Protein AF-A0A7V4SS37-F1 (afdb_monomer)

Sequence (559 aa):
MTCEAHNLLLKTPIQHEGEWCDVPGTMSIGGLASGLKTDEIIAKIMEYARRPQDKLKAEKTEAQAKLAIWQDLNTRILALKLKADTIADTADFQAMQVTSSDEAVLTASAYGAATPGSYYVKVTSRAQSHQVASQSGAYTSLNDVVGTGNVSITLADGTSFTVTLNSNNNTLAGLRDAINKANKGVKASIVNVGTTDSPNYRMLLTSTDTGLARRMISVDTSGLTGGTAPVFDLDNPVQAASDAVVEIGEGAGKITVARSSNTITDIIPGVTINVVSADAAKTIRVDVAYDPSKIKAAIESFVSQYNDLADVIDAQFKYDAETGTSGVLMGDYQLQSVQQDLQSAVSRVVEGLTSQFSALSAIGITLDSGGHLTINDAQLTEALNRNLEAVTRLFSAGLDSDSAYVSFVAATSDTRPSGSTGWVIEITQNARQAQVTAGAELTGTLDADEVLTVNGKYITLTAGMNIDDIVAEINRYSSETNVMALKTDAAGTGTGNYLTFRSVRYGSAYSFTVVSNRSVTAGVTTGVGNQIVTPADPDGESGLGQGMVGLDVAGKING

Radius of gyration: 40.83 Å; Cα contacts (8 Å, |Δi|>4): 1106; chains: 1; bounding box: 90×100×102 Å

Nearest PDB structures (foldseek):
  5h5v-assembly1_C  TM=7.179E-01  e=4.586E-25  Escherichia coli
  5h5v-assembly1_A  TM=7.015E-01  e=1.404E-24  Escherichia coli
  5h5v-assembly1_D  TM=6.608E-01  e=2.574E-23  Escherichia coli
  5h5v-assembly1_F  TM=6.803E-01  e=1.233E-22  Escherichia coli
  6kty-assembly1_A  TM=7.679E-01  e=3.109E-13  Bdellovibrio bacteriovorus HD100

pLDDT: mean 88.14, std 14.88, range [26.27, 98.5]

Structure (mmCIF, N/CA/C/O backbone):
data_AF-A0A7V4SS37-F1
#
_entry.id   AF-A0A7V4SS37-F1
#
loop_
_atom_site.group_PDB
_atom_site.id
_atom_site.type_symbol
_atom_site.label_atom_id
_atom_site.label_alt_id
_atom_site.label_comp_id
_atom_site.label_asym_id
_atom_site.label_entity_id
_atom_site.label_seq_id
_atom_site.pdbx_PDB_ins_code
_atom_site.Cartn_x
_atom_site.Cartn_y
_atom_site.Cartn_z
_atom_site.occupancy
_atom_site.B_iso_or_equiv
_atom_site.auth_seq_id
_atom_site.auth_comp_id
_atom_site.auth_asym_id
_atom_site.auth_atom_id
_atom_site.pdbx_PDB_model_num
ATOM 1 N N . MET A 1 1 ? -10.685 32.763 -7.271 1.00 35.47 1 MET A N 1
ATOM 2 C CA . MET A 1 1 ? -12.066 32.301 -6.996 1.00 35.47 1 MET A CA 1
ATOM 3 C C . MET A 1 1 ? -11.908 30.851 -6.581 1.00 35.47 1 MET A C 1
ATOM 5 O O . MET A 1 1 ? -11.329 30.129 -7.373 1.00 35.47 1 MET A O 1
ATOM 9 N N . THR A 1 2 ? -12.134 30.418 -5.343 1.00 29.75 2 THR A N 1
ATOM 10 C CA . THR A 1 2 ? -13.304 30.511 -4.432 1.00 29.75 2 THR A CA 1
ATOM 11 C C . THR A 1 2 ? -12.821 30.432 -2.954 1.00 29.75 2 THR A C 1
ATOM 13 O O . THR A 1 2 ? -11.764 29.855 -2.733 1.00 29.75 2 THR A O 1
ATOM 16 N N . CYS A 1 3 ? -13.348 31.238 -2.005 1.00 26.27 3 CYS A N 1
ATOM 17 C CA . CYS A 1 3 ? -14.272 30.892 -0.874 1.00 26.27 3 CYS A CA 1
ATOM 18 C C . CYS A 1 3 ? -13.807 29.700 0.004 1.00 26.27 3 CYS A C 1
ATOM 20 O O . CYS A 1 3 ? -13.483 28.671 -0.567 1.00 26.27 3 CYS A O 1
ATOM 22 N N . GLU A 1 4 ? -13.674 29.736 1.343 1.00 30.08 4 GLU A N 1
ATOM 23 C CA . GLU A 1 4 ? -14.530 30.221 2.461 1.00 30.08 4 GLU A CA 1
ATOM 24 C C . GLU A 1 4 ? -13.669 30.429 3.747 1.00 30.08 4 GLU A C 1
ATOM 26 O O . GLU A 1 4 ? -12.666 29.749 3.931 1.00 30.08 4 GLU A O 1
ATOM 31 N N . ALA A 1 5 ? -13.842 31.509 4.523 1.00 32.31 5 ALA A N 1
ATOM 32 C CA . ALA A 1 5 ? -14.718 31.719 5.700 1.00 32.31 5 ALA A CA 1
ATOM 33 C C . ALA A 1 5 ? -14.105 31.336 7.076 1.00 32.31 5 ALA A C 1
ATOM 35 O O . ALA A 1 5 ? -14.117 30.190 7.507 1.00 32.31 5 ALA A O 1
ATOM 36 N N . HIS A 1 6 ? -13.643 32.366 7.796 1.00 29.27 6 HIS A N 1
ATOM 37 C CA . HIS A 1 6 ? -13.475 32.426 9.255 1.00 29.27 6 HIS A CA 1
ATOM 38 C C . HIS A 1 6 ? -14.527 33.412 9.778 1.00 29.27 6 HIS A C 1
ATOM 40 O O . HIS A 1 6 ? -14.680 34.483 9.190 1.00 29.27 6 HIS A O 1
ATOM 46 N N . ASN A 1 7 ? -15.225 33.092 10.871 1.00 29.58 7 ASN A N 1
ATOM 47 C CA . ASN A 1 7 ? -16.179 34.009 11.492 1.00 29.58 7 ASN A CA 1
ATOM 48 C C . ASN A 1 7 ? -15.750 34.333 12.928 1.00 29.58 7 ASN A C 1
ATOM 50 O O . ASN A 1 7 ? -15.624 33.443 13.767 1.00 29.58 7 ASN A O 1
ATOM 54 N N . LEU A 1 8 ? -15.536 35.622 13.187 1.00 29.95 8 LEU A N 1
ATOM 55 C CA . LEU A 1 8 ? -15.251 36.202 14.492 1.00 29.95 8 LEU A CA 1
ATOM 56 C C . LEU A 1 8 ? -16.150 37.438 14.656 1.00 29.95 8 LEU A C 1
ATOM 58 O O . LEU A 1 8 ? -16.103 38.332 13.820 1.00 29.95 8 LEU A O 1
ATOM 62 N N . LEU A 1 9 ? -16.913 37.454 15.754 1.00 34.59 9 LEU A N 1
ATOM 63 C CA . LEU A 1 9 ? -17.455 38.602 16.503 1.00 34.59 9 LEU A CA 1
ATOM 64 C C . LEU A 1 9 ? -18.177 39.732 15.746 1.00 34.59 9 LEU A C 1
ATOM 66 O O . LEU A 1 9 ? -17.553 40.468 14.999 1.00 34.59 9 LEU A O 1
ATOM 70 N N . LEU A 1 10 ? -19.415 40.041 16.162 1.00 30.05 10 LEU A N 1
ATOM 71 C CA . LEU A 1 10 ? -19.864 41.430 16.365 1.00 30.05 10 LEU A CA 1
ATOM 72 C C . LEU A 1 10 ? -21.098 41.515 17.287 1.00 30.05 10 LEU A C 1
ATOM 74 O O . LEU A 1 10 ? -22.086 40.802 17.132 1.00 30.05 10 LEU A O 1
ATOM 78 N N . LYS A 1 11 ? -21.000 42.429 18.259 1.00 31.81 11 LYS A N 1
ATOM 79 C CA . LYS A 1 11 ? -22.065 42.963 19.121 1.00 31.81 11 LYS A CA 1
ATOM 80 C C . LYS A 1 11 ? -23.074 43.769 18.292 1.00 31.81 11 LYS A C 1
ATOM 82 O O . LYS A 1 11 ? -22.628 44.594 17.503 1.00 31.81 11 LYS A O 1
ATOM 87 N N . THR A 1 12 ? -24.378 43.663 18.572 1.00 31.97 12 THR A N 1
ATOM 88 C CA . THR A 1 12 ? -25.301 44.777 18.939 1.00 31.97 12 THR A CA 1
ATOM 89 C C . THR A 1 12 ? -26.771 44.312 19.017 1.00 31.97 12 THR A C 1
ATOM 91 O O . THR A 1 12 ? -27.113 43.285 18.434 1.00 31.97 12 THR A O 1
ATOM 94 N N . PRO A 1 13 ? -27.632 45.008 19.792 1.00 33.22 13 PRO A N 1
ATOM 95 C CA . PRO A 1 13 ? -28.969 44.548 20.165 1.00 33.22 13 PRO A CA 1
ATOM 96 C C . PRO A 1 13 ? -30.069 45.067 19.226 1.00 33.22 13 PRO A C 1
ATOM 98 O O . PRO A 1 13 ? -30.014 46.193 18.741 1.00 33.22 13 PRO A O 1
ATOM 101 N N . ILE A 1 14 ? -31.110 44.254 19.040 1.00 32.06 14 ILE A N 1
ATOM 102 C CA . ILE A 1 14 ? -32.340 44.609 18.323 1.00 32.06 14 ILE A CA 1
ATOM 103 C C . ILE A 1 14 ? -33.379 45.081 19.353 1.00 32.06 14 ILE A C 1
ATOM 105 O O . ILE A 1 14 ? -33.822 44.305 20.203 1.00 32.06 14 ILE A O 1
ATOM 109 N N . GLN A 1 15 ? -33.789 46.346 19.275 1.00 31.12 15 GLN A N 1
ATOM 110 C CA . GLN A 1 15 ? -35.071 46.821 19.801 1.00 31.12 15 GLN A CA 1
ATOM 111 C C . GLN A 1 15 ? -35.770 47.571 18.671 1.00 31.12 15 GLN A C 1
ATOM 113 O O . GLN A 1 15 ? -35.250 48.543 18.133 1.00 31.12 15 GLN A O 1
ATOM 118 N N . HIS A 1 16 ? -36.914 47.023 18.285 1.00 34.22 16 HIS A N 1
ATOM 119 C CA . HIS A 1 16 ? -37.792 47.509 17.239 1.00 34.22 16 HIS A CA 1
ATOM 120 C C . HIS A 1 16 ? -38.549 48.735 17.759 1.00 34.22 16 HIS A C 1
ATOM 122 O O . HIS A 1 16 ? -39.180 48.667 18.815 1.00 34.22 16 HIS A O 1
ATOM 128 N N . GLU A 1 17 ? -38.493 49.836 17.014 1.00 34.28 17 GLU A N 1
ATOM 129 C CA . GLU A 1 17 ? -39.414 50.957 17.165 1.00 34.28 17 GLU A CA 1
ATOM 130 C C . GLU A 1 17 ? -40.841 50.483 16.850 1.00 34.28 17 GLU A C 1
ATOM 132 O O . GLU A 1 17 ? -41.085 49.801 15.850 1.00 34.28 17 GLU A O 1
ATOM 137 N N . GLY A 1 18 ? -41.765 50.820 17.749 1.00 32.56 18 GLY A N 1
ATOM 138 C CA . GLY A 1 18 ? -43.204 50.632 17.623 1.00 32.56 18 GLY A CA 1
ATOM 139 C C . GLY A 1 18 ? -43.879 51.878 18.181 1.00 32.56 18 GLY A C 1
ATOM 140 O O . GLY A 1 18 ? -43.702 52.217 19.349 1.00 32.56 18 GLY A O 1
ATOM 141 N N . GLU A 1 19 ? -44.560 52.583 17.288 1.00 33.78 19 GLU A N 1
ATOM 142 C CA . GLU A 1 19 ? -45.060 53.943 17.418 1.00 33.78 19 GLU A CA 1
ATOM 143 C C . GLU A 1 19 ? -46.095 54.156 18.528 1.00 33.78 19 GLU A C 1
ATOM 145 O O . GLU A 1 19 ? -46.875 53.286 18.918 1.00 33.78 19 GLU A O 1
ATOM 150 N N . TRP A 1 20 ? -46.086 55.401 18.989 1.00 30.17 20 TRP A N 1
ATOM 151 C CA . TRP A 1 20 ? -46.956 56.000 19.978 1.00 30.17 20 TRP A CA 1
ATOM 152 C C . TRP A 1 20 ? -48.364 56.200 19.401 1.00 30.17 20 TRP A C 1
ATOM 154 O O . TRP A 1 20 ? -48.540 56.935 18.432 1.00 30.17 20 TRP A O 1
ATOM 164 N N . CYS A 1 21 ? -49.378 55.600 20.028 1.00 35.56 21 CYS A N 1
ATOM 165 C CA . CYS A 1 21 ? -50.763 56.051 19.898 1.00 35.56 21 CYS A CA 1
ATOM 166 C C . CYS A 1 21 ? -51.069 56.995 21.064 1.00 35.56 21 CYS A C 1
ATOM 168 O O . CYS A 1 21 ? -51.221 56.572 22.210 1.00 35.56 21 CYS A O 1
ATOM 170 N N . ASP A 1 22 ? -51.106 58.280 20.734 1.00 33.91 22 ASP A N 1
ATOM 171 C CA . ASP A 1 22 ? -51.500 59.394 21.585 1.00 33.91 22 ASP A CA 1
ATOM 172 C C . ASP A 1 22 ? -53.017 59.324 21.850 1.00 33.91 22 ASP A C 1
ATOM 174 O O . ASP A 1 22 ? -53.823 59.306 20.915 1.00 33.91 22 ASP A O 1
ATOM 178 N N . VAL A 1 23 ? -53.417 59.255 23.122 1.00 36.28 23 VAL A N 1
ATOM 179 C CA . VAL A 1 23 ? -54.815 59.404 23.557 1.00 36.28 23 VAL A CA 1
ATOM 180 C C . VAL A 1 23 ? -54.850 60.567 24.550 1.00 36.28 23 VAL A C 1
ATOM 182 O O . VAL A 1 23 ? -54.241 60.469 25.620 1.00 36.28 23 VAL A O 1
ATOM 185 N N . PRO A 1 24 ? -55.532 61.683 24.241 1.00 41.91 24 PRO A N 1
ATOM 186 C CA . PRO A 1 24 ? -55.466 62.872 25.071 1.00 41.91 24 PRO A CA 1
ATOM 187 C C . PRO A 1 24 ? -56.339 62.726 26.325 1.00 41.91 24 PRO A C 1
ATOM 189 O O . PRO A 1 24 ? -57.560 62.636 26.248 1.00 41.91 24 PRO A O 1
ATOM 192 N N . GLY A 1 25 ? -55.685 62.796 27.485 1.00 40.69 25 GLY A N 1
ATOM 193 C CA . GLY A 1 25 ? -56.211 63.424 28.698 1.00 40.69 25 GLY A CA 1
ATOM 194 C C . GLY A 1 25 ? -57.218 62.647 29.551 1.00 40.69 25 GLY A C 1
ATOM 195 O O . GLY A 1 25 ? -58.419 62.828 29.408 1.00 40.69 25 GLY A O 1
ATOM 196 N N . THR A 1 26 ? -56.716 62.006 30.612 1.00 38.94 26 THR A N 1
ATOM 197 C CA . THR A 1 26 ? -57.317 62.093 31.959 1.00 38.94 26 THR A CA 1
ATOM 198 C C . THR A 1 26 ? -56.212 62.136 33.021 1.00 38.94 26 THR A C 1
ATOM 200 O O . THR A 1 26 ? -55.663 61.114 33.409 1.00 38.94 26 THR A O 1
ATOM 203 N N . MET A 1 27 ? -55.875 63.364 33.425 1.00 37.91 27 MET A N 1
ATOM 204 C CA . MET A 1 27 ? -55.311 63.815 34.707 1.00 37.91 27 MET A CA 1
ATOM 205 C C . MET A 1 27 ? -54.365 62.871 35.476 1.00 37.91 27 MET A C 1
ATOM 207 O O . MET A 1 27 ? -54.801 61.992 36.218 1.00 37.91 27 MET A O 1
ATOM 211 N N . SER A 1 28 ? -53.065 63.189 35.450 1.00 48.53 28 SER A N 1
ATOM 212 C CA . SER A 1 28 ? -52.175 62.844 36.556 1.00 48.53 28 SER A CA 1
ATOM 213 C C . SER A 1 28 ? -52.548 63.698 37.773 1.00 48.53 28 SER A C 1
ATOM 215 O O . SER A 1 28 ? -52.387 64.917 37.793 1.00 48.53 28 SER A O 1
ATOM 217 N N . ILE A 1 29 ? -53.063 63.055 38.816 1.00 46.16 29 ILE A N 1
ATOM 218 C CA . ILE A 1 29 ? -52.956 63.593 40.170 1.00 46.16 29 ILE A CA 1
ATOM 219 C C . ILE A 1 29 ? -51.749 62.891 40.775 1.00 46.16 29 ILE A C 1
ATOM 221 O O . ILE A 1 29 ? -51.839 61.796 41.327 1.00 46.16 29 ILE A O 1
ATOM 225 N N . GLY A 1 30 ? -50.589 63.522 40.590 1.00 44.53 30 GLY A N 1
ATOM 226 C CA . GLY A 1 30 ? -49.401 63.213 41.369 1.00 44.53 30 GLY A CA 1
ATOM 227 C C . GLY A 1 30 ? -49.733 63.379 42.848 1.00 44.53 30 GLY A C 1
ATOM 228 O O . GLY A 1 30 ? -50.391 64.345 43.238 1.00 44.53 30 GLY A O 1
ATOM 229 N N . GLY A 1 31 ? -49.310 62.410 43.658 1.00 50.59 31 GLY A N 1
ATOM 230 C CA . GLY A 1 31 ? -49.472 62.405 45.106 1.00 50.59 31 GLY A CA 1
ATOM 231 C C . GLY A 1 31 ? -48.759 63.584 45.767 1.00 50.59 31 GLY A C 1
ATOM 232 O O . GLY A 1 31 ? -47.692 63.432 46.346 1.00 50.59 31 GLY A O 1
ATOM 233 N N . LEU A 1 32 ? -49.376 64.758 45.722 1.00 49.41 32 LEU A N 1
ATOM 234 C CA . LEU A 1 32 ? -48.991 65.958 46.452 1.00 49.41 32 LEU A CA 1
ATOM 235 C C . LEU A 1 32 ? -49.927 66.112 47.659 1.00 49.41 32 LEU A C 1
ATOM 237 O O . LEU A 1 32 ? -50.694 67.062 47.714 1.00 49.41 32 LEU A O 1
ATOM 241 N N . ALA A 1 33 ? -49.922 65.142 48.588 1.00 53.94 33 ALA A N 1
ATOM 242 C CA . ALA A 1 33 ? -50.493 65.327 49.939 1.00 53.94 33 ALA A CA 1
ATOM 243 C C . ALA A 1 33 ? -50.226 64.193 50.958 1.00 53.94 33 ALA A C 1
ATOM 245 O O . ALA A 1 33 ? -50.379 64.442 52.147 1.00 53.94 33 ALA A O 1
ATOM 246 N N . SER A 1 34 ? -49.846 62.964 50.568 1.00 56.84 34 SER A N 1
ATOM 247 C CA . SER A 1 34 ? -49.858 61.820 51.515 1.00 56.84 34 SER A CA 1
ATOM 248 C C . SER A 1 34 ? -48.490 61.287 51.975 1.00 56.84 34 SER A C 1
ATOM 250 O O . SER A 1 34 ? -48.460 60.380 52.803 1.00 56.84 34 SER A O 1
ATOM 252 N N . GLY A 1 35 ? -47.357 61.752 51.435 1.00 56.34 35 GLY A N 1
ATOM 253 C CA . GLY A 1 35 ? -46.041 61.161 51.754 1.00 56.34 35 GLY A CA 1
ATOM 254 C C . GLY A 1 35 ? -45.881 59.683 51.344 1.00 56.34 35 GLY A C 1
ATOM 255 O O . GLY A 1 35 ? -44.881 59.054 51.681 1.00 56.34 35 GLY A O 1
ATOM 256 N N . LEU A 1 36 ? -46.848 59.122 50.609 1.00 59.56 36 LEU A N 1
ATOM 257 C CA . LEU A 1 36 ? -46.807 57.764 50.079 1.00 59.56 36 LEU A CA 1
ATOM 258 C C . LEU A 1 36 ? -46.097 57.775 48.727 1.00 59.56 36 LEU A C 1
ATOM 260 O O . LEU A 1 36 ? -46.535 58.428 47.781 1.00 59.56 36 LEU A O 1
ATOM 264 N N . LYS A 1 37 ? -44.991 57.036 48.646 1.00 67.19 37 LYS A N 1
ATOM 265 C CA . LYS A 1 37 ? -44.205 56.855 47.425 1.00 67.19 37 LYS A CA 1
ATOM 266 C C . LYS A 1 37 ? -44.862 55.808 46.523 1.00 67.19 37 LYS A C 1
ATOM 268 O O . LYS A 1 37 ? -44.406 54.671 46.430 1.00 67.19 37 LYS A O 1
ATOM 273 N N . THR A 1 38 ? -45.977 56.179 45.903 1.00 69.56 38 THR A N 1
ATOM 274 C CA . THR A 1 38 ? -46.822 55.274 45.108 1.00 69.56 38 THR A CA 1
ATOM 275 C C . THR A 1 38 ? -46.047 54.582 43.983 1.00 69.56 38 THR A C 1
ATOM 277 O O . THR A 1 38 ? -46.244 53.390 43.770 1.00 69.56 38 THR A O 1
ATOM 280 N N . ASP A 1 39 ? -45.090 55.267 43.353 1.00 73.06 39 ASP A N 1
ATOM 281 C CA . ASP A 1 39 ? -44.222 54.682 42.322 1.00 73.06 39 ASP A CA 1
ATOM 282 C C . ASP A 1 39 ? -43.289 53.592 42.880 1.00 73.06 39 ASP A C 1
ATOM 284 O O . ASP A 1 39 ? -43.102 52.557 42.244 1.00 73.06 39 ASP A O 1
ATOM 288 N N . GLU A 1 40 ? -42.756 53.762 44.099 1.00 75.50 40 GLU A N 1
ATOM 289 C CA . GLU A 1 40 ? -41.939 52.734 44.768 1.00 75.50 40 GLU A CA 1
ATOM 290 C C . GLU A 1 40 ? -42.786 51.516 45.167 1.00 75.50 40 GLU A C 1
ATOM 292 O O . GLU A 1 40 ? -42.330 50.378 45.053 1.00 75.50 40 GLU A O 1
ATOM 297 N N . ILE A 1 41 ? -44.035 51.732 45.592 1.00 77.12 41 ILE A N 1
ATOM 298 C CA . ILE A 1 41 ? -44.971 50.652 45.939 1.00 77.12 41 ILE A CA 1
ATOM 299 C C . ILE A 1 41 ? -45.376 49.871 44.684 1.00 77.12 41 ILE A C 1
ATOM 301 O O . ILE A 1 41 ? -45.335 48.641 44.689 1.00 77.12 41 ILE A O 1
ATOM 305 N N . ILE A 1 42 ? -45.711 50.565 43.592 1.00 79.06 42 ILE A N 1
ATOM 306 C CA . ILE A 1 42 ? -46.023 49.937 42.302 1.00 79.06 42 ILE A CA 1
ATOM 307 C C . ILE A 1 42 ? -44.804 49.164 41.787 1.00 79.06 42 ILE A C 1
ATOM 309 O O . ILE A 1 42 ? -44.948 48.009 41.388 1.00 79.06 42 ILE A O 1
ATOM 313 N N . ALA A 1 43 ? -43.597 49.734 41.870 1.00 77.75 43 ALA A N 1
ATOM 314 C CA . ALA A 1 43 ? -42.365 49.040 41.503 1.00 77.75 43 ALA A CA 1
ATOM 315 C C . ALA A 1 43 ? -42.149 47.763 42.335 1.00 77.75 43 ALA A C 1
ATOM 317 O O . ALA A 1 43 ? -41.851 46.715 41.766 1.00 77.75 43 ALA A O 1
ATOM 318 N N . LYS A 1 44 ? -42.370 47.810 43.657 1.00 79.50 44 LYS A N 1
ATOM 319 C CA . LYS A 1 44 ? -42.237 46.646 44.553 1.00 79.50 44 LYS A CA 1
ATOM 320 C C . LYS A 1 44 ? -43.299 45.567 44.312 1.00 79.50 44 LYS A C 1
ATOM 322 O O . LYS A 1 44 ? -42.980 44.381 44.387 1.00 79.50 44 LYS A O 1
ATOM 327 N N . ILE A 1 45 ? -44.535 45.946 43.980 1.00 81.38 45 ILE A N 1
ATOM 328 C CA . ILE A 1 45 ? -45.599 44.998 43.603 1.00 81.38 45 ILE A CA 1
ATOM 329 C C . ILE A 1 45 ? -45.282 44.348 42.251 1.00 81.38 45 ILE A C 1
ATOM 331 O O . ILE A 1 45 ? -45.400 43.131 42.118 1.00 81.38 45 ILE A O 1
ATOM 335 N N . MET A 1 46 ? -44.821 45.127 41.268 1.00 82.19 46 MET A N 1
ATOM 336 C CA . MET A 1 46 ? -44.403 44.607 39.962 1.00 82.19 46 MET A CA 1
ATOM 337 C C . MET A 1 46 ? -43.171 43.696 40.067 1.00 82.19 46 MET A C 1
ATOM 339 O O . MET A 1 46 ? -43.114 42.677 39.385 1.00 82.19 46 MET A O 1
ATOM 343 N N . GLU A 1 47 ? -42.211 44.012 40.941 1.00 83.69 47 GLU A N 1
ATOM 344 C CA . GLU A 1 47 ? -41.056 43.159 41.261 1.00 83.69 47 GLU A CA 1
ATOM 345 C C . GLU A 1 47 ? -41.505 41.818 41.866 1.00 83.69 47 GLU A C 1
ATOM 347 O O . GLU A 1 47 ? -41.082 40.754 41.416 1.00 83.69 47 GLU A O 1
ATOM 352 N N . TYR A 1 48 ? -42.426 41.841 42.836 1.00 82.38 48 TYR A N 1
ATOM 353 C CA . TYR A 1 48 ? -42.989 40.623 43.424 1.00 82.38 48 TYR A CA 1
ATOM 354 C C . TYR A 1 48 ? -43.765 39.787 42.395 1.00 82.38 48 TYR A C 1
ATOM 356 O O . TYR A 1 48 ? -43.587 38.570 42.331 1.00 82.38 48 TYR A O 1
ATOM 364 N N . ALA A 1 49 ? -44.574 40.436 41.552 1.00 82.12 49 ALA A N 1
ATOM 365 C CA . ALA A 1 49 ? -45.341 39.783 40.495 1.00 82.12 49 ALA A CA 1
ATOM 366 C C . ALA A 1 49 ? -44.455 39.175 39.388 1.00 82.12 49 ALA A C 1
ATOM 368 O O . ALA A 1 49 ? -44.869 38.211 38.746 1.00 82.12 49 ALA A O 1
ATOM 369 N N . ARG A 1 50 ? -43.228 39.685 39.180 1.00 87.31 50 ARG A N 1
ATOM 370 C CA . ARG A 1 50 ? -42.246 39.154 38.211 1.00 87.31 50 ARG A CA 1
ATOM 371 C C . ARG A 1 50 ? -41.453 37.943 38.711 1.00 87.31 50 ARG A C 1
ATOM 373 O O . ARG A 1 50 ? -40.901 37.221 37.885 1.00 87.31 50 ARG A O 1
ATOM 380 N N . ARG A 1 51 ? -41.449 37.641 40.015 1.00 89.62 51 ARG A N 1
ATOM 381 C CA . ARG A 1 51 ? -40.692 36.505 40.590 1.00 89.62 51 ARG A CA 1
ATOM 382 C C . ARG A 1 51 ? -40.897 35.159 39.877 1.00 89.62 51 ARG A C 1
ATOM 384 O O . ARG A 1 51 ? -39.898 34.476 39.656 1.00 89.62 51 ARG A O 1
ATOM 391 N N . PRO A 1 52 ? -42.123 34.747 39.485 1.00 90.25 52 PRO A N 1
ATOM 392 C CA . PRO A 1 52 ? -42.308 33.503 38.735 1.00 90.25 52 PRO A CA 1
ATOM 393 C C . PRO A 1 52 ? -41.620 33.538 37.365 1.00 90.25 52 PRO A C 1
ATOM 395 O O . PRO A 1 52 ? -41.035 32.546 36.940 1.00 90.25 52 PRO A O 1
ATOM 398 N N . GLN A 1 53 ? -41.643 34.690 36.688 1.00 90.19 53 GLN A N 1
ATOM 399 C CA . GLN A 1 53 ? -40.968 34.880 35.407 1.00 90.19 53 GLN A CA 1
ATOM 400 C C . GLN A 1 53 ? -39.445 34.837 35.568 1.00 90.19 53 GLN A C 1
ATOM 402 O O . GLN A 1 53 ? -38.766 34.216 34.754 1.00 90.19 53 GLN A O 1
ATOM 407 N N . ASP A 1 54 ? -38.905 35.472 36.608 1.00 90.88 54 ASP A N 1
ATOM 408 C CA . ASP A 1 54 ? -37.464 35.471 36.872 1.00 90.88 54 ASP A CA 1
ATOM 409 C C . ASP A 1 54 ? -36.967 34.075 37.265 1.00 90.88 54 ASP A C 1
ATOM 411 O O . ASP A 1 54 ? -35.912 33.651 36.796 1.00 90.88 54 ASP A O 1
ATOM 415 N N . LYS A 1 55 ? -37.776 33.308 38.009 1.00 92.56 55 LYS A N 1
ATOM 416 C CA . LYS A 1 55 ? -37.517 31.889 38.281 1.00 92.56 55 LYS A CA 1
ATOM 417 C C . LYS A 1 55 ? -37.450 31.070 36.988 1.00 92.56 55 LYS A C 1
ATOM 419 O O . LYS A 1 55 ? -36.463 30.380 36.770 1.00 92.56 55 LYS A O 1
ATOM 424 N N . LEU A 1 56 ? -38.437 31.200 36.097 1.00 92.44 56 LEU A N 1
ATOM 425 C CA . LEU A 1 56 ? -38.436 30.494 34.807 1.00 92.44 56 LEU A CA 1
ATOM 426 C C . LEU A 1 56 ? -37.259 30.908 33.907 1.00 92.44 56 LEU A C 1
ATOM 428 O O . LEU A 1 56 ? -36.711 30.082 33.183 1.00 92.44 56 LEU A O 1
ATOM 432 N N . LYS A 1 57 ? -36.843 32.181 33.938 1.00 91.56 57 LYS A N 1
ATOM 433 C CA . LYS A 1 57 ? -35.641 32.644 33.224 1.00 91.56 57 LYS A CA 1
ATOM 434 C C . LYS A 1 57 ? -34.360 32.039 33.802 1.00 91.56 57 LYS A C 1
ATOM 436 O O . LYS A 1 57 ? -33.466 31.695 33.030 1.00 91.56 57 LYS A O 1
ATOM 441 N N . ALA A 1 58 ? -34.265 31.911 35.125 1.00 90.38 58 ALA A N 1
ATOM 442 C CA . ALA A 1 58 ? -33.137 31.259 35.784 1.00 90.38 58 ALA A CA 1
ATOM 443 C C . ALA A 1 58 ? -33.089 29.760 35.443 1.00 90.38 58 ALA A C 1
ATOM 445 O O . ALA A 1 58 ? -32.060 29.291 34.966 1.00 90.38 58 ALA A O 1
ATOM 446 N N . GLU A 1 59 ? -34.220 29.053 35.555 1.00 92.56 59 GLU A N 1
ATOM 447 C CA . GLU A 1 59 ? -34.352 27.640 35.165 1.00 92.56 59 GLU A CA 1
ATOM 448 C C . GLU A 1 59 ? -34.003 27.425 33.686 1.00 92.56 59 GLU A C 1
ATOM 450 O O . GLU A 1 59 ? -33.290 26.486 33.341 1.00 92.56 59 GLU A O 1
ATOM 455 N N . LYS A 1 60 ? -34.446 28.326 32.798 1.00 93.69 60 LYS A N 1
ATOM 456 C CA . LYS A 1 60 ? -34.083 28.287 31.377 1.00 93.69 60 LYS A CA 1
ATOM 457 C C . LYS A 1 60 ? -32.574 28.434 31.174 1.00 93.69 60 LYS A C 1
ATOM 459 O O . LYS A 1 60 ? -32.004 27.667 30.405 1.00 93.69 60 LYS A O 1
ATOM 464 N N . THR A 1 61 ? -31.940 29.408 31.827 1.00 92.69 61 THR A N 1
ATOM 465 C CA . THR A 1 61 ? -30.487 29.630 31.723 1.00 92.69 61 THR A CA 1
ATOM 466 C C . THR A 1 61 ? -29.709 28.411 32.222 1.00 92.69 61 THR A C 1
ATOM 468 O O . THR A 1 61 ? -28.773 27.968 31.561 1.00 92.69 61 THR A O 1
ATOM 471 N N . GLU A 1 62 ? -30.128 27.822 33.343 1.00 90.62 62 GLU A N 1
ATOM 472 C CA . GLU A 1 62 ? -29.526 26.606 33.894 1.00 90.62 62 GLU A CA 1
ATOM 473 C C . GLU A 1 62 ? -29.683 25.415 32.938 1.00 90.62 62 GLU A C 1
ATOM 475 O O . GLU A 1 62 ? -28.705 24.741 32.619 1.00 90.62 62 GLU A O 1
ATOM 480 N N . ALA A 1 63 ? -30.889 25.187 32.409 1.00 92.81 63 ALA A N 1
ATOM 481 C CA . ALA A 1 63 ? -31.144 24.124 31.441 1.00 92.81 63 ALA A CA 1
ATOM 482 C C . ALA A 1 63 ? -30.330 24.306 30.148 1.00 92.81 63 ALA A C 1
ATOM 484 O O . ALA A 1 63 ? -29.834 23.329 29.590 1.00 92.81 63 ALA A O 1
ATOM 485 N N . GLN A 1 64 ? -30.150 25.547 29.682 1.00 94.00 64 GLN A N 1
ATOM 486 C CA . GLN A 1 64 ? -29.304 25.857 28.527 1.00 94.00 64 GLN A CA 1
ATOM 487 C C . GLN A 1 64 ? -27.823 25.563 28.801 1.00 94.00 64 GLN A C 1
ATOM 489 O O . GLN A 1 64 ? -27.150 25.018 27.928 1.00 94.00 64 GLN A O 1
ATOM 494 N N . ALA A 1 65 ? -27.325 25.863 30.004 1.00 93.19 65 ALA A N 1
ATOM 495 C CA . ALA A 1 65 ? -25.959 25.529 30.403 1.00 93.19 65 ALA A CA 1
ATOM 496 C C . ALA A 1 65 ? -25.748 24.007 30.501 1.00 93.19 65 ALA A C 1
ATOM 498 O O . ALA A 1 65 ? -24.773 23.489 29.958 1.00 93.19 65 ALA A O 1
ATOM 499 N N . LYS A 1 66 ? -26.697 23.277 31.108 1.00 93.94 66 LYS A N 1
ATOM 500 C CA . LYS A 1 66 ? -26.688 21.804 31.163 1.00 93.94 66 LYS A CA 1
ATOM 501 C C . LYS A 1 66 ? -26.675 21.188 29.766 1.00 93.94 66 LYS A C 1
ATOM 503 O O . LYS A 1 66 ? -25.866 20.307 29.493 1.00 93.94 66 LYS A O 1
ATOM 508 N N . LEU A 1 67 ? -27.536 21.677 28.870 1.00 95.00 67 LEU A N 1
ATOM 509 C CA . LEU A 1 67 ? -27.599 21.212 27.485 1.00 95.00 67 LEU A CA 1
ATOM 510 C C . LEU A 1 67 ? -26.267 21.419 26.753 1.00 95.00 67 LEU A C 1
ATOM 512 O O . LEU A 1 67 ? -25.812 20.506 26.072 1.00 95.00 67 LEU A O 1
ATOM 516 N N . ALA A 1 68 ? -25.637 22.586 26.909 1.00 95.06 68 ALA A N 1
ATOM 517 C CA . ALA A 1 68 ? -24.354 22.875 26.272 1.00 95.06 68 ALA A CA 1
ATOM 518 C C . ALA A 1 68 ? -23.251 21.905 26.731 1.00 95.06 68 ALA A C 1
ATOM 520 O O . ALA A 1 68 ? -22.486 21.415 25.904 1.00 95.06 68 ALA A O 1
ATOM 521 N N . ILE A 1 69 ? -23.205 21.571 28.025 1.00 94.56 69 ILE A N 1
ATOM 522 C CA . ILE A 1 69 ? -22.221 20.622 28.565 1.00 94.56 69 ILE A CA 1
ATOM 523 C C . ILE A 1 69 ? -22.492 19.204 28.062 1.00 94.56 69 ILE A C 1
ATOM 525 O O . ILE A 1 69 ? -21.565 18.528 27.632 1.00 94.56 69 ILE A O 1
ATOM 529 N N . TRP A 1 70 ? -23.750 18.756 28.038 1.00 95.62 70 TRP A N 1
ATOM 530 C CA . TRP A 1 70 ? -24.092 17.445 27.474 1.00 95.62 70 TRP A CA 1
ATOM 531 C C . TRP A 1 70 ? -23.771 17.340 25.977 1.00 95.62 70 TRP A C 1
ATOM 533 O O . TRP A 1 70 ? -23.341 16.284 25.514 1.00 95.62 70 TRP A O 1
ATOM 543 N N . GLN A 1 71 ? -23.928 18.426 25.216 1.00 96.19 71 GLN A N 1
ATOM 544 C CA . GLN A 1 71 ? -23.521 18.484 23.809 1.00 96.19 71 GLN A CA 1
ATOM 545 C C . GLN A 1 71 ? -21.995 18.405 23.640 1.00 96.19 71 GLN A C 1
ATOM 547 O O . GLN A 1 71 ? -21.520 17.693 22.750 1.00 96.19 71 GLN A O 1
ATOM 552 N N . ASP A 1 72 ? -21.230 19.088 24.497 1.00 94.94 72 ASP A N 1
ATOM 553 C CA . ASP A 1 72 ? -19.763 19.003 24.513 1.00 94.94 72 ASP A CA 1
ATOM 554 C C . ASP A 1 72 ? -19.291 17.590 24.892 1.00 94.94 72 ASP A C 1
ATOM 556 O O . ASP A 1 72 ? -18.509 16.981 24.160 1.00 94.94 72 ASP A O 1
ATOM 560 N N . LEU A 1 73 ? -19.850 17.008 25.959 1.00 95.69 73 LEU A N 1
ATOM 561 C CA . LEU A 1 73 ? -19.575 15.631 26.379 1.00 95.69 73 LEU A CA 1
ATOM 562 C C . LEU A 1 73 ? -19.874 14.629 25.263 1.00 95.69 73 LEU A C 1
ATOM 564 O O . LEU A 1 73 ? -19.032 13.790 24.960 1.00 95.69 73 LEU A O 1
ATOM 568 N N . ASN A 1 74 ? -21.028 14.737 24.600 1.00 95.00 74 ASN A N 1
ATOM 569 C CA . ASN A 1 74 ? -21.372 13.866 23.476 1.00 95.00 74 ASN A CA 1
ATOM 570 C C . ASN A 1 74 ? -20.351 13.976 22.330 1.00 95.00 74 ASN A C 1
ATOM 572 O O . ASN A 1 74 ? -19.947 12.968 21.753 1.00 95.00 74 ASN A O 1
ATOM 576 N N . THR A 1 75 ? -19.891 15.192 22.029 1.00 96.75 75 THR A N 1
ATOM 577 C CA . THR A 1 75 ? -18.869 15.429 20.997 1.00 96.75 75 THR A CA 1
ATOM 578 C C . THR A 1 75 ? -17.532 14.789 21.378 1.00 96.75 75 THR A C 1
ATOM 580 O O . THR A 1 75 ? -16.900 14.138 20.548 1.00 96.75 75 THR A O 1
ATOM 583 N N . ARG A 1 76 ? -17.119 14.912 22.643 1.00 96.50 76 ARG A N 1
ATOM 584 C CA . ARG A 1 76 ? -15.874 14.325 23.166 1.00 96.50 76 ARG A CA 1
ATOM 585 C C . ARG A 1 76 ? -15.931 12.803 23.263 1.00 96.50 76 ARG A C 1
ATOM 587 O O . ARG A 1 76 ? -14.953 12.145 22.926 1.00 96.50 76 ARG A O 1
ATOM 594 N N . ILE A 1 77 ? -17.073 12.236 23.650 1.00 95.75 77 ILE A N 1
ATOM 595 C CA . ILE A 1 77 ? -17.306 10.784 23.643 1.00 95.75 77 ILE A CA 1
ATOM 596 C C . ILE A 1 77 ? -17.224 10.247 22.212 1.00 95.75 77 ILE A C 1
ATOM 598 O O . ILE A 1 77 ? -16.575 9.229 21.978 1.00 95.75 77 ILE A O 1
ATOM 602 N N . LEU A 1 78 ? -17.821 10.943 21.239 1.00 95.88 78 LEU A N 1
ATOM 603 C CA . LEU A 1 78 ? -17.701 10.570 19.831 1.00 95.88 78 LEU A CA 1
ATOM 604 C C . LEU A 1 78 ? -16.246 10.655 19.349 1.00 95.88 78 LEU A C 1
ATOM 606 O O . LEU A 1 78 ? -15.775 9.739 18.680 1.00 95.88 78 LEU A O 1
ATOM 610 N N . ALA A 1 79 ? -15.517 11.712 19.714 1.00 96.00 79 ALA A N 1
ATOM 611 C CA . ALA A 1 79 ? -14.100 11.846 19.385 1.00 96.00 79 ALA A CA 1
ATOM 612 C C . ALA A 1 79 ? -13.263 10.706 19.991 1.00 96.00 79 ALA A C 1
ATOM 614 O O . ALA A 1 79 ? -12.454 10.105 19.285 1.00 96.00 79 ALA A O 1
ATOM 615 N N . LEU A 1 80 ? -13.502 10.352 21.259 1.00 95.75 80 LEU A N 1
ATOM 616 C CA . LEU A 1 80 ? -12.862 9.214 21.923 1.00 95.75 80 LEU A CA 1
ATOM 617 C C . LEU A 1 80 ? -13.179 7.897 21.212 1.00 95.75 80 LEU A C 1
ATOM 619 O O . LEU A 1 80 ? -12.269 7.114 20.948 1.00 95.75 80 LEU A O 1
ATOM 623 N N . LYS A 1 81 ? -14.447 7.677 20.847 1.00 92.94 81 LYS A N 1
ATOM 624 C CA . LYS A 1 81 ? -14.860 6.505 20.073 1.00 92.94 81 LYS A CA 1
ATOM 625 C C . LYS A 1 81 ? -14.115 6.421 18.741 1.00 92.94 81 LYS A C 1
ATOM 627 O O . LYS A 1 81 ? -13.617 5.354 18.415 1.00 92.94 81 LYS A O 1
ATOM 632 N N . LEU A 1 82 ? -14.001 7.521 17.997 1.00 92.69 82 LEU A N 1
ATOM 633 C CA . LEU A 1 82 ? -13.274 7.529 16.725 1.00 92.69 82 LEU A CA 1
ATOM 634 C C . LEU A 1 82 ? -11.792 7.176 16.915 1.00 92.69 82 LEU A C 1
ATOM 636 O O . LEU A 1 82 ? -11.249 6.419 16.119 1.00 92.69 82 LEU A O 1
ATOM 640 N N . LYS A 1 83 ? -11.146 7.666 17.985 1.00 92.50 83 LYS A N 1
ATOM 641 C CA . LYS A 1 83 ? -9.769 7.264 18.324 1.00 92.50 83 LYS A CA 1
ATOM 642 C C . LYS A 1 83 ? -9.674 5.782 18.678 1.00 92.50 83 LYS A C 1
ATOM 644 O O . LYS A 1 83 ? -8.741 5.128 18.228 1.00 92.50 83 LYS A O 1
ATOM 649 N N . ALA A 1 84 ? -10.632 5.253 19.436 1.00 89.88 84 ALA A N 1
ATOM 650 C CA . ALA A 1 84 ? -10.688 3.831 19.756 1.00 89.88 84 ALA A CA 1
ATOM 651 C C . ALA A 1 84 ? -10.897 2.968 18.499 1.00 89.88 84 ALA A C 1
ATOM 653 O O . ALA A 1 84 ? -10.209 1.968 18.344 1.00 89.88 84 ALA A O 1
ATOM 654 N N . ASP A 1 85 ? -11.774 3.381 17.578 1.00 86.94 85 ASP A N 1
ATOM 655 C CA . ASP A 1 85 ? -12.021 2.674 16.315 1.00 86.94 85 ASP A CA 1
ATOM 656 C C . ASP A 1 85 ? -10.766 2.650 15.425 1.00 86.94 85 ASP A C 1
ATOM 658 O O . ASP A 1 85 ? -10.457 1.615 14.845 1.00 86.94 85 ASP A O 1
ATOM 662 N N . THR A 1 86 ? -9.999 3.748 15.361 1.00 84.75 86 THR A N 1
ATOM 663 C CA . THR A 1 86 ? -8.708 3.772 14.646 1.00 84.75 86 THR A CA 1
ATOM 664 C C . THR A 1 86 ? -7.713 2.766 15.230 1.00 84.75 86 THR A C 1
ATOM 666 O O . THR A 1 86 ? -7.025 2.080 14.488 1.00 84.75 86 THR A O 1
ATOM 669 N N . ILE A 1 87 ? -7.653 2.622 16.557 1.00 84.50 87 ILE A N 1
ATOM 670 C CA . ILE A 1 87 ? -6.776 1.634 17.216 1.00 84.50 87 ILE A CA 1
ATOM 671 C C . ILE A 1 87 ? -7.384 0.216 17.146 1.00 84.50 87 ILE A C 1
ATOM 673 O O . ILE A 1 87 ? -6.704 -0.776 17.374 1.00 84.50 87 ILE A O 1
ATOM 677 N N . ALA A 1 88 ? -8.662 0.068 16.814 1.00 81.81 88 ALA A N 1
ATOM 678 C CA . ALA A 1 88 ? -9.256 -1.245 16.582 1.00 81.81 88 ALA A CA 1
ATOM 679 C C . ALA A 1 88 ? -9.013 -1.758 15.149 1.00 81.81 88 ALA A C 1
ATOM 681 O O . ALA A 1 88 ? -9.169 -2.957 14.902 1.00 81.81 88 ALA A O 1
ATOM 682 N N . ASP A 1 89 ? -8.632 -0.887 14.206 1.00 77.56 89 ASP A N 1
ATOM 683 C CA . ASP A 1 89 ? -8.399 -1.260 12.810 1.00 77.56 89 ASP A CA 1
ATOM 684 C C . ASP A 1 89 ? -7.028 -1.916 12.617 1.00 77.56 89 ASP A C 1
ATOM 686 O O . ASP A 1 89 ? -6.003 -1.255 12.466 1.00 77.56 89 ASP A O 1
ATOM 690 N N . THR A 1 90 ? -7.028 -3.250 12.563 1.00 67.75 90 THR A N 1
ATOM 691 C CA . THR A 1 90 ? -5.838 -4.097 12.373 1.00 67.75 90 THR A CA 1
ATOM 692 C C . THR A 1 90 ? -4.971 -3.740 11.156 1.00 67.75 90 THR A C 1
ATOM 694 O O . THR A 1 90 ? -3.781 -4.056 11.164 1.00 67.75 90 THR A O 1
ATOM 697 N N . ALA A 1 91 ? -5.512 -3.075 10.126 1.00 68.06 91 ALA A N 1
ATOM 698 C CA . ALA A 1 91 ? -4.736 -2.686 8.948 1.00 68.06 91 ALA A CA 1
ATOM 699 C C . ALA A 1 91 ? -3.663 -1.636 9.283 1.00 68.06 91 ALA A C 1
ATOM 701 O O . ALA A 1 91 ? -2.546 -1.711 8.763 1.00 68.06 91 ALA A O 1
ATOM 702 N N . ASP A 1 92 ? -3.955 -0.719 10.211 1.00 66.25 92 ASP A N 1
ATOM 703 C CA . ASP A 1 92 ? -2.996 0.288 10.679 1.00 66.25 92 ASP A CA 1
ATOM 704 C C . ASP A 1 92 ? -1.844 -0.342 11.487 1.00 66.25 92 ASP A C 1
ATOM 706 O O . ASP A 1 92 ? -0.743 0.215 11.549 1.00 66.25 92 ASP A O 1
ATOM 710 N N . PHE A 1 93 ? -2.055 -1.547 12.035 1.00 69.00 93 PHE A N 1
ATOM 711 C CA . PHE A 1 93 ? -1.061 -2.293 12.819 1.00 69.00 93 PHE A CA 1
ATOM 712 C C . PHE A 1 93 ? -0.105 -3.129 11.970 1.00 69.00 93 PHE A C 1
ATOM 714 O O . PHE A 1 93 ? 0.945 -3.551 12.452 1.00 69.00 93 PHE A O 1
ATOM 721 N N . GLN A 1 94 ? -0.438 -3.347 10.698 1.00 69.69 94 GLN A N 1
ATOM 722 C CA . GLN A 1 94 ? 0.428 -4.030 9.736 1.00 69.69 94 GLN A CA 1
ATOM 723 C C . GLN A 1 94 ? 1.351 -3.061 8.993 1.00 69.69 94 GLN A C 1
ATOM 725 O O . GLN A 1 94 ? 2.006 -3.450 8.026 1.00 69.69 94 GLN A O 1
ATOM 730 N N . ALA A 1 95 ? 1.417 -1.794 9.416 1.00 75.50 95 ALA A N 1
ATOM 731 C CA . ALA A 1 95 ? 2.360 -0.845 8.855 1.00 75.50 95 ALA A CA 1
ATOM 732 C C . ALA A 1 95 ? 3.790 -1.384 8.990 1.00 75.50 95 ALA A C 1
ATOM 734 O O . ALA A 1 95 ? 4.259 -1.700 10.082 1.00 75.50 95 ALA A O 1
ATOM 735 N N . MET A 1 96 ? 4.480 -1.470 7.858 1.00 84.12 96 MET A N 1
ATOM 736 C CA . MET A 1 96 ? 5.852 -1.950 7.783 1.00 84.12 96 MET A CA 1
ATOM 737 C C . MET A 1 96 ? 6.808 -0.762 7.700 1.00 84.12 96 MET A C 1
ATOM 739 O O . MET A 1 96 ? 6.571 0.196 6.960 1.00 84.12 96 MET A O 1
ATOM 743 N N . GLN A 1 97 ? 7.918 -0.854 8.415 1.00 86.50 97 GLN A N 1
ATOM 744 C CA . GLN A 1 97 ? 9.095 -0.026 8.233 1.00 86.50 97 GLN A CA 1
ATOM 745 C C . GLN A 1 97 ? 10.163 -0.837 7.502 1.00 86.50 97 GLN A C 1
ATOM 747 O O . GLN A 1 97 ? 10.336 -2.035 7.736 1.00 86.50 97 GLN A O 1
ATOM 752 N N . VAL A 1 98 ? 10.898 -0.162 6.621 1.00 91.50 98 VAL A N 1
ATOM 753 C CA . VAL A 1 98 ? 12.098 -0.721 6.008 1.00 91.50 98 VAL A CA 1
ATOM 754 C C . VAL A 1 98 ? 13.265 0.196 6.313 1.00 91.50 98 VAL A C 1
ATOM 756 O O . VAL A 1 98 ? 13.165 1.403 6.101 1.00 91.50 98 VAL A O 1
ATOM 759 N N . THR 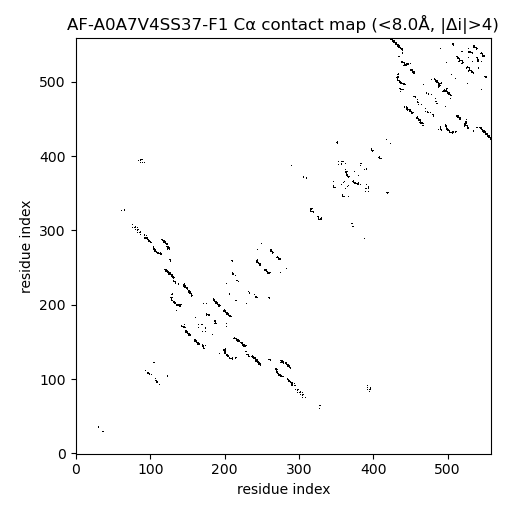A 1 99 ? 14.358 -0.366 6.812 1.00 92.88 99 THR A N 1
ATOM 760 C CA . THR A 1 99 ? 15.606 0.366 7.037 1.00 92.88 99 THR A CA 1
ATOM 761 C C . THR A 1 99 ? 16.706 -0.194 6.150 1.00 92.88 99 THR A C 1
ATOM 763 O O . THR A 1 99 ? 16.707 -1.374 5.797 1.00 92.88 99 THR A O 1
ATOM 766 N N . SER A 1 100 ? 17.633 0.673 5.752 1.00 95.88 100 SER A N 1
ATOM 767 C CA . SER A 1 100 ? 18.813 0.314 4.969 1.00 95.88 100 SER A CA 1
ATOM 768 C C . SER A 1 100 ? 20.065 0.697 5.742 1.00 95.88 100 SER A C 1
ATOM 770 O O . SER A 1 100 ? 20.149 1.790 6.300 1.00 95.88 100 SER A O 1
ATOM 772 N N . SER A 1 101 ? 21.067 -0.179 5.751 1.00 96.44 101 SER A N 1
ATOM 773 C CA . SER A 1 101 ? 22.349 0.117 6.392 1.00 96.44 101 SER A CA 1
ATOM 774 C C . SER A 1 101 ? 23.186 1.168 5.645 1.00 96.44 101 SER A C 1
ATOM 776 O O . SER A 1 101 ? 24.152 1.667 6.214 1.00 96.44 101 SER A O 1
ATOM 778 N N . ASP A 1 102 ? 22.869 1.478 4.379 1.00 95.75 102 ASP A N 1
ATOM 779 C CA . ASP A 1 102 ? 23.530 2.527 3.580 1.00 95.75 102 ASP A CA 1
ATOM 780 C C . ASP A 1 102 ? 22.557 3.102 2.529 1.00 95.75 102 ASP A C 1
ATOM 782 O O . ASP A 1 102 ? 22.484 2.652 1.379 1.00 95.75 102 ASP A O 1
ATOM 786 N N . GLU A 1 103 ? 21.798 4.124 2.925 1.00 95.44 103 GLU A N 1
ATOM 787 C CA . GLU A 1 103 ? 20.820 4.797 2.058 1.00 95.44 103 GLU A CA 1
ATOM 788 C C . GLU A 1 103 ? 21.450 5.552 0.874 1.00 95.44 103 GLU A C 1
ATOM 790 O O . GLU A 1 103 ? 20.763 5.840 -0.107 1.00 95.44 103 GLU A O 1
ATOM 795 N N . ALA A 1 104 ? 22.760 5.831 0.905 1.00 94.75 104 ALA A N 1
ATOM 796 C CA . ALA A 1 104 ? 23.461 6.427 -0.235 1.00 94.75 104 ALA A CA 1
ATOM 797 C C . ALA A 1 104 ? 23.668 5.422 -1.384 1.00 94.75 104 ALA A C 1
ATOM 799 O O . ALA A 1 104 ? 23.911 5.816 -2.531 1.00 94.75 104 ALA A O 1
ATOM 800 N N . VAL A 1 105 ? 23.570 4.121 -1.095 1.00 94.31 105 VAL A N 1
ATOM 801 C CA . VAL A 1 105 ? 23.638 3.037 -2.083 1.00 94.31 105 VAL A CA 1
ATOM 802 C C . VAL A 1 105 ? 22.243 2.562 -2.454 1.00 94.31 105 VAL A C 1
ATOM 804 O O . VAL A 1 105 ? 21.924 2.455 -3.641 1.00 94.31 105 VAL A O 1
ATOM 807 N N . LEU A 1 106 ? 21.399 2.307 -1.457 1.00 95.19 106 LEU A N 1
ATOM 808 C CA . LEU A 1 106 ? 20.106 1.672 -1.656 1.00 95.19 106 LEU A CA 1
ATOM 809 C C . LEU A 1 106 ? 19.115 2.139 -0.596 1.00 95.19 106 LEU A C 1
ATOM 811 O O . LEU A 1 106 ? 19.384 2.027 0.598 1.00 95.19 106 LEU A O 1
ATOM 815 N N . THR A 1 107 ? 17.944 2.592 -1.031 1.00 96.12 107 THR A N 1
ATOM 816 C CA . THR A 1 107 ? 16.790 2.801 -0.148 1.00 96.12 107 THR A CA 1
ATOM 817 C C . THR A 1 107 ? 15.731 1.750 -0.437 1.00 96.12 107 THR A C 1
ATOM 819 O O . THR A 1 107 ? 15.706 1.150 -1.515 1.00 96.12 107 THR A O 1
ATOM 822 N N . ALA A 1 108 ? 14.855 1.494 0.526 1.00 94.25 108 ALA A N 1
ATOM 823 C CA . ALA A 1 108 ? 13.770 0.546 0.350 1.00 94.25 108 ALA A CA 1
ATOM 824 C C . ALA A 1 108 ? 12.525 0.999 1.113 1.00 94.25 108 ALA A C 1
ATOM 826 O O . ALA A 1 108 ? 12.608 1.751 2.080 1.00 94.25 108 ALA A O 1
ATOM 827 N N . SER A 1 109 ? 11.367 0.555 0.647 1.00 91.81 109 SER A N 1
ATOM 828 C CA . SER A 1 109 ? 10.075 0.788 1.284 1.00 91.81 109 SER A CA 1
ATOM 829 C C . SER A 1 109 ? 9.219 -0.467 1.190 1.00 91.81 109 SER A C 1
ATOM 831 O O . SER A 1 109 ? 9.390 -1.277 0.280 1.00 91.81 109 SER A O 1
ATOM 833 N N . ALA A 1 110 ? 8.293 -0.635 2.128 1.00 88.25 110 ALA A N 1
ATOM 834 C CA . ALA A 1 110 ? 7.339 -1.735 2.122 1.00 88.25 110 ALA A CA 1
ATOM 835 C C . ALA A 1 110 ? 5.935 -1.233 1.769 1.00 88.25 110 ALA A C 1
ATOM 837 O O . ALA A 1 110 ? 5.573 -0.091 2.058 1.00 88.25 110 ALA A O 1
ATOM 838 N N . TYR A 1 111 ? 5.153 -2.094 1.129 1.00 76.19 111 TYR A N 1
ATOM 839 C CA . TYR A 1 111 ? 3.753 -1.882 0.792 1.00 76.19 111 TYR A CA 1
ATOM 840 C C . TYR A 1 111 ? 2.985 -3.206 0.910 1.00 76.19 111 TYR A C 1
ATOM 842 O O . TYR A 1 111 ? 3.509 -4.274 0.598 1.00 76.19 111 TYR A O 1
ATOM 850 N N . GLY A 1 112 ? 1.724 -3.140 1.343 1.00 68.81 112 GLY A N 1
ATOM 851 C CA . GLY A 1 112 ? 0.895 -4.333 1.544 1.00 68.81 112 GLY A CA 1
ATOM 852 C C . GLY A 1 112 ? 1.445 -5.282 2.619 1.00 68.81 112 GLY A C 1
ATOM 853 O O . GLY A 1 112 ? 2.084 -4.848 3.573 1.00 68.81 112 GLY A O 1
ATOM 854 N N . ALA A 1 113 ? 1.197 -6.584 2.452 1.00 66.56 113 ALA A N 1
ATOM 855 C CA . ALA A 1 113 ? 1.581 -7.638 3.394 1.00 66.56 113 ALA A CA 1
ATOM 856 C C . ALA A 1 113 ? 3.042 -8.103 3.202 1.00 66.56 113 ALA A C 1
ATOM 858 O O . ALA A 1 113 ? 3.297 -9.274 2.920 1.00 66.56 113 ALA A O 1
ATOM 859 N N . ALA A 1 114 ? 4.006 -7.181 3.291 1.00 80.88 114 ALA A N 1
ATOM 860 C CA . ALA A 1 114 ? 5.423 -7.547 3.286 1.00 80.88 114 ALA A CA 1
ATOM 861 C C . ALA A 1 114 ? 5.756 -8.384 4.533 1.00 80.88 114 ALA A C 1
ATOM 863 O O . ALA A 1 114 ? 5.339 -8.049 5.636 1.00 80.88 114 ALA A O 1
ATOM 864 N N . THR A 1 115 ? 6.521 -9.464 4.389 1.00 82.94 115 THR A N 1
ATOM 865 C CA . THR A 1 115 ? 6.904 -10.288 5.545 1.00 82.94 115 THR A CA 1
ATOM 866 C C . THR A 1 115 ? 8.129 -9.689 6.244 1.00 82.94 115 THR A C 1
ATOM 868 O O . THR A 1 115 ? 9.124 -9.418 5.559 1.00 82.94 115 THR A O 1
ATOM 871 N N . PRO A 1 116 ? 8.114 -9.529 7.583 1.00 87.56 116 PRO A N 1
ATOM 872 C CA . PRO A 1 116 ? 9.294 -9.119 8.332 1.00 87.56 116 PRO A CA 1
ATOM 873 C C . PRO A 1 116 ? 10.494 -10.038 8.077 1.00 87.56 116 PRO A C 1
ATOM 875 O O . PRO A 1 116 ? 10.362 -11.263 8.028 1.00 87.56 116 PRO A O 1
ATOM 878 N N . GLY A 1 117 ? 11.677 -9.452 7.929 1.00 89.94 117 GLY A N 1
ATOM 879 C CA . GLY A 1 117 ? 12.901 -10.184 7.635 1.00 89.94 117 GLY A CA 1
ATOM 880 C C . GLY A 1 117 ? 14.069 -9.272 7.280 1.00 89.94 117 GLY A C 1
ATOM 881 O O . GLY A 1 117 ? 13.893 -8.102 6.949 1.00 89.94 117 GLY A O 1
ATOM 882 N N . SER A 1 118 ? 15.275 -9.832 7.336 1.00 93.38 118 SER A N 1
ATOM 883 C CA . SER A 1 118 ? 16.512 -9.142 6.971 1.00 93.38 118 SER A CA 1
ATOM 884 C C . SER A 1 118 ? 17.041 -9.679 5.648 1.00 93.38 118 SER A C 1
ATOM 886 O O . SER A 1 118 ? 17.227 -10.886 5.485 1.00 93.38 118 SER A O 1
ATOM 888 N N . TYR A 1 119 ? 17.339 -8.777 4.721 1.00 93.50 119 TYR A N 1
ATOM 889 C CA . TYR A 1 119 ? 17.866 -9.090 3.401 1.00 93.50 119 TYR A CA 1
ATOM 890 C C . TYR A 1 119 ? 19.240 -8.455 3.231 1.00 93.50 119 TYR A C 1
ATOM 892 O O . TYR A 1 119 ? 19.431 -7.272 3.492 1.00 93.50 119 TYR A O 1
ATOM 900 N N . TYR A 1 120 ? 20.203 -9.236 2.759 1.00 95.12 120 TYR A N 1
ATOM 901 C CA . TYR A 1 120 ? 21.523 -8.735 2.392 1.00 95.12 120 TYR A CA 1
ATOM 902 C C . TYR A 1 120 ? 21.538 -8.496 0.891 1.00 95.12 120 TYR A C 1
ATOM 904 O O . TYR A 1 120 ? 21.403 -9.442 0.117 1.00 95.12 120 TYR A O 1
ATOM 912 N N . VAL A 1 121 ? 21.654 -7.236 0.488 1.00 95.56 121 VAL A N 1
ATOM 913 C CA . VAL A 1 121 ? 21.554 -6.795 -0.899 1.00 95.56 121 VAL A CA 1
ATOM 914 C C . VAL A 1 121 ? 22.847 -6.122 -1.315 1.00 95.56 121 VAL A C 1
ATOM 916 O O . VAL A 1 121 ? 23.340 -5.210 -0.658 1.00 95.56 121 VAL A O 1
ATOM 919 N N . LYS A 1 122 ? 23.392 -6.540 -2.447 1.00 95.75 122 LYS A N 1
ATOM 920 C CA . LYS A 1 122 ? 24.584 -5.947 -3.039 1.00 95.75 122 LYS A CA 1
ATOM 921 C C . LYS A 1 122 ? 24.246 -5.359 -4.397 1.00 95.75 122 LYS A C 1
ATOM 923 O O . LYS A 1 122 ? 23.718 -6.055 -5.258 1.00 95.75 122 LYS A O 1
ATOM 928 N N . VAL A 1 123 ? 24.575 -4.088 -4.608 1.00 96.38 123 VAL A N 1
ATOM 929 C CA . VAL A 1 123 ? 24.321 -3.401 -5.882 1.00 96.38 123 VAL A CA 1
ATOM 930 C C . VAL A 1 123 ? 25.567 -3.467 -6.754 1.00 96.38 123 VAL A C 1
ATOM 932 O O . VAL A 1 123 ? 26.588 -2.857 -6.442 1.00 96.38 123 VAL A O 1
ATOM 935 N N . THR A 1 124 ? 25.484 -4.187 -7.871 1.00 95.75 124 THR A N 1
ATOM 936 C CA . THR A 1 124 ? 26.608 -4.364 -8.802 1.00 95.75 124 THR A CA 1
ATOM 937 C C . THR A 1 124 ? 26.640 -3.286 -9.882 1.00 95.75 124 THR A C 1
ATOM 939 O O . THR A 1 124 ? 27.710 -2.801 -10.240 1.00 95.75 124 THR A O 1
ATOM 942 N N . SER A 1 125 ? 25.474 -2.885 -10.389 1.00 96.12 125 SER A N 1
ATOM 943 C CA . SER A 1 125 ? 25.338 -1.817 -11.383 1.00 96.12 125 SER A CA 1
ATOM 944 C C . SER A 1 125 ? 23.992 -1.117 -11.256 1.00 96.12 125 SER A C 1
ATOM 946 O O . SER A 1 125 ? 23.049 -1.646 -10.669 1.00 96.12 125 SER A O 1
ATOM 948 N N . ARG A 1 126 ? 23.900 0.081 -11.838 1.00 96.88 126 ARG A N 1
ATOM 949 C CA . ARG A 1 126 ? 22.655 0.847 -11.945 1.00 96.88 126 ARG A CA 1
ATOM 950 C C . ARG A 1 126 ? 22.044 0.719 -13.320 1.00 96.88 126 ARG A C 1
ATOM 952 O O . ARG A 1 126 ? 22.763 0.583 -14.310 1.00 96.88 126 ARG A O 1
ATOM 959 N N . ALA A 1 127 ? 20.731 0.894 -13.374 1.00 97.94 127 ALA A N 1
ATOM 960 C CA . ALA A 1 127 ? 20.060 1.109 -14.632 1.00 97.94 127 ALA A CA 1
ATOM 961 C C . ALA A 1 127 ? 20.462 2.489 -15.173 1.00 97.94 127 ALA A C 1
ATOM 963 O O . ALA A 1 127 ? 20.287 3.507 -14.495 1.00 97.94 127 ALA A O 1
ATOM 964 N N . GLN A 1 128 ? 21.022 2.523 -16.378 1.00 97.69 128 GLN A N 1
ATOM 965 C CA . GLN A 1 128 ? 21.443 3.739 -17.072 1.00 97.69 128 GLN A CA 1
ATOM 966 C C . GLN A 1 128 ? 20.768 3.825 -18.439 1.00 97.69 128 GLN A C 1
ATOM 968 O O . GLN A 1 128 ? 20.494 2.801 -19.068 1.00 97.69 128 GLN A O 1
ATOM 973 N N . SER A 1 129 ? 20.463 5.042 -18.887 1.00 97.56 129 SER A N 1
ATOM 974 C CA . SER A 1 129 ? 19.885 5.283 -20.208 1.00 97.56 129 SER A CA 1
ATOM 975 C C . SER A 1 129 ? 20.982 5.390 -21.262 1.00 97.56 129 SER A C 1
ATOM 977 O O . SER A 1 129 ? 22.095 5.834 -20.983 1.00 97.56 129 SER A O 1
ATOM 979 N N . HIS A 1 130 ? 20.667 4.974 -22.490 1.00 98.31 130 HIS A N 1
ATOM 980 C CA . HIS A 1 130 ? 21.603 5.081 -23.605 1.00 98.31 130 HIS A CA 1
ATOM 981 C C . HIS A 1 130 ? 21.699 6.525 -24.094 1.00 98.31 130 HIS A C 1
ATOM 983 O O . HIS A 1 130 ? 20.665 7.149 -24.347 1.00 98.31 130 HIS A O 1
ATOM 989 N N . GLN A 1 131 ? 22.918 7.023 -24.291 1.00 98.19 131 GLN A N 1
ATOM 990 C CA . GLN A 1 131 ? 23.172 8.325 -24.897 1.00 98.19 131 GLN A CA 1
ATOM 991 C C . GLN A 1 131 ? 24.188 8.219 -26.026 1.00 98.19 131 GLN A C 1
ATOM 993 O O . GLN A 1 131 ? 25.288 7.703 -25.832 1.00 98.19 131 GLN A O 1
ATOM 998 N N . VAL A 1 132 ? 23.848 8.765 -27.190 1.00 97.81 132 VAL A N 1
ATOM 999 C CA . VAL A 1 132 ? 24.733 8.814 -28.361 1.00 97.81 132 VAL A CA 1
ATOM 1000 C C . VAL A 1 132 ? 24.747 10.222 -28.928 1.00 97.81 132 VAL A C 1
ATOM 1002 O O . VAL A 1 132 ? 23.713 10.886 -28.991 1.00 97.81 132 VAL A O 1
ATOM 1005 N N . ALA A 1 133 ? 25.921 10.697 -29.329 1.00 95.94 133 ALA A N 1
ATOM 1006 C CA . ALA A 1 133 ? 26.076 12.023 -29.910 1.00 95.94 133 ALA A CA 1
ATOM 1007 C C . ALA A 1 133 ? 26.485 11.923 -31.378 1.00 95.94 133 ALA A C 1
ATOM 1009 O O . ALA A 1 133 ? 27.290 11.068 -31.745 1.00 95.94 133 ALA A O 1
ATOM 1010 N N . SER A 1 134 ? 25.980 12.836 -32.208 1.00 95.62 134 SER A N 1
ATOM 1011 C CA . SER A 1 134 ? 26.408 12.943 -33.601 1.00 95.62 134 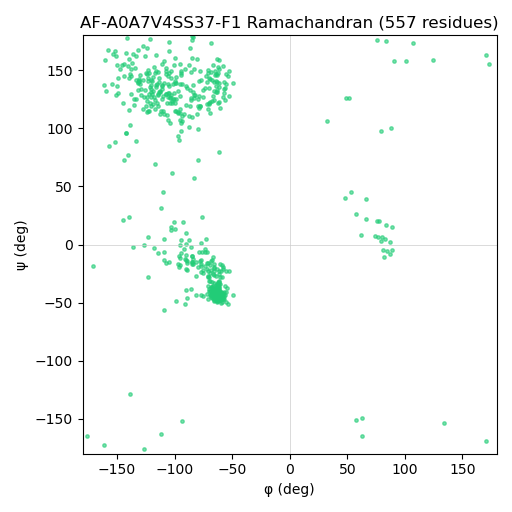SER A CA 1
ATOM 1012 C C . SER A 1 134 ? 27.902 13.276 -33.679 1.00 95.62 134 SER A C 1
ATOM 1014 O O . SER A 1 134 ? 28.458 13.823 -32.727 1.00 95.62 134 SER A O 1
ATOM 1016 N N . GLN A 1 135 ? 28.573 13.012 -34.795 1.00 90.38 135 GLN A N 1
ATOM 1017 C CA . GLN A 1 135 ? 29.954 13.453 -35.023 1.00 90.38 135 GLN A CA 1
ATOM 1018 C C . GLN A 1 135 ? 30.087 14.988 -34.922 1.00 90.38 135 GLN A C 1
ATOM 1020 O O . GLN A 1 135 ? 29.109 15.723 -35.091 1.00 90.38 135 GLN A O 1
ATOM 1025 N N . SER A 1 136 ? 31.282 15.472 -34.571 1.00 80.75 136 SER A N 1
ATOM 1026 C CA . SER A 1 136 ? 31.580 16.905 -34.428 1.00 80.75 136 SER A CA 1
ATOM 1027 C C . SER A 1 136 ? 31.963 17.555 -35.761 1.00 80.75 136 SER A C 1
ATOM 1029 O O . SER A 1 136 ? 32.372 16.878 -36.700 1.00 80.75 136 SER A O 1
ATOM 1031 N N . GLY A 1 137 ? 31.864 18.889 -35.832 1.00 76.19 137 GLY A N 1
ATOM 1032 C CA . GLY A 1 137 ? 32.405 19.678 -36.948 1.00 76.19 137 GLY A CA 1
ATOM 1033 C C . GLY A 1 137 ? 31.475 19.857 -38.151 1.00 76.19 137 GLY A C 1
ATOM 1034 O O . GLY A 1 137 ? 31.869 20.505 -39.114 1.00 76.19 137 GLY A O 1
ATOM 1035 N N . ALA A 1 138 ? 30.250 19.330 -38.089 1.00 82.56 138 ALA A N 1
ATOM 1036 C CA . ALA A 1 138 ? 29.263 19.455 -39.163 1.00 82.56 138 ALA A CA 1
ATOM 1037 C C . ALA A 1 138 ? 28.363 20.700 -39.049 1.00 82.56 138 ALA A C 1
ATOM 1039 O O . ALA A 1 138 ? 27.796 21.115 -40.058 1.00 82.56 138 ALA A O 1
ATOM 1040 N N . TYR A 1 139 ? 28.226 21.288 -37.852 1.00 94.00 139 TYR A N 1
ATOM 1041 C CA . TYR A 1 139 ? 27.246 22.346 -37.586 1.00 94.00 139 TYR A CA 1
ATOM 1042 C C . TYR A 1 139 ? 27.830 23.479 -36.739 1.00 94.00 139 TYR A C 1
ATOM 1044 O O . TYR A 1 139 ? 28.384 23.240 -35.666 1.00 94.00 139 TYR A O 1
ATOM 1052 N N . THR A 1 140 ? 27.652 24.716 -37.188 1.00 95.19 140 THR A N 1
ATOM 1053 C CA . THR A 1 140 ? 28.019 25.958 -36.490 1.00 95.19 140 THR A CA 1
ATOM 1054 C C . THR A 1 140 ? 26.793 26.797 -36.116 1.00 95.19 140 THR A C 1
ATOM 1056 O O . THR A 1 140 ? 26.908 27.752 -35.354 1.00 95.19 140 THR A O 1
ATOM 1059 N N . SER A 1 141 ? 25.595 26.419 -36.572 1.00 94.81 141 SER A N 1
ATOM 1060 C CA . SER A 1 141 ? 24.320 27.044 -36.217 1.00 94.81 141 SER A CA 1
ATOM 1061 C C . SER A 1 141 ? 23.225 26.006 -35.971 1.00 94.81 141 SER A C 1
ATOM 1063 O O . SER A 1 141 ? 23.180 24.945 -36.589 1.00 94.81 141 SER A O 1
ATOM 1065 N N . LEU A 1 142 ? 22.264 26.337 -35.104 1.00 95.56 142 LEU A N 1
ATOM 1066 C CA . LEU A 1 142 ? 21.055 25.525 -34.899 1.00 95.56 142 LEU A CA 1
ATOM 1067 C C . LEU A 1 142 ? 20.174 25.439 -36.159 1.00 95.56 142 LEU A C 1
ATOM 1069 O O . LEU A 1 142 ? 19.353 24.527 -36.277 1.00 95.56 142 LEU A O 1
ATOM 1073 N N . ASN A 1 143 ? 20.341 26.389 -37.083 1.00 96.19 143 ASN A N 1
ATOM 1074 C CA . ASN A 1 143 ? 19.598 26.469 -38.340 1.00 96.19 143 ASN A CA 1
ATOM 1075 C C . ASN A 1 143 ? 20.329 25.809 -39.517 1.00 96.19 143 ASN A C 1
ATOM 1077 O O . ASN A 1 143 ? 19.832 25.880 -40.639 1.00 96.19 143 ASN A O 1
ATOM 1081 N N . ASP A 1 144 ? 21.483 25.179 -39.284 1.00 97.00 144 ASP A N 1
ATOM 1082 C CA . ASP A 1 144 ? 22.187 24.460 -40.340 1.00 97.00 144 ASP A CA 1
ATOM 1083 C C . ASP A 1 144 ? 21.326 23.317 -40.883 1.00 97.00 144 ASP A C 1
ATOM 1085 O O . ASP A 1 144 ? 20.624 22.623 -40.137 1.00 97.00 144 ASP A O 1
ATOM 1089 N N . VAL A 1 145 ? 21.357 23.155 -42.206 1.00 96.88 145 VAL A N 1
ATOM 1090 C CA . VAL A 1 145 ? 20.464 22.255 -42.939 1.00 96.88 145 VAL A CA 1
ATOM 1091 C C . VAL A 1 145 ? 20.962 20.815 -42.833 1.00 96.88 145 VAL A C 1
ATOM 1093 O O . VAL A 1 145 ? 22.041 20.482 -43.325 1.00 96.88 145 VAL A O 1
ATOM 1096 N N . VAL A 1 146 ? 20.133 19.945 -42.251 1.00 96.38 146 VAL A N 1
ATOM 1097 C CA . VAL A 1 146 ? 20.386 18.494 -42.165 1.00 96.38 146 VAL A CA 1
ATOM 1098 C C . VAL A 1 146 ? 19.830 17.722 -43.364 1.00 96.38 146 VAL A C 1
ATOM 1100 O O . VAL A 1 146 ? 20.215 16.581 -43.601 1.00 96.38 146 VAL A O 1
ATOM 1103 N N . GLY A 1 147 ? 18.944 18.355 -44.140 1.00 96.56 147 GLY A N 1
ATOM 1104 C CA . GLY A 1 147 ? 18.306 17.791 -45.330 1.00 96.56 147 GLY A CA 1
ATOM 1105 C C . GLY A 1 147 ? 16.828 17.441 -45.131 1.00 96.56 147 GLY A C 1
ATOM 1106 O O . GLY A 1 147 ? 16.277 17.546 -44.036 1.00 96.56 147 GLY A O 1
ATOM 1107 N N . THR A 1 148 ? 16.166 17.046 -46.217 1.00 97.62 148 THR A N 1
ATOM 1108 C CA . THR A 1 148 ? 14.773 16.569 -46.240 1.00 97.62 148 THR A CA 1
ATOM 1109 C C . THR A 1 148 ? 14.720 15.068 -46.482 1.00 97.62 148 THR A C 1
ATOM 1111 O O . THR A 1 148 ? 15.543 14.544 -47.233 1.00 97.62 148 THR A O 1
ATOM 1114 N N . GLY A 1 149 ? 13.735 14.386 -45.900 1.00 97.38 149 GLY A N 1
ATOM 1115 C CA . GLY A 1 149 ? 13.574 12.937 -46.007 1.00 97.38 149 GLY A CA 1
ATOM 1116 C C . GLY A 1 149 ? 13.278 12.286 -44.661 1.00 97.38 149 GLY A C 1
ATOM 1117 O O . GLY A 1 149 ? 12.717 12.927 -43.774 1.00 97.38 149 GLY A O 1
ATOM 1118 N N . ASN A 1 150 ? 13.637 11.013 -44.516 1.00 97.69 150 ASN A N 1
ATOM 1119 C CA . ASN A 1 150 ? 13.293 10.202 -43.349 1.00 97.69 150 ASN A CA 1
ATOM 1120 C C . ASN A 1 150 ? 14.520 9.903 -42.480 1.00 97.69 150 ASN A C 1
ATOM 1122 O O . ASN A 1 150 ? 15.579 9.558 -42.998 1.00 97.69 150 ASN A O 1
ATOM 1126 N N . VAL A 1 151 ? 14.335 9.980 -41.162 1.00 98.00 151 VAL A N 1
ATOM 1127 C CA . VAL A 1 151 ? 15.270 9.491 -40.142 1.00 98.00 151 VAL A CA 1
ATOM 1128 C C . VAL A 1 151 ? 14.579 8.394 -39.350 1.00 98.00 151 VAL A C 1
ATOM 1130 O O . VAL A 1 151 ? 13.509 8.639 -38.795 1.00 98.00 151 VAL A O 1
ATOM 1133 N N . SER A 1 152 ? 15.176 7.209 -39.273 1.00 97.94 152 SER A N 1
ATOM 1134 C CA . SER A 1 152 ? 14.611 6.066 -38.547 1.00 97.94 152 SER A CA 1
ATOM 1135 C C . SER A 1 152 ? 15.466 5.717 -37.334 1.00 97.94 152 SER A C 1
ATOM 1137 O O . SER A 1 152 ? 16.683 5.597 -37.438 1.00 97.94 152 SER A O 1
ATOM 1139 N N . ILE A 1 153 ? 14.836 5.541 -36.173 1.00 98.31 153 ILE A N 1
ATOM 1140 C CA . ILE A 1 153 ? 15.502 5.164 -34.921 1.00 98.31 153 ILE A CA 1
ATOM 1141 C C . ILE A 1 153 ? 14.901 3.852 -34.431 1.00 98.31 153 ILE A C 1
ATOM 1143 O O . ILE A 1 153 ? 13.680 3.725 -34.357 1.00 98.31 153 ILE A O 1
ATOM 1147 N N . THR A 1 154 ? 15.758 2.892 -34.081 1.00 98.06 154 THR A N 1
ATOM 1148 C CA . THR A 1 154 ? 15.346 1.584 -33.552 1.00 98.06 154 THR A CA 1
ATOM 1149 C C . THR A 1 154 ? 16.030 1.303 -32.218 1.00 98.06 154 THR A C 1
ATOM 1151 O O . THR A 1 154 ? 17.244 1.482 -32.083 1.00 98.06 154 THR A O 1
ATOM 1154 N N . LEU A 1 155 ? 15.247 0.860 -31.236 1.00 97.44 155 LEU A N 1
ATOM 1155 C CA . LEU A 1 155 ? 15.691 0.439 -29.910 1.00 97.44 155 LEU A CA 1
ATOM 1156 C C . LEU A 1 155 ? 15.793 -1.094 -29.829 1.00 97.44 155 LEU A C 1
ATOM 1158 O O . LEU A 1 155 ? 15.220 -1.817 -30.642 1.00 97.44 155 LEU A O 1
ATOM 1162 N N . ALA A 1 156 ? 16.541 -1.595 -28.846 1.00 96.81 156 ALA A N 1
ATOM 1163 C CA . ALA A 1 156 ? 16.799 -3.024 -28.663 1.00 96.81 156 ALA A CA 1
ATOM 1164 C C . ALA A 1 156 ? 15.545 -3.849 -28.311 1.00 96.81 156 ALA A C 1
ATOM 1166 O O . ALA A 1 156 ? 15.527 -5.048 -28.569 1.00 96.81 156 ALA A O 1
ATOM 1167 N N . ASP A 1 157 ? 14.500 -3.222 -27.766 1.00 94.06 157 ASP A N 1
ATOM 1168 C CA . ASP A 1 157 ? 13.195 -3.845 -27.503 1.00 94.06 157 ASP A CA 1
ATOM 1169 C C . ASP A 1 157 ? 12.319 -4.018 -28.760 1.00 94.06 157 ASP A C 1
ATOM 1171 O O . ASP A 1 157 ? 11.199 -4.518 -28.671 1.00 94.06 157 ASP A O 1
ATOM 1175 N N . GLY A 1 158 ? 12.822 -3.618 -29.932 1.00 94.44 158 GLY A N 1
ATOM 1176 C CA . GLY A 1 158 ? 12.113 -3.690 -31.208 1.00 94.44 158 GLY A CA 1
ATOM 1177 C C . GLY A 1 158 ? 11.278 -2.450 -31.528 1.00 94.44 158 GLY A C 1
ATOM 1178 O O . GLY A 1 158 ? 10.757 -2.344 -32.639 1.00 94.44 158 GLY A O 1
ATOM 1179 N N . THR A 1 159 ? 11.177 -1.479 -30.613 1.00 95.00 159 THR A N 1
ATOM 1180 C CA . THR A 1 159 ? 10.524 -0.199 -30.898 1.00 95.00 159 THR A CA 1
ATOM 1181 C C . THR A 1 159 ? 11.283 0.520 -32.008 1.00 95.00 159 THR A C 1
ATOM 1183 O O . THR A 1 159 ? 12.469 0.822 -31.874 1.00 95.00 159 THR A O 1
ATOM 1186 N N . SER A 1 160 ? 10.590 0.831 -33.101 1.00 96.31 160 SER A N 1
ATOM 1187 C CA . SER A 1 160 ? 11.139 1.584 -34.226 1.00 96.31 160 SER A CA 1
ATOM 1188 C C . SER A 1 160 ? 10.194 2.711 -34.618 1.00 96.31 160 SER A C 1
ATOM 1190 O O . SER A 1 160 ? 8.970 2.553 -34.584 1.00 96.31 160 SER A O 1
ATOM 1192 N N . PHE A 1 161 ? 10.749 3.868 -34.965 1.00 97.94 161 PHE A N 1
ATOM 1193 C CA . PHE A 1 161 ? 9.967 4.995 -35.454 1.00 97.94 161 PHE A CA 1
ATOM 1194 C C . PHE A 1 161 ? 10.741 5.816 -36.475 1.00 97.94 161 PHE A C 1
ATOM 1196 O O . PHE A 1 161 ? 11.966 5.925 -36.422 1.00 97.94 161 PHE A O 1
ATOM 1203 N N . THR A 1 162 ? 9.988 6.436 -37.379 1.00 97.88 162 THR A N 1
ATOM 1204 C CA . THR A 1 162 ? 10.520 7.307 -38.422 1.00 97.88 162 THR A CA 1
ATOM 1205 C C . THR A 1 162 ? 10.033 8.732 -38.214 1.00 97.88 162 THR A C 1
ATOM 1207 O O . THR A 1 162 ? 8.864 8.975 -37.909 1.00 97.88 162 THR A O 1
ATOM 1210 N N . VAL A 1 163 ? 10.941 9.680 -38.399 1.00 97.44 163 VAL A N 1
ATOM 1211 C CA . VAL A 1 163 ? 10.689 11.116 -38.386 1.00 97.44 163 VAL A CA 1
ATOM 1212 C C . VAL A 1 163 ? 10.944 11.655 -39.787 1.00 97.44 163 VAL A C 1
ATOM 1214 O O . VAL A 1 163 ? 12.002 11.409 -40.361 1.00 97.44 163 VAL A O 1
ATOM 1217 N N . THR A 1 164 ? 9.989 12.406 -40.331 1.00 97.31 164 THR A N 1
ATOM 1218 C CA . THR A 1 164 ? 10.101 12.994 -41.670 1.00 97.31 164 THR A CA 1
ATOM 1219 C C . THR A 1 164 ? 10.384 14.492 -41.586 1.00 97.31 164 THR A C 1
ATOM 1221 O O . THR A 1 164 ? 9.669 15.234 -40.906 1.00 97.31 164 THR A O 1
ATOM 1224 N N . LEU A 1 165 ? 11.401 14.939 -42.320 1.00 97.81 165 LEU A N 1
ATOM 1225 C CA . LEU A 1 165 ? 11.751 16.343 -42.512 1.00 97.81 165 LEU A CA 1
ATOM 1226 C C . LEU A 1 165 ? 11.368 16.816 -43.914 1.00 97.81 165 LEU A C 1
ATOM 1228 O O . LEU A 1 165 ? 11.606 16.132 -44.910 1.00 97.81 165 LEU A O 1
ATOM 1232 N N . ASN A 1 166 ? 10.817 18.021 -43.987 1.00 97.00 166 ASN A N 1
ATOM 1233 C CA . ASN A 1 166 ? 10.495 18.741 -45.212 1.00 97.00 166 ASN A CA 1
ATOM 1234 C C . ASN A 1 166 ? 11.132 20.141 -45.183 1.00 97.00 166 ASN A C 1
ATOM 1236 O O . ASN A 1 166 ? 11.858 20.490 -44.255 1.00 97.00 166 ASN A O 1
ATOM 1240 N N . SER A 1 167 ? 10.859 20.962 -46.196 1.00 95.38 167 SER A N 1
ATOM 1241 C CA . SER A 1 167 ? 11.445 22.302 -46.336 1.00 95.38 167 SER A CA 1
ATOM 1242 C C . SER A 1 167 ? 11.186 23.251 -45.159 1.00 95.38 167 SER A C 1
ATOM 1244 O O . SER A 1 167 ? 11.901 24.235 -45.021 1.00 95.38 167 SER A O 1
ATOM 1246 N N . ASN A 1 168 ? 10.181 22.985 -44.320 1.00 95.69 168 ASN A N 1
ATOM 1247 C CA . ASN A 1 168 ? 9.812 23.849 -43.197 1.00 95.69 168 ASN A CA 1
ATOM 1248 C C . ASN A 1 168 ? 10.539 23.485 -41.890 1.00 95.69 168 ASN A C 1
ATOM 1250 O O . ASN A 1 168 ? 10.449 24.239 -40.925 1.00 95.69 168 ASN A O 1
ATOM 1254 N N . ASN A 1 169 ? 11.210 22.328 -41.818 1.00 96.06 169 ASN A N 1
ATOM 1255 C CA . ASN A 1 169 ? 11.864 21.838 -40.597 1.00 96.06 169 ASN A CA 1
ATOM 1256 C C . ASN A 1 169 ? 13.181 21.075 -40.851 1.00 96.06 169 ASN A C 1
ATOM 1258 O O . ASN A 1 169 ? 13.628 20.325 -39.988 1.00 96.06 169 ASN A O 1
ATOM 1262 N N . ASN A 1 170 ? 13.826 21.273 -42.000 1.00 97.50 170 ASN A N 1
ATOM 1263 C CA . ASN A 1 170 ? 15.055 20.587 -42.428 1.00 97.50 170 ASN A CA 1
ATOM 1264 C C . ASN A 1 170 ? 16.352 21.072 -41.746 1.00 97.50 170 ASN A C 1
ATOM 1266 O O . ASN A 1 170 ? 17.436 20.921 -42.313 1.00 97.50 170 ASN A O 1
ATOM 1270 N N . THR A 1 171 ? 16.268 21.661 -40.553 1.00 97.81 171 THR A N 1
ATOM 1271 C CA . THR A 1 171 ? 17.421 22.173 -39.796 1.00 97.81 171 THR A CA 1
ATOM 1272 C C . THR A 1 171 ? 17.785 21.260 -38.627 1.00 97.81 171 THR A C 1
ATOM 1274 O O . THR A 1 171 ? 16.988 20.408 -38.228 1.00 97.81 171 THR A O 1
ATOM 1277 N N . LEU A 1 172 ? 18.963 21.449 -38.025 1.00 97.25 172 LEU A N 1
ATOM 1278 C CA . LEU A 1 172 ? 19.372 20.712 -36.822 1.00 97.25 172 LEU A CA 1
ATOM 1279 C C . LEU A 1 172 ? 18.353 20.873 -35.676 1.00 97.25 172 LEU A C 1
ATOM 1281 O O . LEU A 1 172 ? 17.969 19.890 -35.035 1.00 97.25 172 LEU A O 1
ATOM 1285 N N . ALA A 1 173 ? 17.866 22.099 -35.451 1.00 98.12 173 ALA A N 1
ATOM 1286 C CA . ALA A 1 173 ? 16.779 22.374 -34.512 1.00 98.12 173 ALA A CA 1
ATOM 1287 C C . ALA A 1 173 ? 15.460 21.703 -34.928 1.00 98.12 173 ALA A C 1
ATOM 1289 O O . ALA A 1 173 ? 14.785 21.112 -34.086 1.00 98.12 173 ALA A O 1
ATOM 1290 N N . GLY A 1 174 ? 15.121 21.735 -36.218 1.00 98.25 174 GLY A N 1
ATOM 1291 C CA . GLY A 1 174 ? 13.918 21.092 -36.741 1.00 98.25 174 GLY A CA 1
ATOM 1292 C C . GLY A 1 174 ? 13.918 19.572 -36.550 1.00 98.25 174 GLY A C 1
ATOM 1293 O O . GLY A 1 174 ? 12.909 19.016 -36.119 1.00 98.25 174 GLY A O 1
ATOM 1294 N N . LEU A 1 175 ? 15.058 18.904 -36.761 1.00 97.81 175 LEU A N 1
ATOM 1295 C CA . LEU A 1 175 ? 15.223 17.473 -36.486 1.00 97.81 175 LEU A CA 1
ATOM 1296 C C . LEU A 1 175 ? 15.090 17.150 -34.996 1.00 97.81 175 LEU A C 1
ATOM 1298 O O . LEU A 1 175 ? 14.372 16.214 -34.641 1.00 97.81 175 LEU A O 1
ATOM 1302 N N . ARG A 1 176 ? 15.716 17.944 -34.116 1.00 98.25 176 ARG A N 1
ATOM 1303 C CA . ARG A 1 176 ? 15.543 17.815 -32.659 1.00 98.25 176 ARG A CA 1
ATOM 1304 C C . ARG A 1 176 ? 14.062 17.868 -32.283 1.00 98.25 176 ARG A C 1
ATOM 1306 O O . ARG A 1 176 ? 13.571 17.002 -31.559 1.00 98.25 176 ARG A O 1
ATOM 1313 N N . ASP A 1 177 ? 13.358 18.884 -32.771 1.00 98.50 177 ASP A N 1
ATOM 1314 C CA . ASP A 1 177 ? 11.954 19.118 -32.436 1.00 98.50 177 ASP A CA 1
ATOM 1315 C C . ASP A 1 177 ? 11.059 18.009 -32.993 1.00 98.50 177 ASP A C 1
ATOM 1317 O O . ASP A 1 177 ? 10.146 17.548 -32.309 1.00 98.50 177 ASP A O 1
ATOM 1321 N N . ALA A 1 178 ? 11.360 17.513 -34.193 1.00 98.00 178 ALA A N 1
ATOM 1322 C CA . ALA A 1 178 ? 10.629 16.420 -34.814 1.00 98.00 178 ALA A CA 1
ATOM 1323 C C . ALA A 1 178 ? 10.824 15.080 -34.069 1.00 98.00 178 ALA A C 1
ATOM 1325 O O . ALA A 1 178 ? 9.836 14.388 -33.814 1.00 98.00 178 ALA A O 1
ATOM 1326 N N . ILE A 1 179 ? 12.047 14.753 -33.623 1.00 98.00 179 ILE A N 1
ATOM 1327 C CA . ILE A 1 179 ? 12.314 13.586 -32.756 1.00 98.00 179 ILE A CA 1
ATOM 1328 C C . ILE A 1 179 ? 11.572 13.727 -31.421 1.00 98.00 179 ILE A C 1
ATOM 1330 O O . ILE A 1 179 ? 10.856 12.818 -31.000 1.00 98.00 179 ILE A O 1
ATOM 1334 N N . ASN A 1 180 ? 11.675 14.888 -30.768 1.00 98.25 180 ASN A N 1
ATOM 1335 C CA . ASN A 1 180 ? 11.022 15.124 -29.480 1.00 98.25 180 ASN A CA 1
ATOM 1336 C C . ASN A 1 180 ? 9.491 15.078 -29.570 1.00 98.25 180 ASN A C 1
ATOM 1338 O O . ASN A 1 180 ? 8.848 14.602 -28.629 1.00 98.25 180 ASN A O 1
ATOM 1342 N N . LYS A 1 181 ? 8.920 15.535 -30.693 1.00 97.81 181 LYS A N 1
ATOM 1343 C CA . LYS A 1 181 ? 7.482 15.486 -30.986 1.00 97.81 181 LYS A CA 1
ATOM 1344 C C . LYS A 1 181 ? 6.985 14.066 -31.253 1.00 97.81 181 LYS A C 1
ATOM 1346 O O . LYS A 1 181 ? 5.845 13.772 -30.906 1.00 97.81 181 LYS A O 1
ATOM 1351 N N . ALA A 1 182 ? 7.813 13.185 -31.824 1.00 96.06 182 ALA A N 1
ATOM 1352 C CA . ALA A 1 182 ? 7.445 11.782 -32.025 1.00 96.06 182 ALA A CA 1
ATOM 1353 C C . ALA A 1 182 ? 7.152 11.072 -30.690 1.00 96.06 182 ALA A C 1
ATOM 1355 O O . ALA A 1 182 ? 6.254 10.234 -30.624 1.00 96.06 182 ALA A O 1
ATOM 1356 N N . ASN A 1 183 ? 7.875 11.446 -29.623 1.00 94.12 183 ASN A N 1
ATOM 1357 C CA . ASN A 1 183 ? 7.680 10.957 -28.255 1.00 94.12 183 ASN A CA 1
ATOM 1358 C C . ASN A 1 183 ? 7.681 9.415 -28.149 1.00 94.12 183 ASN A C 1
ATOM 1360 O O . ASN A 1 183 ? 6.827 8.820 -27.496 1.00 94.12 183 ASN A O 1
ATOM 1364 N N . LYS A 1 184 ? 8.642 8.767 -28.821 1.00 95.94 184 LYS A N 1
ATOM 1365 C CA . LYS A 1 184 ? 8.782 7.300 -28.917 1.00 95.94 184 LYS A CA 1
ATOM 1366 C C . LYS A 1 184 ? 9.997 6.762 -28.149 1.00 95.94 184 LYS A C 1
ATOM 1368 O O . LYS A 1 184 ? 10.763 5.963 -28.669 1.00 95.94 184 LYS A O 1
ATOM 1373 N N . GLY A 1 185 ? 10.200 7.232 -26.919 1.00 94.75 185 GLY A N 1
ATOM 1374 C CA . GLY A 1 185 ? 11.243 6.698 -26.029 1.00 94.75 185 GLY A CA 1
ATOM 1375 C C . GLY A 1 185 ? 12.660 7.248 -26.243 1.00 94.75 185 GLY A C 1
ATOM 1376 O O . GLY A 1 185 ? 13.585 6.813 -25.567 1.00 94.75 185 GLY A O 1
ATOM 1377 N N . VAL A 1 186 ? 12.847 8.226 -27.137 1.00 97.88 186 VAL A N 1
ATOM 1378 C CA . VAL A 1 186 ? 14.119 8.941 -27.344 1.00 97.88 186 VAL A CA 1
ATOM 1379 C C . VAL A 1 186 ? 13.867 10.448 -27.321 1.00 97.88 186 VAL A C 1
ATOM 1381 O O . VAL A 1 186 ? 12.882 10.932 -27.883 1.00 97.88 186 VAL A O 1
ATOM 1384 N N . LYS A 1 187 ? 14.757 11.197 -26.667 1.00 98.06 187 LYS A N 1
ATOM 1385 C CA . LYS A 1 187 ? 14.801 12.662 -26.675 1.00 98.06 187 LYS A CA 1
ATOM 1386 C C . LYS A 1 187 ? 16.059 13.139 -27.378 1.00 98.06 187 LYS A C 1
ATOM 1388 O O . LYS A 1 187 ? 17.134 12.583 -27.179 1.00 98.06 187 LYS A O 1
ATOM 1393 N N . ALA A 1 188 ? 15.915 14.192 -28.168 1.00 98.12 188 ALA A N 1
ATOM 1394 C CA . ALA A 1 188 ? 17.012 14.881 -28.819 1.00 98.12 188 ALA A CA 1
ATOM 1395 C C . ALA A 1 188 ? 17.297 16.211 -28.114 1.00 98.12 188 ALA A C 1
ATOM 1397 O O . ALA A 1 188 ? 16.387 16.990 -27.813 1.00 98.12 188 ALA A O 1
ATOM 1398 N N . SER A 1 189 ? 18.572 16.508 -27.913 1.00 98.00 189 SER A N 1
ATOM 1399 C CA . SER A 1 189 ? 19.072 17.823 -27.522 1.00 98.00 189 SER A CA 1
ATOM 1400 C C . SER A 1 189 ? 20.247 18.216 -28.416 1.00 98.00 189 SER A C 1
ATOM 1402 O O . SER A 1 189 ? 20.750 17.412 -29.201 1.00 98.00 189 SER A O 1
ATOM 1404 N N . ILE A 1 190 ? 20.645 19.485 -28.361 1.00 97.06 190 ILE A N 1
ATOM 1405 C CA . ILE A 1 190 ? 21.779 20.001 -29.129 1.00 97.06 190 ILE A CA 1
ATOM 1406 C C . ILE A 1 190 ? 22.756 20.619 -28.135 1.00 97.06 190 ILE A C 1
ATOM 1408 O O . ILE A 1 190 ? 22.365 21.462 -27.330 1.00 97.06 190 ILE A O 1
ATOM 1412 N N . VAL A 1 191 ? 24.013 20.192 -28.195 1.00 95.44 191 VAL A N 1
ATOM 1413 C CA . VAL A 1 191 ? 25.089 20.622 -27.299 1.00 95.44 191 VAL A CA 1
ATOM 1414 C C . VAL A 1 191 ? 26.126 21.384 -28.114 1.00 95.44 191 VAL A C 1
ATOM 1416 O O . VAL A 1 191 ? 26.588 20.884 -29.138 1.00 95.44 191 VAL A O 1
ATOM 1419 N N . ASN A 1 192 ? 26.502 22.584 -27.667 1.00 94.75 192 ASN A N 1
ATOM 1420 C CA . ASN A 1 192 ? 27.660 23.290 -28.214 1.00 94.75 192 ASN A CA 1
ATOM 1421 C C . ASN A 1 192 ? 28.932 22.723 -27.569 1.00 94.75 192 ASN A C 1
ATOM 1423 O O . ASN A 1 192 ? 29.140 22.905 -26.373 1.00 94.75 192 ASN A O 1
ATOM 1427 N N . VAL A 1 193 ? 29.760 22.032 -28.349 1.00 93.19 193 VAL A N 1
ATOM 1428 C CA . VAL A 1 193 ? 31.084 21.540 -27.928 1.00 93.19 193 VAL A CA 1
ATOM 1429 C C . VAL A 1 193 ? 32.223 22.492 -28.315 1.00 93.19 193 VAL A C 1
ATOM 1431 O O . VAL A 1 193 ? 33.384 22.192 -28.048 1.00 93.19 193 VAL A O 1
ATOM 1434 N N . GLY A 1 194 ? 31.903 23.610 -28.974 1.00 90.88 194 GLY A N 1
ATOM 1435 C CA . GLY A 1 194 ? 32.821 24.712 -29.256 1.00 90.88 194 GLY A CA 1
ATOM 1436 C C . GLY A 1 194 ? 32.749 25.806 -28.189 1.00 90.88 194 GLY A C 1
ATOM 1437 O O . GLY A 1 194 ? 32.411 25.558 -27.033 1.00 90.88 194 GLY A O 1
ATOM 1438 N N . THR A 1 195 ? 33.048 27.042 -28.580 1.00 91.12 195 THR A N 1
ATOM 1439 C CA . THR A 1 195 ? 32.877 28.226 -27.722 1.00 91.12 195 THR A CA 1
ATOM 1440 C C . THR A 1 195 ? 31.659 29.032 -28.170 1.00 91.12 195 THR A C 1
ATOM 1442 O O . THR A 1 195 ? 31.035 28.728 -29.187 1.00 91.12 195 THR A O 1
ATOM 1445 N N . THR A 1 196 ? 31.298 30.075 -27.422 1.00 89.25 196 THR A N 1
ATOM 1446 C CA . THR A 1 196 ? 30.273 31.035 -27.866 1.00 89.25 196 THR A CA 1
ATOM 1447 C C . THR A 1 196 ? 30.697 31.753 -29.151 1.00 89.25 196 THR A C 1
ATOM 1449 O O . THR A 1 196 ? 29.868 31.970 -30.028 1.00 89.25 196 THR A O 1
ATOM 1452 N N . ASP A 1 197 ? 31.991 32.054 -29.287 1.00 91.94 197 ASP A N 1
ATOM 1453 C CA . ASP A 1 197 ? 32.553 32.785 -30.432 1.00 91.94 197 ASP A CA 1
ATOM 1454 C C . ASP A 1 197 ? 32.877 31.876 -31.631 1.00 91.94 197 ASP A C 1
ATOM 1456 O O . ASP A 1 197 ? 33.132 32.342 -32.740 1.00 91.94 197 ASP A O 1
ATOM 1460 N N . SER A 1 198 ? 32.911 30.561 -31.422 1.00 91.94 198 SER A N 1
ATOM 1461 C CA . SER A 1 198 ? 33.151 29.546 -32.452 1.00 91.94 198 SER A CA 1
ATOM 1462 C C . SER A 1 198 ? 32.306 28.309 -32.143 1.00 91.94 198 SER A C 1
ATOM 1464 O O . SER A 1 198 ? 32.833 27.298 -31.660 1.00 91.94 198 SER A O 1
ATOM 1466 N N . PRO A 1 199 ? 30.979 28.404 -32.348 1.00 92.94 199 PRO A N 1
ATOM 1467 C CA . PRO A 1 199 ? 30.058 27.326 -32.031 1.00 92.94 199 PRO A CA 1
ATOM 1468 C C . PRO A 1 199 ? 30.329 26.084 -32.882 1.00 92.94 199 PRO A C 1
ATOM 1470 O O . PRO A 1 199 ? 30.600 26.164 -34.079 1.00 92.94 199 PRO A O 1
ATOM 1473 N N . ASN A 1 200 ? 30.215 24.922 -32.245 1.00 94.62 200 ASN A N 1
ATOM 1474 C CA . ASN A 1 200 ? 30.273 23.613 -32.882 1.00 94.62 200 ASN A CA 1
ATOM 1475 C C . ASN A 1 200 ? 29.202 22.742 -32.231 1.00 94.62 200 ASN A C 1
ATOM 1477 O O . ASN A 1 200 ? 29.356 22.305 -31.090 1.00 94.62 200 ASN A O 1
ATOM 1481 N N . TYR A 1 201 ? 28.085 22.551 -32.920 1.00 95.88 201 TYR A N 1
ATOM 1482 C CA . TYR A 1 201 ? 26.922 21.878 -32.364 1.00 95.88 201 TYR A CA 1
ATOM 1483 C C . TYR A 1 201 ? 26.932 20.383 -32.680 1.00 95.88 201 TYR A C 1
ATOM 1485 O O . TYR A 1 201 ? 27.203 19.960 -33.802 1.00 95.88 201 TYR A O 1
ATOM 1493 N N . ARG A 1 202 ? 26.575 19.573 -31.681 1.00 95.25 202 ARG A N 1
ATOM 1494 C CA . ARG A 1 202 ? 26.326 18.133 -31.811 1.00 95.25 202 ARG A CA 1
ATOM 1495 C C . ARG A 1 202 ? 24.921 17.816 -31.330 1.00 95.25 202 ARG A C 1
ATOM 1497 O O . ARG A 1 202 ? 24.475 18.364 -30.322 1.00 95.25 202 ARG A O 1
ATOM 1504 N N . MET A 1 203 ? 24.236 16.911 -32.018 1.00 96.56 203 MET A N 1
ATOM 1505 C CA . MET A 1 203 ? 22.973 16.366 -31.532 1.00 96.56 203 MET A CA 1
ATOM 1506 C C . MET A 1 203 ? 23.263 15.251 -30.534 1.00 96.56 203 MET A C 1
ATOM 1508 O O . MET A 1 203 ? 24.024 14.343 -30.849 1.00 96.56 203 MET A O 1
ATOM 1512 N N . LEU A 1 204 ? 22.653 15.309 -29.356 1.00 97.56 204 LEU A N 1
ATOM 1513 C CA . LEU A 1 204 ? 22.674 14.243 -28.362 1.00 97.56 204 LEU A CA 1
ATOM 1514 C C . LEU A 1 204 ? 21.299 13.576 -28.352 1.00 97.56 204 LEU A C 1
ATOM 1516 O O . LEU A 1 204 ? 20.285 14.240 -28.133 1.00 97.56 204 LEU A O 1
ATOM 1520 N N . LEU A 1 205 ? 21.272 12.274 -28.604 1.00 98.31 205 LEU A N 1
ATOM 1521 C CA . LEU A 1 205 ? 20.087 11.446 -28.450 1.00 98.31 205 LEU A CA 1
ATOM 1522 C C . LEU A 1 205 ? 20.195 10.691 -27.133 1.00 98.31 205 LEU A C 1
ATOM 1524 O O . LEU A 1 205 ? 21.208 10.045 -26.872 1.00 98.31 205 LEU A O 1
ATOM 1528 N N . THR A 1 206 ? 19.139 10.752 -26.332 1.00 98.31 206 THR A N 1
ATOM 1529 C CA . THR A 1 206 ? 19.048 10.104 -25.025 1.00 98.31 206 THR A CA 1
ATOM 1530 C C . THR A 1 206 ? 17.786 9.259 -24.982 1.00 98.31 206 THR A C 1
ATOM 1532 O O . THR A 1 206 ? 16.694 9.770 -25.237 1.00 98.31 206 THR A O 1
ATOM 1535 N N . SER A 1 207 ? 17.909 7.978 -24.640 1.00 98.06 207 SER A N 1
ATOM 1536 C CA . SER A 1 207 ? 16.740 7.161 -24.296 1.00 98.06 207 SER A CA 1
ATOM 1537 C C . SER A 1 207 ? 16.035 7.756 -23.076 1.00 98.06 207 SER A C 1
ATOM 1539 O O . SER A 1 207 ? 16.695 8.135 -22.107 1.00 98.06 207 SER A O 1
ATOM 1541 N N . THR A 1 208 ? 14.704 7.844 -23.105 1.00 96.69 208 THR A N 1
ATOM 1542 C CA . THR A 1 208 ? 13.932 8.352 -21.957 1.00 96.69 208 THR A CA 1
ATOM 1543 C C . THR A 1 208 ? 14.003 7.416 -20.763 1.00 96.69 208 THR A C 1
ATOM 1545 O O . THR A 1 208 ? 14.005 7.879 -19.627 1.00 96.69 208 THR A O 1
ATOM 1548 N N . ASP A 1 209 ? 14.101 6.117 -21.034 1.00 96.12 209 ASP A N 1
ATOM 1549 C CA . ASP A 1 209 ? 14.072 5.073 -20.022 1.00 96.12 209 ASP A CA 1
ATOM 1550 C C . ASP A 1 209 ? 15.458 4.417 -19.924 1.00 96.12 209 ASP A C 1
ATOM 1552 O O . ASP A 1 209 ? 16.262 4.451 -20.867 1.00 96.12 209 ASP A O 1
ATOM 1556 N N . THR A 1 210 ? 15.753 3.830 -18.768 1.00 97.44 210 THR A N 1
ATOM 1557 C CA . THR A 1 210 ? 17.013 3.131 -18.505 1.00 97.44 210 THR A CA 1
ATOM 1558 C C . THR A 1 210 ? 16.955 1.666 -18.951 1.00 97.44 210 THR A C 1
ATOM 1560 O O . THR A 1 210 ? 15.886 1.141 -19.272 1.00 97.44 210 THR A O 1
ATOM 1563 N N . GLY A 1 211 ? 18.108 0.998 -18.962 1.00 97.00 211 GLY A N 1
ATOM 1564 C CA . GLY A 1 211 ? 18.195 -0.440 -19.204 1.00 97.00 211 GLY A CA 1
ATOM 1565 C C . GLY A 1 211 ? 18.623 -0.834 -20.615 1.00 97.00 211 GLY A C 1
ATOM 1566 O O . GLY A 1 211 ? 18.460 -0.085 -21.582 1.00 97.00 211 GLY A O 1
ATOM 1567 N N . LEU A 1 212 ? 19.151 -2.053 -20.742 1.00 96.75 212 LEU A N 1
ATOM 1568 C CA . LEU A 1 212 ? 19.697 -2.599 -21.990 1.00 96.75 212 LEU A CA 1
ATOM 1569 C C . LEU A 1 212 ? 18.642 -2.713 -23.097 1.00 96.75 212 LEU A C 1
ATOM 1571 O O . LEU A 1 212 ? 18.951 -2.478 -24.265 1.00 96.75 212 LEU A O 1
ATOM 1575 N N . ALA A 1 213 ? 17.389 -2.994 -22.732 1.00 94.88 213 ALA A N 1
ATOM 1576 C CA . ALA A 1 213 ? 16.260 -3.042 -23.663 1.00 94.88 213 ALA A CA 1
ATOM 1577 C C . ALA A 1 213 ? 15.994 -1.690 -24.354 1.00 94.88 213 ALA A C 1
ATOM 1579 O O . ALA A 1 213 ? 15.479 -1.643 -25.468 1.00 94.88 213 ALA A O 1
ATOM 1580 N N . ARG A 1 214 ? 16.390 -0.576 -23.727 1.00 95.69 214 ARG A N 1
ATOM 1581 C CA . ARG A 1 214 ? 16.183 0.785 -24.246 1.00 95.69 214 ARG A CA 1
ATOM 1582 C C . ARG A 1 214 ? 17.423 1.362 -24.926 1.00 95.69 214 ARG A C 1
ATOM 1584 O O . ARG A 1 214 ? 17.494 2.549 -25.243 1.00 95.69 214 ARG A O 1
ATOM 1591 N N . ARG A 1 215 ? 18.409 0.511 -25.209 1.00 97.50 215 ARG A N 1
ATOM 1592 C CA . ARG A 1 215 ? 19.564 0.863 -26.031 1.00 97.50 215 ARG A CA 1
ATOM 1593 C C . ARG A 1 215 ? 19.130 1.112 -27.475 1.00 97.50 215 ARG A C 1
ATOM 1595 O O . ARG A 1 215 ? 18.569 0.228 -28.110 1.00 97.50 215 ARG A O 1
ATOM 1602 N N . MET A 1 216 ? 19.434 2.291 -28.013 1.00 98.00 216 MET A N 1
ATOM 1603 C CA . MET A 1 216 ? 19.372 2.546 -29.462 1.00 98.00 216 MET A CA 1
ATOM 1604 C C . MET A 1 216 ? 20.352 1.625 -30.200 1.00 98.00 216 MET A C 1
ATOM 1606 O O . MET A 1 216 ? 21.544 1.648 -29.905 1.00 98.00 216 MET A O 1
ATOM 1610 N N . ILE A 1 217 ? 19.846 0.834 -31.144 1.00 97.12 217 ILE A N 1
ATOM 1611 C CA . ILE A 1 217 ? 20.633 -0.097 -31.971 1.00 97.12 217 ILE A CA 1
ATOM 1612 C C . ILE A 1 217 ? 20.780 0.380 -33.418 1.00 97.12 217 ILE A C 1
ATOM 1614 O O . ILE A 1 217 ? 21.630 -0.119 -34.145 1.00 97.12 217 ILE A O 1
ATOM 1618 N N . SER A 1 218 ? 19.959 1.342 -33.844 1.00 97.25 218 SER A N 1
ATOM 1619 C CA . SER A 1 218 ? 20.071 1.974 -35.155 1.00 97.25 218 SER A CA 1
ATOM 1620 C C . SER A 1 218 ? 19.565 3.412 -35.097 1.00 97.25 218 SER A C 1
ATOM 1622 O O . SER A 1 218 ? 18.523 3.683 -34.496 1.00 97.25 218 SER A O 1
ATOM 1624 N N . VAL A 1 219 ? 20.313 4.317 -35.727 1.00 97.25 219 VAL A N 1
ATOM 1625 C CA . VAL A 1 219 ? 19.924 5.701 -36.010 1.00 97.25 219 VAL A CA 1
ATOM 1626 C C . VAL A 1 219 ? 20.280 5.958 -37.471 1.00 97.25 219 VAL A C 1
ATOM 1628 O O . VAL A 1 219 ? 21.403 6.338 -37.794 1.00 97.25 219 VAL A O 1
ATOM 1631 N N . ASP A 1 220 ? 19.335 5.669 -38.359 1.00 97.25 220 ASP A N 1
ATOM 1632 C CA . ASP A 1 220 ? 19.511 5.769 -39.802 1.00 97.25 220 ASP A CA 1
ATOM 1633 C C . ASP A 1 220 ? 19.085 7.151 -40.299 1.00 97.25 220 ASP A C 1
ATOM 1635 O O . ASP A 1 220 ? 17.906 7.511 -40.272 1.00 97.25 220 ASP A O 1
ATOM 1639 N N . THR A 1 221 ? 20.067 7.923 -40.754 1.00 96.56 221 THR A N 1
ATOM 1640 C CA . THR A 1 221 ? 19.895 9.258 -41.336 1.00 96.56 221 THR A CA 1
ATOM 1641 C C . THR A 1 221 ? 20.152 9.276 -42.844 1.00 96.56 221 THR A C 1
ATOM 1643 O O . THR A 1 221 ? 20.094 10.340 -43.459 1.00 96.56 221 THR A O 1
ATOM 1646 N N . SER A 1 222 ? 20.392 8.114 -43.466 1.00 95.19 222 SER A N 1
ATOM 1647 C CA . SER A 1 222 ? 20.729 7.993 -44.894 1.00 95.19 222 SER A CA 1
ATOM 1648 C C . SER A 1 222 ? 19.591 8.405 -45.833 1.00 95.19 222 SER A C 1
ATOM 1650 O O . SER A 1 222 ? 19.830 8.737 -46.993 1.00 95.19 222 SER A O 1
ATOM 1652 N N . GLY A 1 223 ? 18.356 8.441 -45.325 1.00 94.25 223 GLY A N 1
ATOM 1653 C CA . GLY A 1 223 ? 17.187 8.936 -46.044 1.00 94.25 223 GLY A CA 1
ATOM 1654 C C . GLY A 1 223 ? 17.125 10.460 -46.197 1.00 94.25 223 GLY A C 1
ATOM 1655 O O . GLY A 1 223 ? 16.216 10.945 -46.871 1.00 94.25 223 GLY A O 1
ATOM 1656 N N . LEU A 1 224 ? 18.036 11.223 -45.579 1.00 96.50 224 LEU A N 1
ATOM 1657 C CA . LEU A 1 224 ? 18.107 12.680 -45.716 1.00 96.50 224 LEU A CA 1
ATOM 1658 C C . LEU A 1 224 ? 18.886 13.098 -46.971 1.00 96.50 224 LEU A C 1
ATOM 1660 O O . LEU A 1 224 ? 19.955 12.577 -47.273 1.00 96.50 224 LEU A O 1
ATOM 1664 N N . THR A 1 225 ? 18.365 14.098 -47.684 1.00 95.75 225 THR A N 1
ATOM 1665 C CA . THR A 1 225 ? 18.965 14.648 -48.911 1.00 95.75 225 THR A CA 1
ATOM 1666 C C . THR A 1 225 ? 18.967 16.178 -48.898 1.00 95.75 225 THR A C 1
ATOM 1668 O O . THR A 1 225 ? 18.115 16.804 -48.266 1.00 95.75 225 THR A O 1
ATOM 1671 N N . GLY A 1 226 ? 19.924 16.806 -49.590 1.00 92.62 226 GLY A N 1
ATOM 1672 C CA . GLY A 1 226 ? 19.989 18.272 -49.713 1.00 92.62 226 GLY A CA 1
ATOM 1673 C C . GLY A 1 226 ? 20.544 19.017 -48.489 1.00 92.62 226 GLY A C 1
ATOM 1674 O O . GLY A 1 226 ? 20.294 20.210 -48.348 1.00 92.62 226 GLY A O 1
ATOM 1675 N N . GLY A 1 227 ? 21.284 18.332 -47.612 1.00 91.94 227 GLY A N 1
ATOM 1676 C CA . GLY A 1 227 ? 21.961 18.899 -46.440 1.00 91.94 227 GLY A CA 1
ATOM 1677 C C . GLY A 1 227 ? 23.062 17.972 -45.914 1.00 91.94 227 GLY A C 1
ATOM 1678 O O . GLY A 1 227 ? 23.371 16.962 -46.548 1.00 91.94 227 GLY A O 1
ATOM 1679 N N . THR A 1 228 ? 23.639 18.304 -44.758 1.00 94.12 228 THR A N 1
ATOM 1680 C CA . THR A 1 228 ? 24.626 17.453 -44.072 1.00 94.12 228 THR A CA 1
ATOM 1681 C C . THR A 1 228 ? 23.903 16.609 -43.029 1.00 94.12 228 THR A C 1
ATOM 1683 O O . THR A 1 228 ? 23.472 17.144 -42.016 1.00 94.12 228 THR A O 1
ATOM 1686 N N . ALA A 1 229 ? 23.738 15.305 -43.259 1.00 94.12 229 ALA A N 1
ATOM 1687 C CA . ALA A 1 229 ? 23.049 14.426 -42.312 1.00 94.12 229 ALA A CA 1
ATOM 1688 C C . ALA A 1 229 ? 23.902 14.168 -41.047 1.00 94.12 229 ALA A C 1
ATOM 1690 O O . ALA A 1 229 ? 25.115 13.961 -41.159 1.00 94.12 229 ALA A O 1
ATOM 1691 N N . PRO A 1 230 ? 23.315 14.133 -39.833 1.00 94.75 230 PRO A N 1
ATOM 1692 C CA . PRO A 1 230 ? 24.062 13.779 -38.633 1.00 94.75 230 PRO A CA 1
ATOM 1693 C C . PRO A 1 230 ? 24.416 12.289 -38.646 1.00 94.75 230 PRO A C 1
ATOM 1695 O O . PRO A 1 230 ? 23.568 11.440 -38.915 1.00 94.75 230 PRO A O 1
ATOM 1698 N N . VAL A 1 231 ? 25.667 11.976 -38.317 1.00 94.75 231 VAL A N 1
ATOM 1699 C CA . VAL A 1 231 ? 26.178 10.602 -38.210 1.00 94.75 231 VAL A CA 1
ATOM 1700 C C . VAL A 1 231 ? 26.391 10.274 -36.740 1.00 94.75 231 VAL A C 1
ATOM 1702 O O . VAL A 1 231 ? 27.038 11.054 -36.043 1.00 94.75 231 VAL A O 1
ATOM 1705 N N . PHE A 1 232 ? 25.868 9.144 -36.268 1.00 95.25 232 PHE A N 1
ATOM 1706 C CA . PHE A 1 232 ? 25.985 8.700 -34.878 1.00 95.25 232 PHE A CA 1
ATOM 1707 C C . PHE A 1 232 ? 26.889 7.473 -34.785 1.00 95.25 232 PHE A C 1
ATOM 1709 O O . PHE A 1 232 ? 26.728 6.527 -35.551 1.00 95.25 232 PHE A O 1
ATOM 1716 N N . ASP A 1 233 ? 27.817 7.491 -33.831 1.00 91.19 233 ASP A N 1
ATOM 1717 C CA . ASP A 1 233 ? 28.606 6.318 -33.460 1.00 91.19 233 ASP A CA 1
ATOM 1718 C C . ASP A 1 233 ? 27.898 5.613 -32.298 1.00 91.19 233 ASP A C 1
ATOM 1720 O O . ASP A 1 233 ? 27.848 6.130 -31.180 1.00 91.19 233 ASP A O 1
ATOM 1724 N N . LEU A 1 234 ? 27.272 4.473 -32.593 1.00 93.69 234 LEU A N 1
ATOM 1725 C CA . LEU A 1 234 ? 26.560 3.674 -31.594 1.00 93.69 234 LEU A CA 1
ATOM 1726 C C . LEU A 1 234 ? 27.495 2.715 -30.841 1.00 93.69 234 LEU A C 1
ATOM 1728 O O . LEU A 1 234 ? 27.113 2.235 -29.774 1.00 93.69 234 LEU A O 1
ATOM 1732 N N . ASP A 1 235 ? 28.696 2.458 -31.367 1.00 92.62 235 ASP A N 1
ATOM 1733 C CA . ASP A 1 235 ? 29.693 1.581 -30.746 1.00 92.62 235 ASP A CA 1
ATOM 1734 C C . ASP A 1 235 ? 30.486 2.322 -29.658 1.00 92.62 235 ASP A C 1
ATOM 1736 O O . ASP A 1 235 ? 30.918 1.712 -28.679 1.00 92.62 235 ASP A O 1
ATOM 1740 N N . ASN A 1 236 ? 30.612 3.649 -29.783 1.00 93.56 236 ASN A N 1
ATOM 1741 C CA . ASN A 1 236 ? 31.214 4.534 -28.781 1.00 93.56 236 ASN A CA 1
ATOM 1742 C C . ASN A 1 236 ? 30.187 5.544 -28.231 1.00 93.56 236 ASN A C 1
ATOM 1744 O O . ASN A 1 236 ? 30.276 6.747 -28.510 1.00 93.56 236 ASN A O 1
ATOM 1748 N N . PRO A 1 237 ? 29.194 5.085 -27.447 1.00 96.12 237 PRO A N 1
ATOM 1749 C CA . PRO A 1 237 ? 28.172 5.964 -26.899 1.00 96.12 237 PRO A CA 1
ATOM 1750 C C . PRO A 1 237 ? 28.760 6.953 -25.884 1.00 96.12 237 PRO A C 1
ATOM 1752 O O . PRO A 1 237 ? 29.751 6.680 -25.210 1.00 96.12 237 PRO A O 1
ATOM 1755 N N . VAL A 1 238 ? 28.087 8.094 -25.714 1.00 96.25 238 VAL A N 1
ATOM 1756 C CA . VAL A 1 238 ? 28.384 9.050 -24.630 1.00 96.25 238 VAL A CA 1
ATOM 1757 C C . VAL A 1 238 ? 28.110 8.407 -23.271 1.00 96.25 238 VAL A C 1
ATOM 1759 O O . VAL A 1 238 ? 28.860 8.610 -22.319 1.00 96.25 238 VAL A O 1
ATOM 1762 N N . GLN A 1 239 ? 27.046 7.609 -23.197 1.00 97.38 239 GLN A N 1
ATOM 1763 C CA . GLN A 1 239 ? 26.713 6.794 -22.040 1.00 97.38 239 GLN A CA 1
ATOM 1764 C C . GLN A 1 239 ? 26.091 5.486 -22.522 1.00 97.38 239 GLN A C 1
ATOM 1766 O O . GLN A 1 239 ? 25.070 5.497 -23.212 1.00 97.38 239 GLN A O 1
ATOM 1771 N N . ALA A 1 240 ? 26.700 4.359 -22.160 1.00 96.75 240 ALA A N 1
ATOM 1772 C CA . ALA A 1 240 ? 26.134 3.047 -22.442 1.00 96.75 240 ALA A CA 1
ATOM 1773 C C . ALA A 1 240 ? 24.869 2.817 -21.599 1.00 96.75 240 ALA A C 1
ATOM 1775 O O . ALA A 1 240 ? 24.809 3.204 -20.433 1.00 96.75 240 ALA A O 1
ATOM 1776 N N . ALA A 1 241 ? 23.865 2.154 -22.177 1.00 97.31 241 ALA A N 1
ATOM 1777 C CA . ALA A 1 241 ? 22.774 1.622 -21.371 1.00 97.31 241 ALA A CA 1
ATOM 1778 C C . ALA A 1 241 ? 23.272 0.443 -20.528 1.00 97.31 241 ALA A C 1
ATOM 1780 O O . ALA A 1 241 ? 24.061 -0.378 -20.996 1.00 97.31 241 ALA A O 1
ATOM 1781 N N . SER A 1 242 ? 22.758 0.334 -19.311 1.00 97.50 242 SER A N 1
ATOM 1782 C CA . SER A 1 242 ? 22.971 -0.807 -18.420 1.00 97.50 242 SER A CA 1
ATOM 1783 C C . SER A 1 242 ? 21.703 -1.067 -17.626 1.00 97.50 242 SER A C 1
ATOM 1785 O O . SER A 1 242 ? 20.906 -0.149 -17.435 1.00 97.50 242 SER A O 1
ATOM 1787 N N . ASP A 1 243 ? 21.526 -2.298 -17.161 1.00 97.75 243 ASP A N 1
ATOM 1788 C CA . ASP A 1 243 ? 20.479 -2.657 -16.206 1.00 97.75 243 ASP A CA 1
ATOM 1789 C C . ASP A 1 243 ? 20.971 -2.443 -14.766 1.00 97.75 243 ASP A C 1
ATOM 1791 O O . ASP A 1 243 ? 22.173 -2.489 -14.475 1.00 97.75 243 ASP A O 1
ATOM 1795 N N . ALA A 1 244 ? 20.032 -2.212 -13.851 1.00 97.50 244 ALA A N 1
ATOM 1796 C CA . ALA A 1 244 ? 20.290 -2.310 -12.425 1.00 97.50 244 ALA A CA 1
ATOM 1797 C C . ALA A 1 244 ? 20.482 -3.786 -12.089 1.00 97.50 244 ALA A C 1
ATOM 1799 O O . ALA A 1 244 ? 19.583 -4.589 -12.334 1.00 97.50 244 ALA A O 1
ATOM 1800 N N . VAL A 1 245 ? 21.645 -4.138 -11.548 1.00 96.75 245 VAL A N 1
ATOM 1801 C CA . VAL A 1 245 ? 21.959 -5.508 -11.141 1.00 96.75 245 VAL A CA 1
ATOM 1802 C C . VAL A 1 245 ? 22.141 -5.528 -9.637 1.00 96.75 245 VAL A C 1
ATOM 1804 O O . VAL A 1 245 ? 22.986 -4.810 -9.094 1.00 96.75 245 VAL A O 1
ATOM 1807 N N . VAL A 1 246 ? 21.332 -6.351 -8.979 1.00 96.44 246 VAL A N 1
ATOM 1808 C CA . VAL A 1 246 ? 21.364 -6.566 -7.535 1.00 96.44 246 VAL A CA 1
ATOM 1809 C C . VAL A 1 246 ? 21.572 -8.045 -7.233 1.00 96.44 246 VAL A C 1
ATOM 1811 O O . VAL A 1 246 ? 21.053 -8.913 -7.934 1.00 96.44 246 VAL A O 1
ATOM 1814 N N . GLU A 1 247 ? 22.336 -8.336 -6.188 1.00 95.56 247 GLU A N 1
ATOM 1815 C CA . GLU A 1 247 ? 22.528 -9.686 -5.659 1.00 95.56 247 GLU A CA 1
ATOM 1816 C C . GLU A 1 247 ? 21.892 -9.779 -4.270 1.00 95.56 247 GLU A C 1
ATOM 1818 O O . GLU A 1 247 ? 22.147 -8.920 -3.426 1.00 95.56 247 GLU A O 1
ATOM 1823 N N . ILE A 1 248 ? 21.082 -10.812 -4.026 1.00 94.19 248 ILE A N 1
ATOM 1824 C CA . ILE A 1 248 ? 20.490 -11.101 -2.716 1.00 94.19 248 ILE A CA 1
ATOM 1825 C C . ILE A 1 248 ? 21.198 -12.295 -2.084 1.00 94.19 248 ILE A C 1
ATOM 1827 O O . ILE A 1 248 ? 21.266 -13.377 -2.673 1.00 94.19 248 ILE A O 1
ATOM 1831 N N . GLY A 1 249 ? 21.668 -12.099 -0.855 1.00 91.12 249 GLY A N 1
ATOM 1832 C CA . GLY A 1 249 ? 22.430 -13.069 -0.078 1.00 91.12 249 GLY A CA 1
ATOM 1833 C C . GLY A 1 249 ? 23.941 -12.950 -0.286 1.00 91.12 249 GLY A C 1
ATOM 1834 O O . GLY A 1 249 ? 24.422 -12.420 -1.285 1.00 91.12 249 GLY A O 1
ATOM 1835 N N . GLU A 1 250 ? 24.704 -13.460 0.681 1.00 87.75 250 GLU A N 1
ATOM 1836 C CA . GLU A 1 250 ? 26.172 -13.326 0.713 1.00 87.75 250 GLU A CA 1
ATOM 1837 C C . GLU A 1 250 ? 26.912 -14.619 0.323 1.00 87.75 250 GLU A C 1
ATOM 1839 O O . GLU A 1 250 ? 28.108 -14.600 0.034 1.00 87.75 250 GLU A O 1
ATOM 1844 N N . GLY A 1 251 ? 26.209 -15.756 0.311 1.00 87.19 251 GLY A N 1
ATOM 1845 C CA . GLY A 1 251 ? 26.785 -17.072 0.034 1.00 87.19 251 GLY A CA 1
ATOM 1846 C C . GLY A 1 251 ? 26.914 -17.410 -1.455 1.00 87.19 251 GLY A C 1
ATOM 1847 O O . GLY A 1 251 ? 26.481 -16.673 -2.338 1.00 87.19 251 GLY A O 1
ATOM 1848 N N . ALA A 1 252 ? 27.458 -18.596 -1.743 1.00 86.62 252 ALA A N 1
ATOM 1849 C CA . ALA A 1 252 ? 27.629 -19.094 -3.113 1.00 86.62 252 ALA A CA 1
ATOM 1850 C C . ALA A 1 252 ? 26.304 -19.267 -3.887 1.00 86.62 252 ALA A C 1
ATOM 1852 O O . ALA A 1 252 ? 26.311 -19.253 -5.113 1.00 86.62 252 ALA A O 1
ATOM 1853 N N . GLY A 1 253 ? 25.179 -19.413 -3.179 1.00 90.44 253 GLY A N 1
ATOM 1854 C CA . GLY A 1 253 ? 23.831 -19.509 -3.749 1.00 90.44 253 GLY A CA 1
ATOM 1855 C C . GLY A 1 253 ? 23.090 -18.174 -3.861 1.00 90.44 253 GLY A C 1
ATOM 1856 O O . GLY A 1 253 ? 21.863 -18.180 -3.906 1.00 90.44 253 GLY A O 1
ATOM 1857 N N . LYS A 1 254 ? 23.800 -17.039 -3.833 1.00 93.50 254 LYS A N 1
ATOM 1858 C CA . LYS A 1 254 ? 23.191 -15.711 -3.978 1.00 93.50 254 LYS A CA 1
ATOM 1859 C C . LYS A 1 254 ? 22.376 -15.596 -5.269 1.00 93.50 254 LYS A C 1
ATOM 1861 O O . LYS A 1 254 ? 22.724 -16.171 -6.301 1.00 93.50 254 LYS A O 1
ATOM 1866 N N . ILE A 1 255 ? 21.303 -14.819 -5.206 1.00 93.69 255 ILE A N 1
ATOM 1867 C CA . ILE A 1 255 ? 20.368 -14.626 -6.314 1.00 93.69 255 ILE A CA 1
ATOM 1868 C C . ILE A 1 255 ? 20.722 -13.316 -7.013 1.00 93.69 255 ILE A C 1
ATOM 1870 O O . ILE A 1 255 ? 20.585 -12.252 -6.418 1.00 93.69 255 ILE A O 1
ATOM 1874 N N . THR A 1 256 ? 21.160 -13.381 -8.270 1.00 95.31 256 THR A N 1
ATOM 1875 C CA . THR A 1 256 ? 21.452 -12.193 -9.085 1.00 95.31 256 THR A CA 1
ATOM 1876 C C . THR A 1 256 ? 20.250 -11.844 -9.952 1.00 95.31 256 THR A C 1
ATOM 1878 O O . THR A 1 256 ? 19.742 -12.684 -10.694 1.00 95.31 256 THR A O 1
ATOM 1881 N N . VAL A 1 257 ? 19.815 -10.590 -9.885 1.00 94.94 257 VAL A N 1
ATOM 1882 C CA . VAL A 1 257 ? 18.651 -10.092 -10.615 1.00 94.94 257 VAL A CA 1
ATOM 1883 C C . VAL A 1 257 ? 19.019 -8.821 -11.371 1.00 94.94 257 VAL A C 1
ATOM 1885 O O . VAL A 1 257 ? 19.631 -7.918 -10.806 1.00 94.94 257 VAL A O 1
ATOM 1888 N N . ALA A 1 258 ? 18.618 -8.747 -12.641 1.00 95.94 258 ALA A N 1
ATOM 1889 C CA . ALA A 1 258 ? 18.763 -7.563 -13.483 1.00 95.94 258 ALA A CA 1
ATOM 1890 C C . ALA A 1 258 ? 17.393 -6.938 -13.781 1.00 95.94 258 ALA A C 1
ATOM 1892 O O . ALA A 1 258 ? 16.425 -7.653 -14.067 1.00 95.94 258 ALA A O 1
ATOM 1893 N N . ARG A 1 259 ? 17.299 -5.609 -13.719 1.00 96.75 259 ARG A N 1
ATOM 1894 C CA . ARG A 1 259 ? 16.096 -4.838 -14.057 1.00 96.75 259 ARG A CA 1
ATOM 1895 C C . ARG A 1 259 ? 16.461 -3.604 -14.865 1.00 96.75 259 ARG A C 1
ATOM 1897 O O . ARG A 1 259 ? 17.461 -2.947 -14.603 1.00 96.75 259 ARG A O 1
ATOM 1904 N N . SER A 1 260 ? 15.599 -3.231 -15.803 1.00 96.06 260 SER A N 1
ATOM 1905 C CA . SER A 1 260 ? 15.790 -2.035 -16.628 1.00 96.06 260 SER A CA 1
ATOM 1906 C C . SER A 1 260 ? 15.576 -0.722 -15.865 1.00 96.06 260 SER A C 1
ATOM 1908 O O . SER A 1 260 ? 15.819 0.342 -16.422 1.00 96.06 260 SER A O 1
ATOM 1910 N N . SER A 1 261 ? 15.122 -0.762 -14.608 1.00 96.06 261 SER A N 1
ATOM 1911 C CA . SER A 1 261 ? 14.843 0.405 -13.760 1.00 96.06 261 SER A CA 1
ATOM 1912 C C . SER A 1 261 ? 15.642 0.345 -12.459 1.00 96.06 261 SER A C 1
ATOM 1914 O O . SER A 1 261 ? 15.915 -0.735 -11.941 1.00 96.06 261 SER A O 1
ATOM 1916 N N . ASN A 1 262 ? 15.978 1.516 -11.909 1.00 96.81 262 ASN A N 1
ATOM 1917 C CA . ASN A 1 262 ? 16.553 1.625 -10.565 1.00 96.81 262 ASN A CA 1
ATOM 1918 C C . ASN A 1 262 ? 15.498 1.473 -9.459 1.00 96.81 262 ASN A C 1
ATOM 1920 O O . ASN A 1 262 ? 15.874 1.297 -8.307 1.00 96.81 262 ASN A O 1
ATOM 1924 N N . THR A 1 263 ? 14.208 1.532 -9.790 1.00 96.44 263 THR A N 1
ATOM 1925 C CA . THR A 1 263 ? 13.106 1.205 -8.877 1.00 96.44 263 THR A CA 1
ATOM 1926 C C . THR A 1 263 ? 12.636 -0.209 -9.181 1.00 96.44 263 THR A C 1
ATOM 1928 O O . THR A 1 263 ? 12.145 -0.482 -10.277 1.00 96.44 263 THR A O 1
ATOM 1931 N N . ILE A 1 264 ? 12.812 -1.103 -8.216 1.00 93.81 264 ILE A N 1
ATOM 1932 C CA . ILE A 1 264 ? 12.612 -2.540 -8.350 1.00 93.81 264 ILE A CA 1
ATOM 1933 C C . ILE A 1 264 ? 11.550 -2.985 -7.345 1.00 93.81 264 ILE A C 1
ATOM 1935 O O . ILE A 1 264 ? 11.740 -2.832 -6.144 1.00 93.81 264 ILE A O 1
ATOM 1939 N N . THR A 1 265 ? 10.434 -3.535 -7.819 1.00 93.25 265 THR A N 1
ATOM 1940 C CA . THR A 1 265 ? 9.239 -3.805 -6.991 1.00 93.25 265 THR A CA 1
ATOM 1941 C C . THR A 1 265 ? 8.872 -5.283 -6.890 1.00 93.25 265 THR A C 1
ATOM 1943 O O . THR A 1 265 ? 7.884 -5.622 -6.245 1.00 93.25 265 THR A O 1
ATOM 1946 N N . ASP A 1 266 ? 9.604 -6.155 -7.585 1.00 89.69 266 ASP A N 1
ATOM 1947 C CA . ASP A 1 266 ? 9.185 -7.522 -7.908 1.00 89.69 266 ASP A CA 1
ATOM 1948 C C . ASP A 1 266 ? 10.160 -8.604 -7.421 1.00 89.69 266 ASP A C 1
ATOM 1950 O O . ASP A 1 266 ? 9.985 -9.776 -7.745 1.00 89.69 266 ASP A O 1
ATOM 1954 N N . ILE A 1 267 ? 11.195 -8.232 -6.659 1.00 88.44 267 ILE A N 1
ATOM 1955 C CA . ILE A 1 267 ? 12.174 -9.200 -6.145 1.00 88.44 267 ILE A CA 1
ATOM 1956 C C . ILE A 1 267 ? 11.746 -9.768 -4.792 1.00 88.44 267 ILE A C 1
ATOM 1958 O O . ILE A 1 267 ? 11.821 -10.975 -4.574 1.00 88.44 267 ILE A O 1
ATOM 1962 N N . ILE A 1 268 ? 11.306 -8.900 -3.883 1.00 87.00 268 ILE A N 1
ATOM 1963 C CA . ILE A 1 268 ? 10.801 -9.284 -2.567 1.00 87.00 268 ILE A CA 1
ATOM 1964 C C . ILE A 1 268 ? 9.327 -8.859 -2.534 1.00 87.00 268 ILE A C 1
ATOM 1966 O O . ILE A 1 268 ? 9.055 -7.661 -2.657 1.00 87.00 268 ILE A O 1
ATOM 1970 N N . PRO A 1 269 ? 8.368 -9.796 -2.414 1.00 87.56 269 PRO A N 1
ATOM 1971 C CA . PRO A 1 269 ? 6.949 -9.460 -2.361 1.00 87.56 269 PRO A CA 1
ATOM 1972 C C . PRO A 1 269 ? 6.646 -8.405 -1.289 1.00 87.56 269 PRO A C 1
ATOM 1974 O O . PRO A 1 269 ? 7.045 -8.550 -0.135 1.00 87.56 269 PRO A O 1
ATOM 1977 N N . GLY A 1 270 ? 5.958 -7.332 -1.685 1.00 87.25 270 GLY A N 1
ATOM 1978 C CA . GLY A 1 270 ? 5.616 -6.219 -0.796 1.00 87.25 270 GLY A CA 1
ATOM 1979 C C . GLY A 1 270 ? 6.764 -5.252 -0.489 1.00 87.25 270 GLY A C 1
ATOM 1980 O O . GLY A 1 270 ? 6.582 -4.347 0.318 1.00 87.25 270 GLY A O 1
ATOM 1981 N N . VAL A 1 271 ? 7.937 -5.381 -1.118 1.00 91.62 271 VAL A N 1
ATOM 1982 C CA . VAL A 1 271 ? 9.064 -4.453 -0.925 1.00 91.62 271 VAL A CA 1
ATOM 1983 C C . VAL A 1 271 ? 9.459 -3.809 -2.250 1.00 91.62 271 VAL A C 1
ATOM 1985 O O . VAL A 1 271 ? 9.618 -4.469 -3.276 1.00 91.62 271 VAL A O 1
ATOM 1988 N N . THR A 1 272 ? 9.643 -2.493 -2.219 1.00 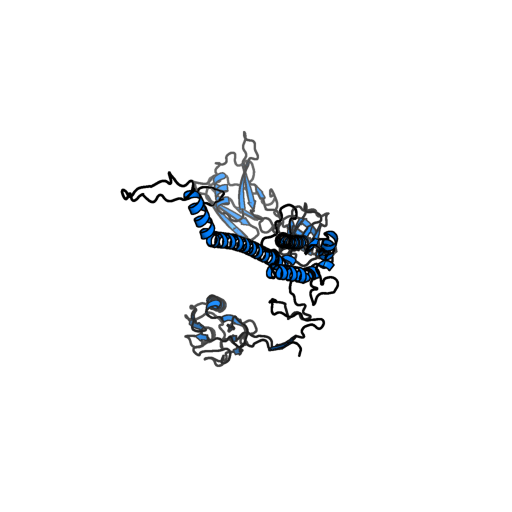93.81 272 THR A N 1
ATOM 1989 C CA . THR A 1 272 ? 10.248 -1.715 -3.298 1.00 93.81 272 THR A CA 1
ATOM 1990 C C . THR A 1 272 ? 11.673 -1.349 -2.915 1.00 93.81 272 THR A C 1
ATOM 1992 O O . THR A 1 272 ? 11.904 -0.750 -1.870 1.00 93.81 272 THR A O 1
ATOM 1995 N N . ILE A 1 273 ? 12.627 -1.670 -3.780 1.00 94.62 273 ILE A N 1
ATOM 1996 C CA . ILE A 1 273 ? 14.040 -1.316 -3.660 1.00 94.62 273 ILE A CA 1
ATOM 1997 C C . ILE A 1 273 ? 14.345 -0.199 -4.657 1.00 94.62 273 ILE A C 1
ATOM 1999 O O . ILE A 1 273 ? 14.042 -0.320 -5.842 1.00 94.62 273 ILE A O 1
ATOM 2003 N N . ASN A 1 274 ? 14.987 0.871 -4.200 1.00 96.56 274 ASN A N 1
ATOM 2004 C CA . ASN A 1 274 ? 15.480 1.951 -5.046 1.00 96.56 274 ASN A CA 1
ATOM 2005 C C . ASN A 1 274 ? 17.009 1.987 -5.014 1.00 96.56 274 ASN A C 1
ATOM 2007 O O . ASN A 1 274 ? 17.631 2.209 -3.975 1.00 96.56 274 ASN A O 1
ATOM 2011 N N . VAL A 1 275 ? 17.619 1.796 -6.179 1.00 96.69 275 VAL A N 1
ATOM 2012 C CA . VAL A 1 275 ? 19.069 1.781 -6.359 1.00 96.69 275 VAL A CA 1
ATOM 2013 C C . VAL A 1 275 ? 19.591 3.200 -6.605 1.00 96.69 275 VAL A C 1
ATOM 2015 O O . VAL A 1 275 ? 19.384 3.793 -7.672 1.00 96.69 275 VAL A O 1
ATOM 2018 N N . VAL A 1 276 ? 20.318 3.738 -5.628 1.00 96.12 276 VAL A N 1
ATOM 2019 C CA . VAL A 1 276 ? 20.833 5.115 -5.637 1.00 96.12 276 VAL A CA 1
ATOM 2020 C C . VAL A 1 276 ? 22.231 5.178 -6.252 1.00 96.12 276 VAL A C 1
ATOM 2022 O O . VAL A 1 276 ? 22.464 5.939 -7.194 1.00 96.12 276 VAL A O 1
ATOM 2025 N N . SER A 1 277 ? 23.151 4.339 -5.775 1.00 94.88 277 SER A N 1
ATOM 2026 C CA . SER A 1 277 ? 24.519 4.193 -6.291 1.00 94.88 277 SER A CA 1
ATOM 2027 C C . SER A 1 277 ? 24.890 2.706 -6.404 1.00 94.88 277 SER A C 1
ATOM 2029 O O . SER A 1 277 ? 24.181 1.852 -5.882 1.00 94.88 277 SER A O 1
ATOM 2031 N N . ALA A 1 278 ? 25.947 2.375 -7.152 1.00 92.06 278 ALA A N 1
ATOM 2032 C CA . ALA A 1 278 ? 26.464 1.007 -7.231 1.00 92.06 278 ALA A CA 1
ATOM 2033 C C . ALA A 1 278 ? 27.818 0.935 -6.529 1.00 92.06 278 ALA A C 1
ATOM 2035 O O . ALA A 1 278 ? 28.720 1.709 -6.849 1.00 92.06 278 ALA A O 1
ATOM 2036 N N . ASP A 1 279 ? 27.950 -0.011 -5.604 1.00 91.00 279 ASP A N 1
ATOM 2037 C CA . ASP A 1 279 ? 29.196 -0.308 -4.909 1.00 91.00 279 ASP A CA 1
ATOM 2038 C C . ASP A 1 279 ? 29.293 -1.823 -4.707 1.00 91.00 279 ASP A C 1
ATOM 2040 O O . ASP A 1 279 ? 28.762 -2.400 -3.757 1.00 91.00 279 ASP A O 1
ATOM 2044 N N . ALA A 1 280 ? 29.995 -2.478 -5.631 1.00 86.50 280 ALA A N 1
ATOM 2045 C CA . ALA A 1 280 ? 30.179 -3.920 -5.612 1.00 86.50 280 ALA A CA 1
ATOM 2046 C C . ALA A 1 280 ? 31.149 -4.401 -4.511 1.00 86.50 280 ALA A C 1
ATOM 2048 O O . ALA A 1 280 ? 31.451 -5.595 -4.460 1.00 86.50 280 ALA A O 1
ATOM 2049 N N . ALA A 1 281 ? 31.659 -3.533 -3.636 1.00 88.25 281 ALA A N 1
ATOM 2050 C CA . ALA A 1 281 ? 32.411 -3.945 -2.453 1.00 88.25 281 ALA A CA 1
ATOM 2051 C C . ALA A 1 281 ? 31.533 -4.014 -1.194 1.00 88.25 281 ALA A C 1
ATOM 2053 O O . ALA A 1 281 ? 31.908 -4.693 -0.238 1.00 88.25 281 ALA A O 1
ATOM 2054 N N . LYS A 1 282 ? 30.367 -3.357 -1.194 1.00 90.44 282 LYS A N 1
ATOM 2055 C CA . LYS A 1 282 ? 29.488 -3.270 -0.026 1.00 90.44 282 LYS A CA 1
ATOM 2056 C C . LYS A 1 282 ? 28.308 -4.232 -0.112 1.00 90.44 282 LYS A C 1
ATOM 2058 O O . LYS A 1 282 ? 27.648 -4.345 -1.144 1.00 90.44 282 LYS A O 1
ATOM 2063 N N . THR A 1 283 ? 28.010 -4.864 1.016 1.00 93.44 283 THR A N 1
ATOM 2064 C CA . THR A 1 283 ? 26.729 -5.532 1.250 1.00 93.44 283 THR A CA 1
ATOM 2065 C C . THR A 1 283 ? 25.859 -4.611 2.095 1.00 93.44 283 THR A C 1
ATOM 2067 O O . THR A 1 283 ? 26.281 -4.173 3.165 1.00 93.44 283 THR A O 1
ATOM 2070 N N . ILE A 1 284 ? 24.655 -4.315 1.617 1.00 95.69 284 ILE A N 1
ATOM 2071 C CA . ILE A 1 284 ? 23.672 -3.482 2.305 1.00 95.69 284 ILE A CA 1
ATOM 2072 C C . ILE A 1 284 ? 22.675 -4.393 3.006 1.00 95.69 284 ILE A C 1
ATOM 2074 O O . ILE A 1 284 ? 22.069 -5.257 2.377 1.00 95.69 284 ILE A O 1
ATOM 2078 N N . ARG A 1 285 ? 22.495 -4.208 4.310 1.00 95.75 285 ARG A N 1
ATOM 2079 C CA . ARG A 1 285 ? 21.440 -4.884 5.056 1.00 95.75 285 ARG A CA 1
ATOM 2080 C C . ARG A 1 285 ? 20.161 -4.060 4.944 1.00 95.75 285 ARG A C 1
ATOM 2082 O O . ARG A 1 285 ? 20.166 -2.874 5.259 1.00 95.75 285 ARG A O 1
ATOM 2089 N N . VAL A 1 286 ? 19.098 -4.700 4.480 1.00 94.88 286 VAL A N 1
ATOM 2090 C CA . VAL A 1 286 ? 17.747 -4.154 4.388 1.00 94.88 286 VAL A CA 1
ATOM 2091 C C . VAL A 1 286 ? 16.877 -4.910 5.379 1.00 94.88 286 VAL A C 1
ATOM 2093 O O . VAL A 1 286 ? 16.650 -6.107 5.207 1.00 94.88 286 VAL A O 1
ATOM 2096 N N . ASP A 1 287 ? 16.413 -4.236 6.423 1.00 93.38 287 ASP A N 1
ATOM 2097 C CA . ASP A 1 287 ? 15.547 -4.832 7.438 1.00 93.38 287 ASP A CA 1
ATOM 2098 C C . ASP A 1 287 ? 14.106 -4.393 7.203 1.00 93.38 287 ASP A C 1
ATOM 2100 O O . ASP A 1 287 ? 13.814 -3.202 7.177 1.00 93.38 287 ASP A O 1
ATOM 2104 N N . VAL A 1 288 ? 13.211 -5.362 7.040 1.00 91.94 288 VAL A N 1
ATOM 2105 C CA . VAL A 1 288 ? 11.762 -5.168 6.993 1.00 91.94 288 VAL A CA 1
ATOM 2106 C C . VAL A 1 288 ? 11.208 -5.582 8.348 1.00 91.94 288 VAL A C 1
ATOM 2108 O O . VAL A 1 288 ? 11.397 -6.722 8.777 1.00 91.94 288 VAL A O 1
ATOM 2111 N N . ALA A 1 289 ? 10.533 -4.670 9.031 1.00 87.19 289 ALA A N 1
ATOM 2112 C CA . ALA A 1 289 ? 9.926 -4.910 10.332 1.00 87.19 289 ALA A CA 1
ATOM 2113 C C . ALA A 1 289 ? 8.584 -4.185 10.426 1.00 87.19 289 ALA A C 1
ATOM 2115 O O . ALA A 1 289 ? 8.298 -3.293 9.633 1.00 87.19 289 ALA A O 1
ATOM 2116 N N . TYR A 1 290 ? 7.765 -4.540 11.410 1.00 83.75 290 TYR A N 1
ATOM 2117 C CA . TYR A 1 290 ? 6.614 -3.710 11.745 1.00 83.75 290 TYR A CA 1
ATOM 2118 C C . TYR A 1 290 ? 7.069 -2.340 12.267 1.00 83.75 290 TYR A C 1
ATOM 2120 O O . TYR A 1 290 ? 8.123 -2.234 12.894 1.00 83.75 290 TYR A O 1
ATOM 2128 N N . ASP A 1 291 ? 6.270 -1.302 12.022 1.00 82.44 291 ASP A N 1
ATOM 2129 C CA . ASP A 1 291 ? 6.490 0.053 12.530 1.00 82.44 291 ASP A CA 1
ATOM 2130 C C . ASP A 1 291 ? 5.664 0.294 13.810 1.00 82.44 291 ASP A C 1
ATOM 2132 O O . ASP A 1 291 ? 4.502 0.710 13.727 1.00 82.44 291 ASP A O 1
ATOM 2136 N N . PRO A 1 292 ? 6.231 0.081 15.016 1.00 84.38 292 PRO A N 1
ATOM 2137 C CA . PRO A 1 292 ? 5.507 0.308 16.265 1.00 84.38 292 PRO A CA 1
ATOM 2138 C C . PRO A 1 292 ? 5.211 1.794 16.517 1.00 84.38 292 PRO A C 1
ATOM 2140 O O . PRO A 1 292 ? 4.389 2.118 17.374 1.00 84.38 292 PRO A O 1
ATOM 2143 N N . SER A 1 293 ? 5.849 2.714 15.784 1.00 84.75 293 SER A N 1
ATOM 2144 C CA . SER A 1 293 ? 5.756 4.158 16.030 1.00 84.75 293 SER A CA 1
ATOM 2145 C C . SER A 1 293 ? 4.355 4.694 15.752 1.00 84.75 293 SER A C 1
ATOM 2147 O O . SER A 1 293 ? 3.846 5.523 16.506 1.00 84.75 293 SER A O 1
ATOM 2149 N N . LYS A 1 294 ? 3.700 4.203 14.693 1.00 82.50 294 LYS A N 1
ATOM 2150 C CA . LYS A 1 294 ? 2.329 4.612 14.348 1.00 82.50 294 LYS A CA 1
ATOM 2151 C C . LYS A 1 294 ? 1.323 4.157 15.395 1.00 82.50 294 LYS A C 1
ATOM 2153 O O . LYS A 1 294 ? 0.454 4.927 15.790 1.00 82.50 294 LYS A O 1
ATOM 2158 N N . ILE A 1 295 ? 1.488 2.930 15.879 1.00 84.94 295 ILE A N 1
ATOM 2159 C CA . ILE A 1 295 ? 0.630 2.346 16.910 1.00 84.94 295 ILE A CA 1
ATOM 2160 C C . ILE A 1 295 ? 0.804 3.105 18.221 1.00 84.94 295 ILE A C 1
ATOM 2162 O O . ILE A 1 295 ? -0.180 3.495 18.845 1.00 84.94 295 ILE A O 1
ATOM 2166 N N . LYS A 1 296 ? 2.052 3.384 18.601 1.00 89.88 296 LYS A N 1
ATOM 2167 C CA . LYS A 1 296 ? 2.367 4.212 19.764 1.00 89.88 296 LYS A CA 1
ATOM 2168 C C . LYS A 1 296 ? 1.686 5.582 19.680 1.00 89.88 296 LYS A C 1
ATOM 2170 O O . LYS A 1 296 ? 0.977 5.954 20.608 1.00 89.88 296 LYS A O 1
ATOM 2175 N N . ALA A 1 297 ? 1.809 6.279 18.549 1.00 90.56 297 ALA A N 1
ATOM 2176 C CA . ALA A 1 297 ? 1.170 7.580 18.341 1.00 90.56 297 ALA A CA 1
ATOM 2177 C C . ALA A 1 297 ? -0.371 7.511 18.391 1.00 90.56 297 ALA A C 1
ATOM 2179 O O . ALA A 1 297 ? -1.029 8.432 18.888 1.00 90.56 297 ALA A O 1
ATOM 2180 N N . ALA A 1 298 ? -0.967 6.422 17.895 1.00 90.44 298 ALA A N 1
ATOM 2181 C CA . ALA A 1 298 ? -2.407 6.200 17.978 1.00 90.44 298 ALA A CA 1
ATOM 2182 C C . ALA A 1 298 ? -2.852 5.991 19.437 1.00 90.44 298 ALA A C 1
ATOM 2184 O O . ALA A 1 298 ? -3.781 6.660 19.891 1.00 90.44 298 ALA A O 1
ATOM 2185 N N . ILE A 1 299 ? -2.135 5.154 20.196 1.00 92.81 299 ILE A N 1
ATOM 2186 C CA . ILE A 1 299 ? -2.356 4.925 21.633 1.00 92.81 299 ILE A CA 1
ATOM 2187 C C . ILE A 1 299 ? -2.229 6.232 22.428 1.00 92.81 299 ILE A C 1
ATOM 2189 O O . ILE A 1 299 ? -3.110 6.550 23.225 1.00 92.81 299 ILE A O 1
ATOM 2193 N N . GLU A 1 300 ? -1.180 7.020 22.185 1.00 94.44 300 GLU A N 1
ATOM 2194 C CA . GLU A 1 300 ? -0.983 8.339 22.803 1.00 94.44 300 GLU A CA 1
ATOM 2195 C C . GLU A 1 300 ? -2.155 9.283 22.507 1.00 94.44 300 GLU A C 1
ATOM 2197 O O . GLU A 1 300 ? -2.672 9.946 23.408 1.00 94.44 300 GLU A O 1
ATOM 2202 N N . SER A 1 301 ? -2.635 9.294 21.260 1.00 94.94 301 SER A N 1
ATOM 2203 C CA . SER A 1 301 ? -3.789 10.103 20.855 1.00 94.94 301 SER A CA 1
ATOM 2204 C C . SER A 1 301 ? -5.082 9.677 21.557 1.00 94.94 301 SER A C 1
ATOM 2206 O O . SER A 1 301 ? -5.889 10.531 21.922 1.00 94.94 301 SER A O 1
ATOM 2208 N N . PHE A 1 302 ? -5.297 8.374 21.756 1.00 95.12 302 PHE A N 1
ATOM 2209 C CA . PHE A 1 302 ? -6.442 7.866 22.515 1.00 95.12 302 PHE A CA 1
ATOM 2210 C C . PHE A 1 302 ? -6.356 8.231 23.994 1.00 95.12 302 PHE A C 1
ATOM 2212 O O . PHE A 1 302 ? -7.335 8.729 24.545 1.00 95.12 302 PHE A O 1
ATOM 2219 N N . VAL A 1 303 ? -5.189 8.053 24.618 1.00 96.56 303 VAL A N 1
ATOM 2220 C CA . VAL A 1 303 ? -4.970 8.428 26.022 1.00 96.56 303 VAL A CA 1
ATOM 2221 C C . VAL A 1 303 ? -5.194 9.926 26.227 1.00 96.56 303 VAL A C 1
ATOM 2223 O O . VAL A 1 303 ? -5.896 10.309 27.160 1.00 96.56 303 VAL A O 1
ATOM 2226 N N . SER A 1 304 ? -4.679 10.770 25.328 1.00 97.12 304 SER A N 1
ATOM 2227 C CA . SER A 1 304 ? -4.929 12.215 25.364 1.00 97.12 304 SER A CA 1
ATOM 2228 C C . SER A 1 304 ? -6.423 12.528 25.276 1.00 97.12 304 SER A C 1
ATOM 2230 O O . SER A 1 304 ? -6.944 13.257 26.112 1.00 97.12 304 SER A O 1
ATOM 2232 N N . GLN A 1 305 ? -7.136 11.939 24.310 1.00 97.56 305 GLN A N 1
ATOM 2233 C CA . GLN A 1 305 ? -8.567 12.191 24.123 1.00 97.56 305 GLN A CA 1
ATOM 2234 C C . GLN A 1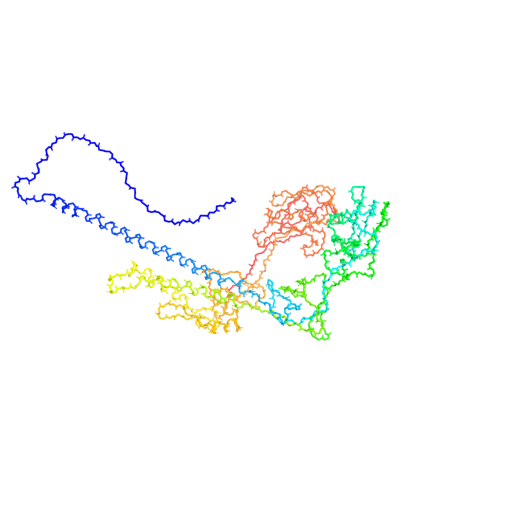 305 ? -9.421 11.688 25.299 1.00 97.56 305 GLN A C 1
ATOM 2236 O O . GLN A 1 305 ? -10.450 12.293 25.610 1.00 97.56 305 GLN A O 1
ATOM 2241 N N . TYR A 1 306 ? -9.011 10.592 25.945 1.00 97.25 306 TYR A N 1
ATOM 2242 C CA . TYR A 1 306 ? -9.630 10.093 27.171 1.00 97.25 306 TYR A CA 1
ATOM 2243 C C . TYR A 1 306 ? -9.413 11.077 28.327 1.00 97.25 306 TYR A C 1
ATOM 2245 O O . TYR A 1 306 ? -10.375 11.441 28.999 1.00 97.25 306 TYR A O 1
ATOM 2253 N N . ASN A 1 307 ? -8.180 11.556 28.522 1.00 97.06 307 ASN A N 1
ATOM 2254 C CA . ASN A 1 307 ? -7.851 12.510 29.584 1.00 97.06 307 ASN A CA 1
ATOM 2255 C C . ASN A 1 307 ? -8.579 13.849 29.391 1.00 97.06 307 ASN A C 1
ATOM 2257 O O . ASN A 1 307 ? -9.134 14.375 30.350 1.00 97.06 307 ASN A O 1
ATOM 2261 N N . ASP A 1 308 ? -8.695 14.337 28.153 1.00 96.38 308 ASP A N 1
ATOM 2262 C CA . ASP A 1 308 ? -9.475 15.539 27.826 1.00 96.38 308 ASP A CA 1
ATOM 2263 C C . ASP A 1 308 ? -10.969 15.392 28.167 1.00 96.38 308 ASP A C 1
ATOM 2265 O O . ASP A 1 308 ? -11.653 16.378 28.450 1.00 96.38 308 ASP A O 1
ATOM 2269 N N . LEU A 1 309 ? -11.517 14.175 28.076 1.00 95.44 309 LEU A N 1
ATOM 2270 C CA . LEU A 1 309 ? -12.891 13.881 28.485 1.00 95.44 309 LEU A CA 1
ATOM 2271 C C . LEU A 1 309 ? -12.995 13.777 30.012 1.00 95.44 309 LEU A C 1
ATOM 2273 O O . LEU A 1 309 ? -13.920 14.352 30.589 1.00 95.44 309 LEU A O 1
ATOM 2277 N N . ALA A 1 310 ? -12.044 13.096 30.657 1.00 94.69 310 ALA A N 1
ATOM 2278 C CA . ALA A 1 310 ? -11.964 12.984 32.111 1.00 94.69 310 ALA A CA 1
ATOM 2279 C C . ALA A 1 310 ? -11.891 14.368 32.776 1.00 94.69 310 ALA A C 1
ATOM 2281 O O . ALA A 1 310 ? -12.665 14.642 33.686 1.00 94.69 310 ALA A O 1
ATOM 2282 N N . ASP A 1 311 ? -11.079 15.286 32.243 1.00 94.38 311 ASP A N 1
ATOM 2283 C CA . ASP A 1 311 ? -10.954 16.658 32.745 1.00 94.38 311 ASP A CA 1
ATOM 2284 C C . ASP A 1 311 ? -12.278 17.432 32.719 1.00 94.38 311 ASP A C 1
ATOM 2286 O O . ASP A 1 311 ? -12.605 18.156 33.664 1.00 94.38 311 ASP A O 1
ATOM 2290 N N . VAL A 1 312 ? -13.064 17.285 31.647 1.00 93.38 312 VAL A N 1
ATOM 2291 C CA . VAL A 1 312 ? -14.364 17.961 31.520 1.00 93.38 312 VAL A CA 1
ATOM 2292 C C . VAL A 1 312 ? -15.388 17.380 32.486 1.00 93.38 312 VAL A C 1
ATOM 2294 O O . VAL A 1 312 ? -16.152 18.144 33.082 1.00 93.38 312 VAL A O 1
ATOM 2297 N N . ILE A 1 313 ? -15.394 16.057 32.661 1.00 93.19 313 ILE A N 1
ATOM 2298 C CA . ILE A 1 313 ? -16.250 15.368 33.632 1.00 93.19 313 ILE A CA 1
ATOM 2299 C C . ILE A 1 313 ? -15.878 15.806 35.055 1.00 93.19 313 ILE A C 1
ATOM 2301 O O . ILE A 1 313 ? -16.743 16.254 35.808 1.00 93.19 313 ILE A O 1
ATOM 2305 N N . ASP A 1 314 ? -14.593 15.775 35.403 1.00 91.19 314 ASP A N 1
ATOM 2306 C CA . ASP A 1 314 ? -14.091 16.163 36.722 1.00 91.19 314 ASP A CA 1
ATOM 2307 C C . ASP A 1 314 ? -14.374 17.629 37.042 1.00 91.19 314 ASP A C 1
ATOM 2309 O O . ASP A 1 314 ? -14.726 17.969 38.174 1.00 91.19 314 ASP A O 1
ATOM 2313 N N . ALA A 1 315 ? -14.276 18.517 36.048 1.00 91.31 315 ALA A N 1
ATOM 2314 C CA . ALA A 1 315 ? -14.639 19.920 36.206 1.00 91.31 315 ALA A CA 1
ATOM 2315 C C . ALA A 1 315 ? -16.106 20.105 36.632 1.00 91.31 315 ALA A C 1
ATOM 2317 O O . ALA A 1 315 ? -16.409 21.072 37.331 1.00 91.31 315 ALA A O 1
ATOM 2318 N N . GLN A 1 316 ? -17.009 19.180 36.281 1.00 92.69 316 GLN A N 1
ATOM 2319 C CA . GLN A 1 316 ? -18.403 19.246 36.728 1.00 92.69 316 GLN A CA 1
ATOM 2320 C C . GLN A 1 316 ? -18.603 18.835 38.191 1.00 92.69 316 GLN A C 1
ATOM 2322 O O . GLN A 1 316 ? -19.592 19.235 38.806 1.00 92.69 316 GLN A O 1
ATOM 2327 N N . PHE A 1 317 ? -17.676 18.063 38.758 1.00 88.75 317 PHE A N 1
ATOM 2328 C CA . PHE A 1 317 ? -17.744 17.599 40.145 1.00 88.75 317 PHE A CA 1
ATOM 2329 C C . PHE A 1 317 ? -16.939 18.467 41.123 1.00 88.75 317 PHE A C 1
ATOM 2331 O O . PHE A 1 317 ? -17.078 18.309 42.338 1.00 88.75 317 PHE A O 1
ATOM 2338 N N . LYS A 1 318 ? -16.121 19.403 40.626 1.00 87.19 318 LYS A N 1
ATOM 2339 C CA . LYS A 1 318 ? -15.345 20.329 41.463 1.00 87.19 318 LYS A CA 1
ATOM 2340 C C . LYS A 1 318 ? -16.237 21.407 42.091 1.00 87.19 318 LYS A C 1
ATOM 2342 O O . LYS A 1 318 ? -17.070 22.024 41.426 1.00 87.19 318 LYS A O 1
ATOM 2347 N N . TYR A 1 319 ? -16.015 21.645 43.384 1.00 88.38 319 TYR A N 1
ATOM 2348 C CA . TYR A 1 319 ? -16.573 22.764 44.142 1.00 88.38 319 TYR A CA 1
ATOM 2349 C C . TYR A 1 319 ? -15.450 23.737 44.497 1.00 88.38 319 TYR A C 1
ATOM 2351 O O . TYR A 1 319 ? -14.452 23.344 45.104 1.00 88.38 319 TYR A O 1
ATOM 2359 N N . ASP A 1 320 ? -15.623 25.000 44.131 1.00 83.81 320 ASP A N 1
ATOM 2360 C CA . ASP A 1 320 ? -14.716 26.080 44.487 1.00 83.81 320 ASP A CA 1
ATOM 2361 C C . ASP A 1 320 ? -15.221 26.761 45.766 1.00 83.81 320 ASP A C 1
ATOM 2363 O O . ASP A 1 320 ? -16.251 27.439 45.784 1.00 83.81 320 ASP A O 1
ATOM 2367 N N . ALA A 1 321 ? -14.479 26.563 46.857 1.00 82.88 321 ALA A N 1
ATOM 2368 C CA . ALA A 1 321 ? -14.813 27.114 48.165 1.00 82.88 321 ALA A CA 1
ATOM 2369 C C . ALA A 1 321 ? -14.603 28.635 48.268 1.00 82.88 321 ALA A C 1
ATOM 2371 O O . ALA A 1 321 ? -15.202 29.253 49.148 1.00 82.88 321 ALA A O 1
ATOM 2372 N N . GLU A 1 322 ? -13.786 29.236 47.399 1.00 80.75 322 GLU A N 1
ATOM 2373 C CA . GLU A 1 322 ? -13.532 30.680 47.384 1.00 80.75 322 GLU A CA 1
ATOM 2374 C C . GLU A 1 322 ? -14.648 31.429 46.657 1.00 80.75 322 GLU A C 1
ATOM 2376 O O . GLU A 1 322 ? -15.130 32.456 47.140 1.00 80.75 322 GLU A O 1
ATOM 2381 N N . THR A 1 323 ? -15.096 30.904 45.515 1.00 83.38 323 THR A N 1
ATOM 2382 C CA . THR A 1 323 ? -16.183 31.514 44.732 1.00 83.38 323 THR A CA 1
ATOM 2383 C C . THR A 1 323 ? -17.571 31.018 45.141 1.00 83.38 323 THR A C 1
ATOM 2385 O O . THR A 1 323 ? -18.573 31.632 44.773 1.00 83.38 323 THR A O 1
ATOM 2388 N N . GLY A 1 324 ? -17.651 29.928 45.913 1.00 81.31 324 GLY A N 1
ATOM 2389 C CA . GLY A 1 324 ? -18.907 29.278 46.295 1.00 81.31 324 GLY A CA 1
ATOM 2390 C C . GLY A 1 324 ? -19.642 28.655 45.106 1.00 81.31 324 GLY A C 1
ATOM 2391 O O . GLY A 1 324 ? -20.864 28.496 45.154 1.00 81.31 324 GLY A O 1
ATOM 2392 N N . THR A 1 325 ? -18.923 28.355 44.021 1.00 82.06 325 THR A N 1
ATOM 2393 C CA . THR A 1 325 ? -19.494 27.830 42.777 1.00 82.06 325 THR A CA 1
ATOM 2394 C C . THR A 1 325 ? -19.153 26.356 42.581 1.00 82.06 325 THR A C 1
ATOM 2396 O O . THR A 1 325 ? -18.146 25.849 43.071 1.00 82.06 325 THR A O 1
ATOM 2399 N N . SER A 1 326 ? -20.031 25.646 41.878 1.00 86.69 326 SER A N 1
ATOM 2400 C CA . SER A 1 326 ? -19.849 24.247 41.489 1.00 86.69 326 SER A CA 1
ATOM 2401 C C . SER A 1 326 ? -20.020 24.096 39.988 1.00 86.69 326 SER A C 1
ATOM 2403 O O . SER A 1 326 ? -20.613 24.956 39.329 1.00 86.69 326 SER A O 1
ATOM 2405 N N . GLY A 1 327 ? -19.522 22.981 39.456 1.00 87.44 327 GLY A N 1
ATOM 2406 C CA . GLY A 1 327 ? -19.873 22.551 38.113 1.00 87.44 327 GLY A CA 1
ATOM 2407 C C . GLY A 1 327 ? -21.390 22.451 37.917 1.00 87.44 327 GLY A C 1
ATOM 2408 O O . GLY A 1 327 ? -22.142 22.090 38.821 1.00 87.44 327 GLY A O 1
ATOM 2409 N N . VAL A 1 328 ? -21.858 22.774 36.714 1.00 89.44 328 VAL A N 1
ATOM 2410 C CA . VAL A 1 328 ? -23.296 22.898 36.406 1.00 89.44 328 VAL A CA 1
ATOM 2411 C C . VAL A 1 328 ? -24.029 21.552 36.525 1.00 89.44 328 VAL A C 1
ATOM 2413 O O . VAL A 1 328 ? -25.235 21.519 36.782 1.00 89.44 328 VAL A O 1
ATOM 2416 N N . LEU A 1 329 ? -23.305 20.444 36.343 1.00 91.81 329 LEU A N 1
ATOM 2417 C CA . LEU A 1 329 ? -23.805 19.073 36.485 1.00 91.81 329 LEU A CA 1
ATOM 2418 C C . LEU A 1 329 ? -23.427 18.426 37.829 1.00 91.81 329 LEU A C 1
ATOM 2420 O O . LEU A 1 329 ? -23.458 17.203 37.955 1.00 91.81 329 LEU A O 1
ATOM 2424 N N . MET A 1 330 ? -23.075 19.211 38.852 1.00 88.62 330 MET A N 1
ATOM 2425 C CA . MET A 1 330 ? -22.763 18.651 40.166 1.00 88.62 330 MET A CA 1
ATOM 2426 C C . MET A 1 330 ? -23.959 17.851 40.716 1.00 88.62 330 MET A C 1
ATOM 2428 O O . MET A 1 330 ? -25.081 18.352 40.798 1.00 88.62 330 MET A O 1
ATOM 2432 N N . GLY A 1 331 ? -23.712 16.595 41.099 1.00 86.06 331 GLY A N 1
ATOM 2433 C CA . GLY A 1 331 ? -24.746 15.674 41.586 1.00 86.06 331 GLY A CA 1
ATOM 2434 C C . GLY A 1 331 ? -25.583 15.000 40.491 1.00 86.06 331 GLY A C 1
ATOM 2435 O O . GLY A 1 331 ? -26.541 14.297 40.814 1.00 86.06 331 GLY A O 1
ATOM 2436 N N . ASP A 1 332 ? -25.242 15.187 39.213 1.00 91.12 332 ASP A N 1
ATOM 2437 C CA . ASP A 1 332 ? -25.876 14.472 38.107 1.00 91.12 332 ASP A CA 1
ATOM 2438 C C . ASP A 1 332 ? -25.448 12.991 38.095 1.00 91.12 332 ASP A C 1
ATOM 2440 O O . ASP A 1 332 ? -24.276 12.647 37.917 1.00 91.12 332 ASP A O 1
ATOM 2444 N N . TYR A 1 333 ? -26.419 12.098 38.294 1.00 91.62 333 TYR A N 1
ATOM 2445 C CA . TYR A 1 333 ? -26.194 10.653 38.359 1.00 91.62 333 TYR A CA 1
ATOM 2446 C C . TYR A 1 333 ? -25.832 10.042 36.999 1.00 91.62 333 TYR A C 1
ATOM 2448 O O . TYR A 1 333 ? -25.151 9.018 36.951 1.00 91.62 333 TYR A O 1
ATOM 2456 N N . GLN A 1 334 ? -26.278 10.644 35.891 1.00 92.44 334 GLN A N 1
ATOM 2457 C CA . GLN A 1 334 ? -25.957 10.158 34.551 1.00 92.44 334 GLN A CA 1
ATOM 2458 C C . GLN A 1 334 ? -24.493 10.444 34.245 1.00 92.44 334 GLN A C 1
ATOM 2460 O O . GLN A 1 334 ? -23.794 9.564 33.749 1.00 92.44 334 GLN A O 1
ATOM 2465 N N . LEU A 1 335 ? -24.006 11.635 34.605 1.00 93.00 335 LEU A N 1
ATOM 2466 C CA . LEU A 1 335 ? -22.595 11.975 34.449 1.00 93.00 335 LEU A CA 1
ATOM 2467 C C . LEU A 1 335 ? -21.694 11.047 35.278 1.00 93.00 335 LEU A C 1
ATOM 2469 O O . LEU A 1 335 ? -20.662 10.590 34.790 1.00 93.00 335 LEU A O 1
ATOM 2473 N N . GLN A 1 336 ? -22.114 10.715 36.502 1.00 91.81 336 GLN A N 1
ATOM 2474 C CA . GLN A 1 336 ? -21.396 9.764 37.350 1.00 91.81 336 GLN A CA 1
ATOM 2475 C C . GLN A 1 336 ? -21.377 8.350 36.746 1.00 91.81 336 GLN A C 1
ATOM 2477 O O . GLN A 1 336 ? -20.338 7.693 36.772 1.00 91.81 336 GLN A O 1
ATOM 2482 N N . SER A 1 337 ? -22.496 7.892 36.171 1.00 93.50 337 SER A N 1
ATOM 2483 C CA . SER A 1 337 ? -22.553 6.608 35.458 1.00 93.50 337 SER A CA 1
ATOM 2484 C C . SER A 1 337 ? -21.584 6.589 34.277 1.00 93.50 337 SER A C 1
ATOM 2486 O O . SER A 1 337 ? -20.809 5.650 34.146 1.00 93.50 337 SER A O 1
ATOM 2488 N N . VAL A 1 338 ? -21.557 7.657 33.470 1.00 92.88 338 VAL A N 1
ATOM 2489 C CA . VAL A 1 338 ? -20.629 7.781 32.333 1.00 92.88 338 VAL A CA 1
ATOM 2490 C C . VAL A 1 338 ? -19.173 7.702 32.797 1.00 92.88 338 VAL A C 1
ATOM 2492 O O . VAL A 1 338 ? -18.379 6.985 32.191 1.00 92.88 338 VAL A O 1
ATOM 2495 N N . GLN A 1 339 ? -18.814 8.390 33.886 1.00 92.56 339 GLN A N 1
ATOM 2496 C CA . GLN A 1 339 ? -17.464 8.322 34.451 1.00 92.56 339 GLN A CA 1
ATOM 2497 C C . GLN A 1 339 ? -17.092 6.888 34.868 1.00 92.56 339 GLN A C 1
ATOM 2499 O O . GLN A 1 339 ? -16.000 6.417 34.548 1.00 92.56 339 GLN A O 1
ATOM 2504 N N . GLN A 1 340 ? -18.003 6.178 35.541 1.00 92.94 340 GLN A N 1
ATOM 2505 C CA . GLN A 1 340 ? -17.790 4.796 35.983 1.00 92.94 340 GLN A CA 1
ATOM 2506 C C . GLN A 1 340 ? -17.667 3.821 34.808 1.00 92.94 340 GLN A C 1
ATOM 2508 O O . GLN A 1 340 ? -16.786 2.962 34.824 1.00 92.94 340 GLN A O 1
ATOM 2513 N N . ASP A 1 341 ? -18.498 3.977 33.777 1.00 93.44 341 ASP A N 1
ATOM 2514 C CA . ASP A 1 341 ? -18.463 3.140 32.576 1.00 93.44 341 ASP A CA 1
ATOM 2515 C C . ASP A 1 341 ? -17.140 3.315 31.816 1.00 93.44 341 ASP A C 1
ATOM 2517 O O . ASP A 1 341 ? -16.514 2.329 31.419 1.00 93.44 341 ASP A O 1
ATOM 2521 N N . LEU A 1 342 ? -16.663 4.558 31.672 1.00 92.38 342 LEU A N 1
ATOM 2522 C CA . LEU A 1 342 ? -15.375 4.864 31.042 1.00 92.38 342 LEU A CA 1
ATOM 2523 C C . LEU A 1 342 ? -14.202 4.269 31.828 1.00 92.38 342 LEU A C 1
ATOM 2525 O O . LEU A 1 342 ? -13.358 3.584 31.246 1.00 92.38 342 LEU A O 1
ATOM 2529 N N . GLN A 1 343 ? -14.167 4.477 33.147 1.00 92.94 343 GLN A N 1
ATOM 2530 C CA . GLN A 1 343 ? -13.116 3.934 34.013 1.00 92.94 343 GLN A CA 1
ATOM 2531 C C . GLN A 1 343 ? -13.132 2.401 34.033 1.00 92.94 343 GLN A C 1
ATOM 2533 O O . GLN A 1 343 ? -12.076 1.765 33.991 1.00 92.94 343 GLN A O 1
ATOM 2538 N N . SER A 1 344 ? -14.317 1.785 34.050 1.00 92.25 344 SER A N 1
ATOM 2539 C CA . SER A 1 344 ? -14.467 0.332 33.964 1.00 92.25 344 SER A CA 1
ATOM 2540 C C . SER A 1 344 ? -13.959 -0.201 32.625 1.00 92.25 344 SER A C 1
ATOM 2542 O O . SER A 1 344 ? -13.233 -1.193 32.602 1.00 92.25 344 SER A O 1
ATOM 2544 N N . ALA A 1 345 ? -14.262 0.478 31.515 1.00 90.38 345 ALA A N 1
ATOM 2545 C CA . ALA A 1 345 ? -13.833 0.059 30.186 1.00 90.38 345 ALA A CA 1
ATOM 2546 C C . ALA A 1 345 ? -12.303 0.025 30.040 1.00 90.38 345 ALA A C 1
ATOM 2548 O O . ALA A 1 345 ? -11.771 -0.958 29.526 1.00 90.38 345 ALA A O 1
ATOM 2549 N N . VAL A 1 346 ? -11.591 1.051 30.525 1.00 91.62 346 VAL A N 1
ATOM 2550 C CA . VAL A 1 346 ? -10.120 1.141 30.402 1.00 91.62 346 VAL A CA 1
ATOM 2551 C C . VAL A 1 346 ? -9.362 0.298 31.434 1.00 91.62 346 VAL A C 1
ATOM 2553 O O . VAL A 1 346 ? -8.196 -0.029 31.230 1.00 91.62 346 VAL A O 1
ATOM 2556 N N . SER A 1 347 ? -10.009 -0.084 32.537 1.00 90.94 347 SER A N 1
ATOM 2557 C CA . SER A 1 347 ? -9.412 -0.939 33.577 1.00 90.94 347 SER A CA 1
ATOM 2558 C C . SER A 1 347 ? -9.726 -2.431 33.412 1.00 90.94 347 SER A C 1
ATOM 2560 O O . SER A 1 347 ? -9.164 -3.263 34.129 1.00 90.94 347 SER A O 1
ATOM 2562 N N . ARG A 1 348 ? -10.607 -2.792 32.470 1.00 89.06 348 ARG A N 1
ATOM 2563 C CA . ARG A 1 348 ? -11.037 -4.175 32.245 1.00 89.06 348 ARG A CA 1
ATOM 2564 C C . ARG A 1 348 ? -9.902 -5.047 31.703 1.00 89.06 348 ARG A C 1
ATOM 2566 O O . ARG A 1 348 ? -9.141 -4.645 30.827 1.00 89.06 348 ARG A O 1
ATOM 2573 N N . VAL A 1 349 ? -9.855 -6.292 32.178 1.00 88.75 349 VAL A N 1
ATOM 2574 C CA . VAL A 1 349 ? -9.031 -7.353 31.587 1.00 88.75 349 VAL A CA 1
ATOM 2575 C C . VAL A 1 349 ? -9.745 -7.911 30.355 1.00 88.75 349 VAL A C 1
ATOM 2577 O O . VAL A 1 349 ? -10.900 -8.326 30.441 1.00 88.75 349 VAL A O 1
ATOM 2580 N N . VAL A 1 350 ? -9.070 -7.919 29.210 1.00 85.06 350 VAL A N 1
ATOM 2581 C CA . VAL A 1 350 ? -9.587 -8.467 27.954 1.00 85.06 350 VAL A CA 1
ATOM 2582 C C . VAL A 1 350 ? -9.470 -9.990 27.977 1.00 85.06 350 VAL A C 1
ATOM 2584 O O . VAL A 1 350 ? -8.378 -10.554 28.073 1.00 85.06 350 VAL A O 1
ATOM 2587 N N . GLU A 1 351 ? -10.619 -10.659 27.911 1.00 80.62 351 GLU A N 1
ATOM 2588 C CA . GLU A 1 351 ? -10.706 -12.118 27.870 1.00 80.62 351 GLU A CA 1
ATOM 2589 C C . GLU A 1 351 ? -10.157 -12.682 26.552 1.00 80.62 351 GLU A C 1
ATOM 2591 O O . GLU A 1 351 ? -10.266 -12.062 25.497 1.00 80.62 351 GLU A O 1
ATOM 2596 N N . GLY A 1 352 ? -9.580 -13.884 26.604 1.00 74.25 352 GLY A N 1
ATOM 2597 C CA . GLY A 1 352 ? -8.997 -14.550 25.432 1.00 74.25 352 GLY A CA 1
ATOM 2598 C C . GLY A 1 352 ? -7.554 -14.142 25.116 1.00 74.25 352 GLY A C 1
ATOM 2599 O O . GLY A 1 352 ? -6.930 -14.763 24.261 1.00 74.25 352 GLY A O 1
ATOM 2600 N N . LEU A 1 353 ? -6.991 -13.160 25.827 1.00 77.75 353 LEU A N 1
ATOM 2601 C CA . LEU A 1 353 ? -5.574 -12.804 25.727 1.00 77.75 353 LEU A CA 1
ATOM 2602 C C . LEU A 1 353 ? -4.737 -13.499 26.803 1.00 77.75 353 LEU A C 1
ATOM 2604 O O . LEU A 1 353 ? -5.218 -13.848 27.883 1.00 77.75 353 LEU A O 1
ATOM 2608 N N . THR A 1 354 ? -3.445 -13.676 26.519 1.00 70.88 354 THR A N 1
ATOM 2609 C CA . THR A 1 354 ? -2.495 -14.163 27.529 1.00 70.88 354 THR A CA 1
ATOM 2610 C C . THR A 1 354 ? -2.363 -13.150 28.668 1.00 70.88 354 THR A C 1
ATOM 2612 O O . THR A 1 354 ? -2.392 -11.942 28.438 1.00 70.88 354 THR A O 1
ATOM 2615 N N . SER A 1 355 ? -2.143 -13.627 29.897 1.00 70.38 355 SER A N 1
ATOM 2616 C CA . SER A 1 355 ? -2.049 -12.769 31.092 1.00 70.38 355 SER A CA 1
ATOM 2617 C C . SER A 1 355 ? -0.947 -11.701 31.031 1.00 70.38 355 SER A C 1
ATOM 2619 O O . SER A 1 355 ? -0.983 -10.745 31.797 1.00 70.38 355 SER A O 1
ATOM 2621 N N . GLN A 1 356 ? 0.029 -11.844 30.127 1.00 78.81 356 GLN A N 1
ATOM 2622 C CA . GLN A 1 356 ? 1.096 -10.862 29.909 1.00 78.81 356 GLN A CA 1
ATOM 2623 C C . GLN A 1 356 ? 0.643 -9.636 29.096 1.00 78.81 356 GLN A C 1
ATOM 2625 O O . GLN A 1 356 ? 1.327 -8.622 29.148 1.00 78.81 356 GLN A O 1
ATOM 2630 N N . PHE A 1 357 ? -0.477 -9.710 28.367 1.00 84.19 357 PHE A N 1
ATOM 2631 C CA . PHE A 1 357 ? -0.977 -8.639 27.487 1.00 84.19 357 PHE A CA 1
ATOM 2632 C C . PHE A 1 357 ? -2.503 -8.465 27.570 1.00 84.19 357 PHE A C 1
ATOM 2634 O O . PHE A 1 357 ? -3.131 -7.975 26.640 1.00 84.19 357 PHE A O 1
ATOM 2641 N N . SER A 1 358 ? -3.123 -8.878 28.677 1.00 87.94 358 SER A N 1
ATOM 2642 C CA . SER A 1 358 ? -4.583 -8.875 28.828 1.00 87.94 358 SER A CA 1
ATOM 2643 C C . SER A 1 358 ? -5.160 -7.576 29.403 1.00 87.94 358 SER A C 1
ATOM 2645 O O . SER A 1 358 ? -6.362 -7.506 29.624 1.00 87.94 358 SER A O 1
ATOM 2647 N N . ALA A 1 359 ? -4.348 -6.560 29.709 1.00 92.06 359 ALA A N 1
ATOM 2648 C CA . ALA A 1 359 ? -4.812 -5.291 30.279 1.00 92.06 359 ALA A CA 1
ATOM 2649 C C . ALA A 1 359 ? -3.917 -4.117 29.857 1.00 92.06 359 ALA A C 1
ATOM 2651 O O . ALA A 1 359 ? -2.721 -4.306 29.633 1.00 92.06 359 ALA A O 1
ATOM 2652 N N . LEU A 1 360 ? -4.469 -2.895 29.838 1.00 93.12 360 LEU A N 1
ATOM 2653 C CA . LEU A 1 360 ? -3.717 -1.660 29.552 1.00 93.12 360 LEU A CA 1
ATOM 2654 C C . LEU A 1 360 ? -2.503 -1.490 30.484 1.00 93.12 360 LEU A C 1
ATOM 2656 O O . LEU A 1 360 ? -1.415 -1.111 30.049 1.00 93.12 360 LEU A O 1
ATOM 2660 N N . SER A 1 361 ? -2.646 -1.871 31.754 1.00 93.00 361 SER A N 1
ATOM 2661 C CA . SER A 1 361 ? -1.561 -1.799 32.739 1.00 93.00 361 SER A CA 1
ATOM 2662 C C . SER A 1 361 ? -0.379 -2.711 32.406 1.00 93.00 361 SER A C 1
ATOM 2664 O O . SER A 1 361 ? 0.754 -2.385 32.756 1.00 93.00 361 SER A O 1
ATOM 2666 N N . ALA A 1 362 ? -0.609 -3.816 31.688 1.00 91.56 362 ALA A N 1
ATOM 2667 C CA . ALA A 1 362 ? 0.442 -4.746 31.278 1.00 91.56 362 ALA A CA 1
ATOM 2668 C C . ALA A 1 362 ? 1.364 -4.159 30.195 1.00 91.56 362 ALA A C 1
ATOM 2670 O O . ALA A 1 362 ? 2.517 -4.570 30.083 1.00 91.56 362 ALA A O 1
ATOM 2671 N N . ILE A 1 363 ? 0.879 -3.164 29.445 1.00 93.25 363 ILE A N 1
ATOM 2672 C CA . ILE A 1 363 ? 1.644 -2.434 28.423 1.00 93.25 363 ILE A CA 1
ATOM 2673 C C . ILE A 1 363 ? 2.098 -1.048 28.907 1.00 93.25 363 ILE A C 1
ATOM 2675 O O . ILE A 1 363 ? 2.499 -0.209 28.107 1.00 93.25 363 ILE A O 1
ATOM 2679 N N . GLY A 1 364 ? 2.035 -0.790 30.218 1.00 94.06 364 GLY A N 1
ATOM 2680 C CA . GLY A 1 364 ? 2.487 0.469 30.811 1.00 94.06 364 GLY A CA 1
ATOM 2681 C C . GLY A 1 364 ? 1.470 1.610 30.764 1.00 94.06 364 GLY A C 1
ATOM 2682 O O . GLY A 1 364 ? 1.866 2.755 30.951 1.00 94.06 364 GLY A O 1
ATOM 2683 N N . ILE A 1 365 ? 0.183 1.335 30.529 1.00 96.75 365 ILE A N 1
ATOM 2684 C CA . ILE A 1 365 ? -0.884 2.344 30.563 1.00 96.75 365 ILE A CA 1
ATOM 2685 C C . ILE A 1 365 ? -1.720 2.146 31.827 1.00 96.75 365 ILE A C 1
ATOM 2687 O O . ILE A 1 365 ? -2.427 1.150 31.971 1.00 96.75 365 ILE A O 1
ATOM 2691 N N . THR A 1 366 ? -1.649 3.085 32.765 1.00 95.62 366 THR A N 1
ATOM 2692 C CA . THR A 1 366 ? -2.282 2.948 34.085 1.00 95.62 366 THR A CA 1
ATOM 2693 C C . THR A 1 366 ? -3.289 4.052 34.348 1.00 95.62 366 THR A C 1
ATOM 2695 O O . THR A 1 366 ? -3.025 5.207 34.027 1.00 95.62 366 THR A O 1
ATOM 2698 N N . LEU A 1 367 ? -4.403 3.700 34.987 1.00 95.38 367 LEU A N 1
ATOM 2699 C CA . LEU A 1 367 ? -5.377 4.650 35.516 1.00 95.38 367 LEU A CA 1
ATOM 2700 C C . LEU A 1 367 ? -4.912 5.144 36.893 1.00 95.38 367 LEU A C 1
ATOM 2702 O O . LEU A 1 367 ? -4.614 4.326 37.767 1.00 95.38 367 LEU A O 1
ATOM 2706 N N . ASP A 1 368 ? -4.825 6.455 37.079 1.00 91.62 368 ASP A N 1
ATOM 2707 C CA . ASP A 1 368 ? -4.490 7.059 38.365 1.00 91.62 368 ASP A CA 1
ATOM 2708 C C . ASP A 1 368 ? -5.726 7.231 39.271 1.00 91.62 368 ASP A C 1
ATOM 2710 O O . ASP A 1 368 ? -6.853 6.880 38.917 1.00 91.62 368 ASP A O 1
ATOM 2714 N N . SER A 1 369 ? -5.521 7.765 40.479 1.00 85.88 369 SER A N 1
ATOM 2715 C CA . SER A 1 369 ? -6.609 8.003 41.436 1.00 85.88 369 SER A CA 1
ATOM 2716 C C . SER A 1 369 ? -7.586 9.111 41.023 1.00 85.88 369 SER A C 1
ATOM 2718 O O . SER A 1 369 ? -8.660 9.199 41.612 1.00 85.88 369 SER A O 1
ATOM 2720 N N . GLY A 1 370 ? -7.200 9.977 40.081 1.00 83.06 370 GLY A N 1
ATOM 2721 C CA . GLY A 1 370 ? -8.054 11.014 39.498 1.00 83.06 370 GLY A CA 1
ATOM 2722 C C . GLY A 1 370 ? -8.927 10.489 38.359 1.00 83.06 370 GLY A C 1
ATOM 2723 O O . GLY A 1 370 ? -9.891 11.138 37.982 1.00 83.06 370 GLY A O 1
ATOM 2724 N N . GLY A 1 371 ? -8.652 9.281 37.864 1.00 90.62 371 GLY A N 1
ATOM 2725 C CA . GLY A 1 371 ? -9.351 8.717 36.719 1.00 90.62 371 GLY A CA 1
ATOM 2726 C C . GLY A 1 371 ? -8.700 9.069 35.385 1.00 90.62 371 GLY A C 1
ATOM 2727 O O . GLY A 1 371 ? -9.334 8.840 34.354 1.00 90.62 371 GLY A O 1
ATOM 2728 N N . HIS A 1 372 ? -7.454 9.557 35.390 1.00 95.00 372 HIS A N 1
ATOM 2729 C CA . HIS A 1 372 ? -6.652 9.848 34.202 1.00 95.00 372 HIS A CA 1
ATOM 2730 C C . HIS A 1 372 ? -5.751 8.671 33.840 1.00 95.00 372 HIS A C 1
ATOM 2732 O O . HIS A 1 372 ? -5.241 7.948 34.697 1.00 95.00 372 HIS A O 1
ATOM 2738 N N . LEU A 1 373 ? -5.528 8.479 32.545 1.00 97.25 373 LEU A N 1
ATOM 2739 C CA . LEU A 1 373 ? -4.581 7.504 32.022 1.00 97.25 373 LEU A CA 1
ATOM 2740 C C . LEU A 1 373 ? -3.178 8.116 31.932 1.00 97.25 373 LEU A C 1
ATOM 2742 O O . LEU A 1 373 ? -2.985 9.200 31.383 1.00 97.25 373 LEU A O 1
ATOM 2746 N N . THR A 1 374 ? -2.184 7.377 32.416 1.00 97.00 374 THR A N 1
ATOM 2747 C CA . THR A 1 374 ? -0.756 7.702 32.305 1.00 97.00 374 THR A CA 1
ATOM 2748 C C . THR A 1 374 ? -0.047 6.645 31.468 1.00 97.00 374 THR A C 1
ATOM 2750 O O . THR A 1 374 ? -0.279 5.452 31.664 1.00 97.00 374 THR A O 1
ATOM 2753 N N . ILE A 1 375 ? 0.840 7.073 30.564 1.00 97.44 375 ILE A N 1
ATOM 2754 C CA . ILE A 1 375 ? 1.675 6.186 29.742 1.00 97.44 375 ILE A CA 1
ATOM 2755 C C . ILE A 1 375 ? 3.093 6.131 30.315 1.00 97.44 375 ILE A C 1
ATOM 2757 O O . ILE A 1 375 ? 3.767 7.153 30.445 1.00 97.44 375 ILE A O 1
ATOM 2761 N N . ASN A 1 376 ? 3.581 4.923 30.587 1.00 97.12 376 ASN A N 1
ATOM 2762 C CA . ASN A 1 376 ? 5.000 4.645 30.743 1.00 97.12 376 ASN A CA 1
ATOM 2763 C C . ASN A 1 376 ? 5.610 4.331 29.371 1.00 97.12 376 ASN A C 1
ATOM 2765 O O . ASN A 1 376 ? 5.499 3.215 28.862 1.00 97.12 376 ASN A O 1
ATOM 2769 N N . ASP A 1 377 ? 6.280 5.327 28.796 1.00 94.81 377 ASP A N 1
ATOM 2770 C CA . ASP A 1 377 ? 6.844 5.272 27.446 1.00 94.81 377 ASP A CA 1
ATOM 2771 C C . ASP A 1 377 ? 7.789 4.081 27.220 1.00 94.81 377 ASP A C 1
ATOM 2773 O O . ASP A 1 377 ? 7.732 3.412 26.184 1.00 94.81 377 ASP A O 1
ATOM 2777 N N . ALA A 1 378 ? 8.627 3.777 28.215 1.00 95.12 378 ALA A N 1
ATOM 2778 C CA . ALA A 1 378 ? 9.595 2.690 28.139 1.00 95.12 378 ALA A CA 1
ATOM 2779 C C . ALA A 1 378 ? 8.905 1.320 28.146 1.00 95.12 378 ALA A C 1
ATOM 2781 O O . ALA A 1 378 ? 9.259 0.450 27.353 1.00 95.12 378 ALA A O 1
ATOM 2782 N N . GLN A 1 379 ? 7.896 1.133 29.005 1.00 94.88 379 GLN A N 1
ATOM 2783 C CA . GLN A 1 379 ? 7.132 -0.117 29.062 1.00 94.88 379 GLN A CA 1
ATOM 2784 C C . GLN A 1 379 ? 6.281 -0.326 27.809 1.00 94.88 379 GLN A C 1
ATOM 2786 O O . GLN A 1 379 ? 6.235 -1.443 27.297 1.00 94.88 379 GLN A O 1
ATOM 2791 N N . LEU A 1 380 ? 5.659 0.736 27.289 1.00 94.00 380 LEU A N 1
ATOM 2792 C CA . LEU A 1 380 ? 4.876 0.665 26.058 1.00 94.00 380 LEU A CA 1
ATOM 2793 C C . LEU A 1 380 ? 5.763 0.317 24.859 1.00 94.00 380 LEU A C 1
ATOM 2795 O O . LEU A 1 380 ? 5.434 -0.573 24.079 1.00 94.00 380 LEU A O 1
ATOM 2799 N N . THR A 1 381 ? 6.915 0.979 24.739 1.00 92.00 381 THR A N 1
ATOM 2800 C CA . THR A 1 381 ? 7.876 0.715 23.660 1.00 92.00 381 THR A CA 1
ATOM 2801 C C . THR A 1 381 ? 8.412 -0.719 23.733 1.00 92.00 381 THR A C 1
ATOM 2803 O O . THR A 1 381 ? 8.465 -1.407 22.716 1.00 92.00 381 THR A O 1
ATOM 2806 N N . GLU A 1 382 ? 8.747 -1.209 24.930 1.00 91.88 382 GLU A N 1
ATOM 2807 C CA . GLU A 1 382 ? 9.173 -2.600 25.134 1.00 91.88 382 GLU A CA 1
ATOM 2808 C C . GLU A 1 382 ? 8.065 -3.601 24.773 1.00 91.88 382 GLU A C 1
ATOM 2810 O O . GLU A 1 382 ? 8.323 -4.589 24.087 1.00 91.88 382 GLU A O 1
ATOM 2815 N N . ALA A 1 383 ? 6.818 -3.342 25.178 1.00 91.44 383 ALA A N 1
ATOM 2816 C CA . ALA A 1 383 ? 5.679 -4.198 24.854 1.00 91.44 383 ALA A CA 1
ATOM 2817 C C . ALA A 1 383 ? 5.450 -4.302 23.336 1.00 91.44 383 ALA A C 1
ATOM 2819 O O . ALA A 1 383 ? 5.311 -5.411 22.814 1.00 91.44 383 ALA A O 1
ATOM 2820 N N . LEU A 1 384 ? 5.469 -3.163 22.631 1.00 89.38 384 LEU A N 1
ATOM 2821 C CA . LEU A 1 384 ? 5.305 -3.091 21.176 1.00 89.38 384 LEU A CA 1
ATOM 2822 C C . LEU A 1 384 ? 6.429 -3.827 20.432 1.00 89.38 384 LEU A C 1
ATOM 2824 O O . LEU A 1 384 ? 6.157 -4.546 19.473 1.00 89.38 384 LEU A O 1
ATOM 2828 N N . ASN A 1 385 ? 7.675 -3.701 20.897 1.00 85.50 385 ASN A N 1
ATOM 2829 C CA . ASN A 1 385 ? 8.819 -4.394 20.300 1.00 85.50 385 ASN A CA 1
ATOM 2830 C C . ASN A 1 385 ? 8.804 -5.902 20.575 1.00 85.50 385 ASN A C 1
ATOM 2832 O O . ASN A 1 385 ? 9.226 -6.693 19.732 1.00 85.50 385 ASN A O 1
ATOM 2836 N N . ARG A 1 386 ? 8.339 -6.314 21.759 1.00 86.62 386 ARG A N 1
ATOM 2837 C CA . ARG A 1 386 ? 8.343 -7.719 22.171 1.00 86.62 386 ARG A CA 1
ATOM 2838 C C . ARG A 1 386 ? 7.253 -8.531 21.483 1.00 86.62 386 ARG A C 1
ATOM 2840 O O . ARG A 1 386 ? 7.513 -9.669 21.094 1.00 86.62 386 ARG A O 1
ATOM 2847 N N . ASN A 1 387 ? 6.034 -8.000 21.392 1.00 83.56 387 ASN A N 1
ATOM 2848 C CA . ASN A 1 387 ? 4.931 -8.680 20.720 1.00 83.56 387 ASN A CA 1
ATOM 2849 C C . ASN A 1 387 ? 3.853 -7.685 20.270 1.00 83.56 387 ASN A C 1
ATOM 2851 O O . ASN A 1 387 ? 2.849 -7.474 20.953 1.00 83.56 387 ASN A O 1
ATOM 2855 N N . LEU A 1 388 ? 4.064 -7.098 19.093 1.00 83.19 388 LEU A N 1
ATOM 2856 C CA . LEU A 1 388 ? 3.142 -6.132 18.504 1.00 83.19 388 LEU A CA 1
ATOM 2857 C C . LEU A 1 388 ? 1.728 -6.685 18.327 1.00 83.19 388 LEU A C 1
ATOM 2859 O O . LEU A 1 388 ? 0.750 -5.992 18.597 1.00 83.19 388 LEU A O 1
ATOM 2863 N N . GLU A 1 389 ? 1.618 -7.941 17.902 1.00 80.25 389 GLU A N 1
ATOM 2864 C CA . GLU A 1 389 ? 0.339 -8.610 17.683 1.00 80.25 389 GLU A CA 1
ATOM 2865 C C . GLU A 1 389 ? -0.448 -8.729 18.994 1.00 80.25 389 GLU A C 1
ATOM 2867 O O . GLU A 1 389 ? -1.620 -8.365 19.052 1.00 80.25 389 GLU A O 1
ATOM 2872 N N . ALA A 1 390 ? 0.203 -9.144 20.082 1.00 84.25 390 ALA A N 1
ATOM 2873 C CA . ALA A 1 390 ? -0.440 -9.236 21.389 1.00 84.25 390 ALA A CA 1
ATOM 2874 C C . ALA A 1 390 ? -0.903 -7.866 21.912 1.00 84.25 390 ALA A C 1
ATOM 2876 O O . ALA A 1 390 ? -1.995 -7.773 22.469 1.00 84.25 390 ALA A O 1
ATOM 2877 N N . VAL A 1 391 ? -0.114 -6.804 21.699 1.00 88.06 391 VAL A N 1
ATOM 2878 C CA . VAL A 1 391 ? -0.528 -5.432 22.043 1.00 88.06 391 VAL A CA 1
ATOM 2879 C C . VAL A 1 391 ? -1.711 -4.988 21.180 1.00 88.06 391 VAL A C 1
ATOM 2881 O O . VAL A 1 391 ? -2.667 -4.425 21.697 1.00 88.06 391 VAL A O 1
ATOM 2884 N N . THR A 1 392 ? -1.695 -5.292 19.882 1.00 83.25 392 THR A N 1
ATOM 2885 C CA . THR A 1 392 ? -2.785 -4.968 18.944 1.00 83.25 392 THR A CA 1
ATOM 2886 C C . THR A 1 392 ? -4.101 -5.615 19.365 1.00 83.25 392 THR A C 1
ATOM 2888 O O . THR A 1 392 ? -5.159 -4.984 19.345 1.00 83.25 392 THR A O 1
ATOM 2891 N N . ARG A 1 393 ? -4.047 -6.871 19.814 1.00 83.38 393 ARG A N 1
ATOM 2892 C CA . ARG A 1 393 ? -5.223 -7.615 20.277 1.00 83.38 393 ARG A CA 1
ATOM 2893 C C . ARG A 1 393 ? -5.838 -7.076 21.567 1.00 83.38 393 ARG A C 1
ATOM 2895 O O . ARG A 1 393 ? -6.966 -7.433 21.887 1.00 83.38 393 ARG A O 1
ATOM 2902 N N . LEU A 1 394 ? -5.141 -6.202 22.292 1.00 88.31 394 LEU A N 1
ATOM 2903 C CA . LEU A 1 394 ? -5.720 -5.488 23.429 1.00 88.31 394 LEU A CA 1
ATOM 2904 C C . LEU A 1 394 ? -6.763 -4.450 22.991 1.00 88.31 394 LEU A C 1
ATOM 2906 O O . LEU A 1 394 ? -7.688 -4.153 23.745 1.00 88.31 394 LEU A O 1
ATOM 2910 N N . PHE A 1 395 ? -6.619 -3.918 21.776 1.00 86.75 395 PHE A N 1
ATOM 2911 C CA . PHE A 1 395 ? -7.468 -2.859 21.232 1.00 86.75 395 PHE A CA 1
ATOM 2912 C C . PHE A 1 395 ? -8.395 -3.331 20.106 1.00 86.75 395 PHE A C 1
ATOM 2914 O O . PHE A 1 395 ? -9.335 -2.623 19.754 1.00 86.75 395 PHE A O 1
ATOM 2921 N N . SER A 1 396 ? -8.166 -4.527 19.563 1.00 84.38 396 SER A N 1
ATOM 2922 C CA . SER A 1 396 ? -8.928 -5.091 18.448 1.00 84.38 396 SER A CA 1
ATOM 2923 C C . SER A 1 396 ? -9.507 -6.463 18.789 1.00 84.38 396 SER A C 1
ATOM 2925 O O . SER A 1 396 ? -8.923 -7.252 19.533 1.00 84.38 396 SER A O 1
ATOM 2927 N N . ALA A 1 397 ? -10.678 -6.763 18.225 1.00 81.00 397 ALA A N 1
ATOM 2928 C CA . ALA A 1 397 ? -11.219 -8.114 18.253 1.00 81.00 397 ALA A CA 1
ATOM 2929 C C . ALA A 1 397 ? -10.528 -8.968 17.184 1.00 81.00 397 ALA A C 1
ATOM 2931 O O . ALA A 1 397 ? -10.300 -8.508 16.067 1.00 81.00 397 ALA A O 1
ATOM 2932 N N . GLY A 1 398 ? -10.247 -10.226 17.508 1.00 78.75 398 GLY A N 1
ATOM 2933 C CA . GLY A 1 398 ? -9.653 -11.175 16.574 1.00 78.75 398 GLY A CA 1
ATOM 2934 C C . GLY A 1 398 ? -10.016 -12.613 16.921 1.00 78.75 398 GLY A C 1
ATOM 2935 O O . GLY A 1 398 ? -10.463 -12.902 18.034 1.00 78.75 398 GLY A O 1
ATOM 2936 N N . LEU A 1 399 ? -9.812 -13.510 15.959 1.00 78.88 399 LEU A N 1
ATOM 2937 C CA . LEU A 1 399 ? -9.960 -14.953 16.122 1.00 78.88 399 LEU A CA 1
ATOM 2938 C C . LEU A 1 399 ? -8.644 -15.619 15.731 1.00 78.88 399 LEU A C 1
ATOM 2940 O O . LEU A 1 399 ? -8.202 -15.474 14.592 1.00 78.88 399 LEU A O 1
ATOM 2944 N N . ASP A 1 400 ? -8.075 -16.388 16.654 1.00 78.44 400 ASP A N 1
ATOM 2945 C CA . ASP A 1 400 ? -7.036 -17.352 16.313 1.00 78.44 400 ASP A CA 1
ATOM 2946 C C . ASP A 1 400 ? -7.715 -18.628 15.824 1.00 78.44 400 ASP A C 1
ATOM 2948 O O . ASP A 1 400 ? -8.600 -19.166 16.495 1.00 78.44 400 ASP A O 1
ATOM 2952 N N . SER A 1 401 ? -7.301 -19.106 14.657 1.00 82.31 401 SER A N 1
ATOM 2953 C CA . SER A 1 401 ? -7.750 -20.377 14.098 1.00 82.31 401 SER A CA 1
ATOM 2954 C C . SER A 1 401 ? -6.562 -21.325 14.001 1.00 82.31 401 SER A C 1
ATOM 2956 O O . SER A 1 401 ? -5.488 -20.943 13.539 1.00 82.31 401 SER A O 1
ATOM 2958 N N . ASP A 1 402 ? -6.762 -22.576 14.402 1.00 81.81 402 ASP A N 1
ATOM 2959 C CA . ASP A 1 402 ? -5.825 -23.675 14.153 1.00 81.81 402 ASP A CA 1
ATOM 2960 C C . ASP A 1 402 ? -5.928 -24.222 12.714 1.00 81.81 402 ASP A C 1
ATOM 2962 O O . ASP A 1 402 ? -5.105 -25.031 12.283 1.00 81.81 402 ASP A O 1
ATOM 2966 N N . SER A 1 403 ? -6.914 -23.749 11.948 1.00 81.69 403 SER A N 1
ATOM 2967 C CA . SER A 1 403 ? -7.179 -24.123 10.564 1.00 81.69 403 SER A CA 1
ATOM 2968 C C . SER A 1 403 ? -6.958 -22.952 9.610 1.00 81.69 403 SER A C 1
ATOM 2970 O O . SER A 1 403 ? -7.537 -21.877 9.774 1.00 81.69 403 SER A O 1
ATOM 2972 N N . ALA A 1 404 ? -6.212 -23.198 8.530 1.00 79.69 404 ALA A N 1
ATOM 2973 C CA . ALA A 1 404 ? -6.018 -22.237 7.440 1.00 79.69 404 ALA A CA 1
ATOM 2974 C C . ALA A 1 404 ? -7.306 -21.936 6.643 1.00 79.69 404 ALA A C 1
ATOM 2976 O O . ALA A 1 404 ? -7.322 -21.021 5.824 1.00 79.69 404 ALA A O 1
ATOM 2977 N N . TYR A 1 405 ? -8.379 -22.705 6.859 1.00 78.69 405 TYR A N 1
ATOM 2978 C CA . TYR A 1 405 ? -9.658 -22.543 6.160 1.00 78.69 405 TYR A CA 1
ATOM 2979 C C . TYR A 1 405 ? -10.650 -21.631 6.890 1.00 78.69 405 TYR A C 1
ATOM 2981 O O . TYR A 1 405 ? -11.734 -21.375 6.369 1.00 78.69 405 TYR A O 1
ATOM 2989 N N . VAL A 1 406 ? -10.305 -21.152 8.087 1.00 81.00 406 VAL A N 1
ATOM 2990 C CA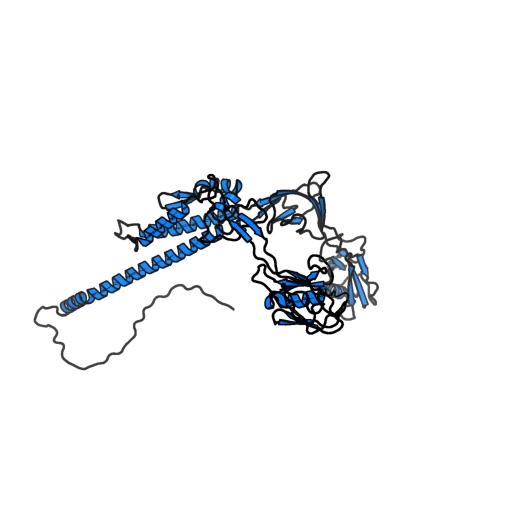 . VAL A 1 406 ? -11.145 -20.244 8.870 1.00 81.00 406 VAL A CA 1
ATOM 2991 C C . VAL A 1 406 ? -10.364 -18.964 9.128 1.00 81.00 406 VAL A C 1
ATOM 2993 O O . VAL A 1 406 ? -9.292 -18.986 9.725 1.00 81.00 406 VAL A O 1
ATOM 2996 N N . SER A 1 407 ? -10.921 -17.842 8.682 1.00 80.44 407 SER A N 1
ATOM 2997 C CA . SER A 1 407 ? -10.372 -16.507 8.906 1.00 80.44 407 SER A CA 1
ATOM 2998 C C . SER A 1 407 ? -11.354 -15.660 9.704 1.00 80.44 407 SER A C 1
ATOM 3000 O O . SER A 1 407 ? -12.568 -15.737 9.494 1.00 80.44 407 SER A O 1
ATOM 3002 N N . PHE A 1 408 ? -10.833 -14.802 10.577 1.00 81.38 408 PHE A N 1
ATOM 3003 C CA . PHE A 1 408 ? -11.635 -13.759 11.202 1.00 81.38 408 PHE A CA 1
ATOM 3004 C C . PHE A 1 408 ? -12.155 -12.783 10.138 1.00 81.38 408 PHE A C 1
ATOM 3006 O O . PHE A 1 408 ? -11.392 -12.346 9.281 1.00 81.38 408 PHE A O 1
ATOM 3013 N N . VAL A 1 409 ? -13.446 -12.448 10.190 1.00 81.12 409 VAL A N 1
ATOM 3014 C CA . VAL A 1 409 ? -14.054 -11.466 9.274 1.00 81.12 409 VAL A CA 1
ATOM 3015 C C . VAL A 1 409 ? -14.397 -10.186 10.022 1.00 81.12 409 VAL A C 1
ATOM 3017 O O . VAL A 1 409 ? -13.955 -9.110 9.640 1.00 81.12 409 VAL A O 1
ATOM 3020 N N . ALA A 1 410 ? -15.196 -10.298 11.082 1.00 79.19 410 ALA A N 1
ATOM 3021 C CA . ALA A 1 410 ? -15.609 -9.166 11.895 1.00 79.19 410 ALA A CA 1
ATOM 3022 C C . ALA A 1 410 ? -16.097 -9.636 13.268 1.00 79.19 410 ALA A C 1
ATOM 3024 O O . ALA A 1 410 ? -16.539 -10.776 13.433 1.00 79.19 410 ALA A O 1
ATOM 3025 N N . ALA A 1 411 ? -16.087 -8.713 14.225 1.00 80.38 411 ALA A N 1
ATOM 3026 C CA . ALA A 1 411 ? -16.825 -8.823 15.473 1.00 80.38 411 ALA A CA 1
ATOM 3027 C C . ALA A 1 411 ? -17.849 -7.687 15.565 1.00 80.38 411 ALA A C 1
ATOM 3029 O O . ALA A 1 411 ? -17.666 -6.610 15.000 1.00 80.38 411 ALA A O 1
ATOM 3030 N N . THR A 1 412 ? -18.931 -7.939 16.289 1.00 80.81 412 THR A N 1
ATOM 3031 C CA . THR A 1 412 ? -19.956 -6.948 16.629 1.00 80.81 412 THR A CA 1
ATOM 3032 C C . THR A 1 412 ? -20.076 -6.854 18.147 1.00 80.81 412 THR A C 1
ATOM 3034 O O . THR A 1 412 ? -19.444 -7.625 18.871 1.00 80.81 412 THR A O 1
ATOM 3037 N N . SER A 1 413 ? -20.924 -5.955 18.648 1.00 75.38 413 SER A N 1
ATOM 3038 C CA . SER A 1 413 ? -21.267 -5.906 20.076 1.00 75.38 413 SER A CA 1
ATOM 3039 C C . SER A 1 413 ? -21.861 -7.216 20.607 1.00 75.38 413 SER A C 1
ATOM 3041 O O . SER A 1 413 ? -21.808 -7.459 21.809 1.00 75.38 413 SER A O 1
ATOM 3043 N N . ASP A 1 414 ? -22.400 -8.061 19.723 1.00 81.94 414 ASP A N 1
ATOM 3044 C CA . ASP A 1 414 ? -23.013 -9.341 20.083 1.00 81.94 414 ASP A CA 1
ATOM 3045 C C . ASP A 1 414 ? -22.004 -10.500 20.084 1.00 81.94 414 ASP A C 1
ATOM 3047 O O . ASP A 1 414 ? -22.320 -11.614 20.515 1.00 81.94 414 ASP A O 1
ATOM 3051 N N . THR A 1 415 ? -20.779 -10.261 19.601 1.00 83.12 415 THR A N 1
ATOM 3052 C CA . THR A 1 415 ? -19.722 -11.270 19.570 1.00 83.12 415 THR A CA 1
ATOM 3053 C C . THR A 1 415 ? -19.303 -11.626 20.990 1.00 83.12 415 THR A C 1
ATOM 3055 O O . THR A 1 415 ? -18.958 -10.766 21.798 1.00 83.12 415 THR A O 1
ATOM 3058 N N . ARG A 1 416 ? -19.308 -12.927 21.292 1.00 82.44 416 ARG A N 1
ATOM 3059 C CA . ARG A 1 416 ? -18.891 -13.451 22.593 1.00 82.44 416 ARG A CA 1
ATOM 3060 C C . ARG A 1 416 ? -17.458 -13.972 22.527 1.00 82.44 416 ARG A C 1
ATOM 3062 O O . ARG A 1 416 ? -17.112 -14.612 21.532 1.00 82.44 416 ARG A O 1
ATOM 3069 N N . PRO A 1 417 ? -16.646 -13.751 23.573 1.00 80.31 417 PRO A N 1
ATOM 3070 C CA . PRO A 1 417 ? -15.306 -14.312 23.637 1.00 80.31 417 PRO A CA 1
ATOM 3071 C C . PRO A 1 417 ? -15.359 -15.843 23.617 1.00 80.31 417 PRO A C 1
ATOM 3073 O O . PRO A 1 417 ? -16.320 -16.467 24.074 1.00 80.31 417 PRO A O 1
ATOM 3076 N N . SER A 1 418 ? -14.305 -16.458 23.089 1.00 77.62 418 SER A N 1
ATOM 3077 C CA . SER A 1 418 ? -14.194 -17.914 22.982 1.00 77.62 418 SER A CA 1
ATOM 3078 C C . SER A 1 418 ? -13.864 -18.630 24.288 1.00 77.62 418 SER A C 1
ATOM 3080 O O . SER A 1 418 ? -13.927 -19.858 24.350 1.00 77.62 418 SER A O 1
ATOM 3082 N N . GLY A 1 419 ? -13.580 -17.872 25.349 1.00 76.69 419 GLY A N 1
ATOM 3083 C CA . GLY A 1 419 ? -13.120 -18.417 26.619 1.00 76.69 419 GLY A CA 1
ATOM 3084 C C . GLY A 1 419 ? -11.779 -19.141 26.473 1.00 76.69 419 GLY A C 1
ATOM 3085 O O . GLY A 1 419 ? -11.074 -19.005 25.477 1.00 76.69 419 GLY A O 1
ATOM 3086 N N . SER A 1 420 ? -11.413 -19.932 27.480 1.00 72.06 420 SER A N 1
ATOM 3087 C CA . SER A 1 420 ? -10.148 -20.680 27.486 1.00 72.06 420 SER A CA 1
ATOM 3088 C C . SER A 1 420 ? -10.155 -21.931 26.602 1.00 72.06 420 SER A C 1
ATOM 3090 O O . SER A 1 420 ? -9.089 -22.465 26.310 1.00 72.06 420 SER A O 1
ATOM 3092 N N . THR A 1 421 ? -11.331 -22.420 26.197 1.00 75.31 421 THR A N 1
ATOM 3093 C CA . THR A 1 421 ? -11.482 -23.661 25.418 1.00 75.31 421 THR A CA 1
ATOM 3094 C C . THR A 1 421 ? -11.576 -23.434 23.912 1.00 75.31 421 THR A C 1
ATOM 3096 O O . THR A 1 421 ? -11.490 -24.402 23.163 1.00 75.31 421 THR A O 1
ATOM 3099 N N . GLY A 1 422 ? -11.756 -22.189 23.460 1.00 80.44 422 GLY A N 1
ATOM 3100 C CA . GLY A 1 422 ? -11.985 -21.890 22.048 1.00 80.44 422 GLY A CA 1
ATOM 3101 C C . GLY A 1 422 ? -13.405 -22.237 21.583 1.00 80.44 422 GLY A C 1
ATOM 3102 O O . GLY A 1 422 ? -14.222 -22.765 22.342 1.00 80.44 422 GLY A O 1
ATOM 3103 N N . TRP A 1 423 ? -13.709 -21.921 20.321 1.00 85.12 423 TRP A N 1
ATOM 3104 C CA . TRP A 1 423 ? -14.901 -22.422 19.629 1.00 85.12 423 TRP A CA 1
ATOM 3105 C C . TRP A 1 423 ? -14.469 -23.590 18.748 1.00 85.12 423 TRP A C 1
ATOM 3107 O O . TRP A 1 423 ? -13.616 -23.417 17.881 1.00 85.12 423 TRP A O 1
ATOM 3117 N N . VAL A 1 424 ? -15.051 -24.770 18.948 1.00 86.50 424 VAL A N 1
ATOM 3118 C CA . VAL A 1 424 ? -14.770 -25.932 18.097 1.00 86.50 424 VAL A CA 1
ATOM 3119 C C . VAL A 1 424 ? -15.667 -25.848 16.874 1.00 86.50 424 VAL A C 1
ATOM 3121 O O . VAL A 1 424 ? -16.877 -26.015 16.992 1.00 86.50 424 VAL A O 1
ATOM 3124 N N . ILE A 1 425 ? -15.098 -25.574 15.705 1.00 86.12 425 ILE A N 1
ATOM 3125 C CA . ILE A 1 425 ? -15.855 -25.469 14.456 1.00 86.12 425 ILE A CA 1
ATOM 3126 C C . ILE A 1 425 ? -15.625 -26.738 13.639 1.00 86.12 425 ILE A C 1
ATOM 3128 O O . ILE A 1 425 ? -14.496 -27.057 13.276 1.00 86.12 425 ILE A O 1
ATOM 3132 N N . GLU A 1 426 ? -16.701 -27.450 13.321 1.00 87.56 426 GLU A N 1
ATOM 3133 C CA . GLU A 1 426 ? -16.673 -28.600 12.418 1.00 87.56 426 GLU A CA 1
ATOM 3134 C C . GLU A 1 426 ? -17.375 -28.214 11.118 1.00 87.56 426 GLU A C 1
ATOM 3136 O O . GLU A 1 426 ? -18.583 -27.997 11.113 1.00 87.56 426 GLU A O 1
ATOM 3141 N N . ILE A 1 427 ? -16.640 -28.124 10.009 1.00 86.88 427 ILE A N 1
ATOM 3142 C CA . ILE A 1 427 ? -17.222 -27.868 8.685 1.00 86.88 427 ILE A CA 1
ATOM 3143 C C . ILE A 1 427 ? -17.383 -29.211 7.977 1.00 86.88 427 ILE A C 1
ATOM 3145 O O . ILE A 1 427 ? -16.398 -29.868 7.647 1.00 86.88 427 ILE A O 1
ATOM 3149 N N . THR A 1 428 ? -18.625 -29.623 7.737 1.00 90.12 428 THR A N 1
ATOM 3150 C CA . THR A 1 428 ? -18.956 -30.897 7.081 1.00 90.12 428 THR A CA 1
ATOM 3151 C C . THR A 1 428 ? -19.232 -30.736 5.588 1.00 90.12 428 THR A C 1
ATOM 3153 O O . THR A 1 428 ? -19.204 -31.720 4.849 1.00 90.12 428 THR A O 1
ATOM 3156 N N . GLN A 1 429 ? -19.478 -29.507 5.123 1.00 89.12 429 GLN A N 1
ATOM 3157 C CA . GLN A 1 429 ? -19.722 -29.202 3.716 1.00 89.12 429 GLN A CA 1
ATOM 3158 C C . GLN A 1 429 ? -19.232 -27.795 3.366 1.00 89.12 429 GLN A C 1
ATOM 3160 O O . GLN A 1 429 ? -19.604 -26.825 4.024 1.00 89.12 429 GLN A O 1
ATOM 3165 N N . ASN A 1 430 ? -18.456 -27.679 2.287 1.00 87.19 430 ASN A N 1
ATOM 3166 C CA . ASN A 1 430 ? -18.068 -26.387 1.724 1.00 87.19 430 ASN A CA 1
ATOM 3167 C C . ASN A 1 430 ? -19.214 -25.773 0.915 1.00 87.19 430 ASN A C 1
ATOM 3169 O O . ASN A 1 430 ? -19.976 -26.484 0.256 1.00 87.19 430 ASN A O 1
ATOM 3173 N N . ALA A 1 431 ? -19.273 -24.442 0.893 1.00 91.69 431 ALA A N 1
ATOM 3174 C CA . ALA A 1 431 ? -20.160 -23.743 -0.023 1.00 91.69 431 ALA A CA 1
ATOM 3175 C C . ALA A 1 431 ? -19.752 -24.029 -1.476 1.00 91.69 431 ALA A C 1
ATOM 3177 O O . ALA A 1 431 ? -18.564 -24.106 -1.797 1.00 91.69 431 ALA A O 1
ATOM 3178 N N . ARG A 1 432 ? -20.729 -24.107 -2.379 1.00 93.25 432 ARG A N 1
ATOM 3179 C CA . ARG A 1 432 ? -20.498 -24.256 -3.822 1.00 93.25 432 ARG A CA 1
ATOM 3180 C C . ARG A 1 432 ? -21.374 -23.281 -4.602 1.00 93.25 432 ARG A C 1
ATOM 3182 O O . ARG 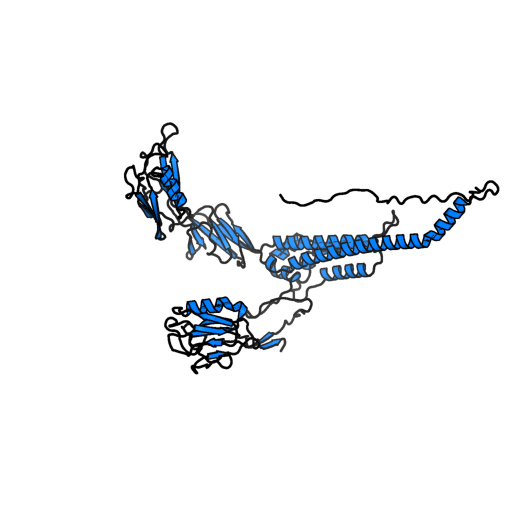A 1 432 ? -22.523 -23.051 -4.226 1.00 93.25 432 ARG A O 1
ATOM 3189 N N . GLN A 1 433 ? -20.834 -22.707 -5.675 1.00 95.94 433 GLN A N 1
ATOM 3190 C CA . GLN A 1 433 ? -21.615 -21.950 -6.657 1.00 95.94 433 GLN A CA 1
ATOM 3191 C C . GLN A 1 433 ? -22.497 -22.898 -7.470 1.00 95.94 433 GLN A C 1
ATOM 3193 O O . GLN A 1 433 ? -22.135 -24.054 -7.696 1.00 95.94 433 GLN A O 1
ATOM 3198 N N . ALA A 1 434 ? -23.639 -22.403 -7.930 1.00 96.50 434 ALA A N 1
ATOM 3199 C CA . ALA A 1 434 ? -24.412 -23.129 -8.917 1.00 96.50 434 ALA A CA 1
ATOM 3200 C C . ALA A 1 434 ? -23.703 -23.062 -10.277 1.00 96.50 434 ALA A C 1
ATOM 3202 O O . ALA A 1 434 ? -23.086 -22.044 -10.593 1.00 96.50 434 ALA A O 1
ATOM 3203 N N . GLN A 1 435 ? -23.780 -24.126 -11.074 1.00 97.19 435 GLN A N 1
ATOM 3204 C CA . GLN A 1 435 ? -23.075 -24.255 -12.348 1.00 97.19 435 GLN A CA 1
ATOM 3205 C C . GLN A 1 435 ? -23.955 -24.919 -13.408 1.00 97.19 435 GLN A C 1
ATOM 3207 O O . GLN A 1 435 ? -24.675 -25.865 -13.096 1.00 97.19 435 GLN A O 1
ATOM 3212 N N . VAL A 1 436 ? -23.831 -24.463 -14.656 1.00 97.38 436 VAL A N 1
ATOM 3213 C CA . VAL A 1 436 ? -24.344 -25.132 -15.861 1.00 97.38 436 VAL A CA 1
ATOM 3214 C C . VAL A 1 436 ? -23.269 -25.085 -16.940 1.00 97.38 436 VAL A C 1
ATOM 3216 O O . VAL A 1 436 ? -22.786 -24.009 -17.270 1.00 97.38 436 VAL A O 1
ATOM 3219 N N . THR A 1 437 ? -22.899 -26.233 -17.491 1.00 97.25 437 THR A N 1
ATOM 3220 C CA . THR A 1 437 ? -22.018 -26.378 -18.657 1.00 97.25 437 THR A CA 1
ATOM 3221 C C . THR A 1 437 ? -22.880 -26.710 -19.865 1.00 97.25 437 THR A C 1
ATOM 3223 O O . THR A 1 437 ? -23.707 -27.620 -19.788 1.00 97.25 437 THR A O 1
ATOM 3226 N N . ALA A 1 438 ? -22.702 -25.964 -20.954 1.00 96.06 438 ALA A N 1
ATOM 3227 C CA . ALA A 1 438 ? -23.363 -26.195 -22.233 1.00 96.06 438 ALA A CA 1
ATOM 3228 C C . ALA A 1 438 ? -23.158 -27.642 -22.712 1.00 96.06 438 ALA A C 1
ATOM 3230 O O . ALA A 1 438 ? -22.133 -28.256 -22.431 1.00 96.06 438 ALA A O 1
ATOM 3231 N N . GLY A 1 439 ? -24.120 -28.194 -23.450 1.00 93.31 439 GLY A N 1
ATOM 3232 C CA . GLY A 1 439 ? -24.081 -29.604 -23.850 1.00 93.31 439 GLY A CA 1
ATOM 3233 C C . GLY A 1 439 ? -23.296 -29.898 -25.130 1.00 93.31 439 GLY A C 1
ATOM 3234 O O . GLY A 1 439 ? -23.166 -31.057 -25.518 1.00 93.31 439 GLY A O 1
ATOM 3235 N N . ALA A 1 440 ? -22.762 -28.872 -25.795 1.00 95.00 440 ALA A N 1
ATOM 3236 C CA . ALA A 1 440 ? -21.891 -29.026 -26.955 1.00 95.00 440 ALA A CA 1
ATOM 3237 C C . ALA A 1 440 ? -20.720 -28.040 -26.914 1.00 95.00 440 ALA A C 1
ATOM 3239 O O . ALA A 1 440 ? -20.856 -26.907 -26.455 1.00 95.00 440 ALA A O 1
ATOM 3240 N N . GLU A 1 441 ? -19.576 -28.482 -27.432 1.00 94.88 441 GLU A N 1
ATOM 3241 C CA . GLU A 1 441 ? -18.365 -27.673 -27.544 1.00 94.88 441 GLU A CA 1
ATOM 3242 C C . GLU A 1 441 ? -18.450 -26.678 -28.714 1.00 94.88 441 GLU A C 1
ATOM 3244 O O . GLU A 1 441 ? -18.906 -27.029 -29.811 1.00 94.88 441 GLU A O 1
ATOM 3249 N N . LEU A 1 442 ? -17.932 -25.462 -28.511 1.00 95.75 442 LEU A N 1
ATOM 3250 C CA . LEU A 1 442 ? -17.675 -24.495 -29.578 1.00 95.75 442 LEU A CA 1
ATOM 3251 C C . LEU A 1 442 ? -16.218 -24.622 -30.045 1.00 95.75 442 LEU A C 1
ATOM 3253 O O . LEU A 1 442 ? -15.305 -24.069 -29.442 1.00 95.75 442 LEU A O 1
ATOM 3257 N N . THR A 1 443 ? -15.985 -25.349 -31.137 1.00 91.94 443 THR A N 1
ATOM 3258 C CA . THR A 1 443 ? -14.632 -25.618 -31.664 1.00 91.94 443 THR A CA 1
ATOM 3259 C C . THR A 1 443 ? -14.087 -24.518 -32.584 1.00 91.94 443 THR A C 1
ATOM 3261 O O . THR A 1 443 ? -12.922 -24.571 -32.972 1.00 91.94 443 THR A O 1
ATOM 3264 N N . GLY A 1 444 ? -14.921 -23.550 -32.975 1.00 91.19 444 GLY A N 1
ATOM 3265 C CA . GLY A 1 444 ? -14.570 -22.449 -33.874 1.00 91.19 444 GLY A CA 1
ATOM 3266 C C . GLY A 1 444 ? -15.165 -21.119 -33.415 1.00 91.19 444 GLY A C 1
ATOM 3267 O O . GLY A 1 444 ? -15.004 -20.715 -32.266 1.00 91.19 444 GLY A O 1
ATOM 3268 N N . THR A 1 445 ? -15.849 -20.428 -34.321 1.00 96.56 445 THR A N 1
ATOM 3269 C CA . THR A 1 445 ? -16.594 -19.196 -34.031 1.00 96.56 445 THR A CA 1
ATOM 3270 C C . THR A 1 445 ? -18.082 -19.411 -34.265 1.00 96.56 445 THR A C 1
ATOM 3272 O O . THR A 1 445 ? -18.463 -20.330 -34.992 1.00 96.56 445 THR A O 1
ATOM 3275 N N . LEU A 1 446 ? -18.917 -18.525 -33.724 1.00 97.12 446 LEU A N 1
ATOM 3276 C CA . LEU A 1 446 ? -20.340 -18.504 -34.060 1.00 97.12 446 LEU A CA 1
ATOM 3277 C C . LEU A 1 446 ? -20.539 -18.327 -35.568 1.00 97.12 446 LEU A C 1
ATOM 3279 O O . LEU A 1 446 ? -19.951 -17.430 -36.177 1.00 97.12 446 LEU A O 1
ATOM 3283 N N . ASP A 1 447 ? -21.374 -19.172 -36.167 1.00 97.25 447 ASP A N 1
ATOM 3284 C CA . ASP A 1 447 ? -21.706 -19.115 -37.598 1.00 97.25 447 ASP A CA 1
ATOM 3285 C C . ASP A 1 447 ? -22.699 -17.992 -37.949 1.00 97.25 447 ASP A C 1
ATOM 3287 O O . ASP A 1 447 ? -22.738 -17.521 -39.085 1.00 97.25 447 ASP A O 1
ATOM 3291 N N . ALA A 1 448 ? -23.491 -17.553 -36.975 1.00 97.25 448 ALA A N 1
ATOM 3292 C CA . ALA A 1 448 ? -24.460 -16.470 -37.063 1.00 97.25 448 ALA A CA 1
ATOM 3293 C C . ALA A 1 448 ? -24.751 -15.916 -35.656 1.00 97.25 448 ALA A C 1
ATOM 3295 O O . ALA A 1 448 ? -24.394 -16.539 -34.655 1.00 97.25 448 ALA A O 1
ATOM 3296 N N . ASP A 1 449 ? -25.409 -14.758 -35.584 1.00 97.81 449 ASP A N 1
ATOM 3297 C CA . ASP A 1 449 ? -25.756 -14.115 -34.314 1.00 97.81 449 ASP A CA 1
ATOM 3298 C C . ASP A 1 449 ? -26.588 -15.045 -33.414 1.00 97.81 449 ASP A C 1
ATOM 3300 O O . ASP A 1 449 ? -27.496 -15.743 -33.875 1.00 97.81 449 ASP A O 1
ATOM 3304 N N . GLU A 1 450 ? -26.295 -15.035 -32.118 1.00 98.06 450 GLU A N 1
ATOM 3305 C CA . GLU A 1 450 ? -26.949 -15.841 -31.092 1.00 98.06 450 GLU A CA 1
ATOM 3306 C C . GLU A 1 450 ? -27.326 -14.949 -29.904 1.00 98.06 450 GLU A C 1
ATOM 3308 O O . GLU A 1 450 ? -26.529 -14.143 -29.439 1.00 98.06 450 GLU A O 1
ATOM 3313 N N . VAL A 1 451 ? -28.554 -15.062 -29.404 1.00 98.19 451 VAL A N 1
ATOM 3314 C CA . VAL A 1 451 ? -29.040 -14.295 -28.253 1.00 98.19 451 VAL A CA 1
ATOM 3315 C C . VAL A 1 451 ? -29.255 -15.247 -27.092 1.00 98.19 451 VAL A C 1
ATOM 3317 O O . VAL A 1 451 ? -30.147 -16.096 -27.128 1.00 98.19 451 VAL A O 1
ATOM 3320 N N . LEU A 1 452 ? -28.466 -15.062 -26.039 1.00 98.06 452 LEU A N 1
ATOM 3321 C CA . LEU A 1 452 ? -28.648 -15.764 -24.778 1.00 98.06 452 LEU A CA 1
ATOM 3322 C C . LEU A 1 452 ? -29.569 -14.964 -23.862 1.00 98.06 452 LEU A C 1
ATOM 3324 O O . LEU A 1 452 ? -29.416 -13.755 -23.707 1.00 98.06 452 LEU A O 1
ATOM 3328 N N . THR A 1 453 ? -30.507 -15.647 -23.216 1.00 98.00 453 THR A N 1
ATOM 3329 C CA . THR A 1 453 ? -31.314 -15.092 -22.129 1.00 98.00 453 THR A CA 1
ATOM 3330 C C . THR A 1 453 ? -30.820 -15.677 -20.814 1.00 98.00 453 THR A C 1
ATOM 3332 O O . THR A 1 453 ? -31.063 -16.848 -20.532 1.00 98.00 453 THR A O 1
ATOM 3335 N N . VAL A 1 454 ? -30.123 -14.870 -20.012 1.00 97.62 454 VAL A N 1
ATOM 3336 C CA . VAL A 1 454 ? -29.566 -15.265 -18.708 1.00 97.62 454 VAL A CA 1
ATOM 3337 C C . VAL A 1 454 ? -30.339 -14.543 -17.613 1.00 97.62 454 VAL A C 1
ATOM 3339 O O . VAL A 1 454 ? -30.301 -13.316 -17.547 1.00 97.62 454 VAL A O 1
ATOM 3342 N N . ASN A 1 455 ? -31.071 -15.270 -16.764 1.00 96.00 455 ASN A N 1
ATOM 3343 C CA . ASN A 1 455 ? -31.946 -14.673 -15.738 1.00 96.00 455 ASN A CA 1
ATOM 3344 C C . ASN A 1 455 ? -32.857 -13.550 -16.287 1.00 96.00 455 ASN A C 1
ATOM 3346 O O . ASN A 1 455 ? -33.053 -12.512 -15.659 1.00 96.00 455 ASN A O 1
ATOM 3350 N N . GLY A 1 456 ? -33.394 -13.745 -17.496 1.00 94.69 456 GLY A N 1
ATOM 3351 C CA . GLY A 1 456 ? -34.264 -12.776 -18.174 1.00 94.69 456 GLY A CA 1
ATOM 3352 C C . GLY A 1 456 ? -33.545 -11.620 -18.886 1.00 94.69 456 GLY A C 1
ATOM 3353 O O . GLY A 1 456 ? -34.206 -10.849 -19.582 1.00 94.69 456 GLY A O 1
ATOM 3354 N N . LYS A 1 457 ? -32.215 -11.493 -18.772 1.00 97.44 457 LYS A N 1
ATOM 3355 C CA . LYS A 1 457 ? -31.415 -10.522 -19.535 1.00 97.44 457 LYS A CA 1
ATOM 3356 C C . LYS A 1 457 ? -31.033 -11.097 -20.895 1.00 97.44 457 LYS A C 1
ATOM 3358 O O . LYS A 1 457 ? -30.395 -12.144 -20.956 1.00 97.44 457 LYS A O 1
ATOM 3363 N N . TYR A 1 458 ? -31.353 -10.372 -21.964 1.00 97.62 458 TYR A N 1
ATOM 3364 C CA . TYR A 1 458 ? -30.884 -10.680 -23.316 1.00 97.62 458 TYR A CA 1
ATOM 3365 C C . TYR A 1 458 ? -29.437 -10.211 -23.513 1.00 97.62 458 TYR A C 1
ATOM 3367 O O . TYR A 1 458 ? -29.124 -9.044 -23.262 1.00 97.62 458 TYR A O 1
ATOM 3375 N N . ILE A 1 459 ? -28.581 -11.115 -23.980 1.00 97.81 459 ILE A N 1
ATOM 3376 C CA . ILE A 1 459 ? -27.175 -10.892 -24.317 1.00 97.81 459 ILE A CA 1
ATOM 3377 C C . ILE A 1 459 ? -26.992 -11.307 -25.774 1.00 97.81 459 ILE A C 1
ATOM 3379 O O . ILE A 1 459 ? -27.175 -12.475 -26.114 1.00 97.81 459 ILE A O 1
ATOM 3383 N N . THR A 1 460 ? -26.662 -10.346 -26.634 1.00 98.00 460 THR A N 1
ATOM 3384 C CA . THR A 1 460 ? -26.458 -10.589 -28.065 1.00 98.00 460 THR A CA 1
ATOM 3385 C C . THR A 1 460 ? -24.998 -10.929 -28.331 1.00 98.00 460 THR A C 1
ATOM 3387 O O . THR A 1 460 ? -24.117 -10.110 -28.088 1.00 98.00 460 THR A O 1
ATOM 3390 N N . LEU A 1 461 ? -24.758 -12.115 -28.876 1.00 97.88 461 LEU A N 1
ATOM 3391 C CA . LEU A 1 461 ? -23.470 -12.599 -29.352 1.00 97.88 461 LEU A CA 1
ATOM 3392 C C . LEU A 1 461 ? -23.469 -12.526 -30.879 1.00 97.88 461 LEU A C 1
ATOM 3394 O O . LEU A 1 461 ? -24.389 -13.026 -31.525 1.00 97.88 461 LEU A O 1
ATOM 3398 N N . THR A 1 462 ? -22.468 -11.885 -31.470 1.00 97.69 462 THR A N 1
ATOM 3399 C CA . THR A 1 462 ? -22.425 -11.680 -32.922 1.00 97.69 462 THR A CA 1
ATOM 3400 C C . THR A 1 462 ? -21.685 -12.807 -33.636 1.00 97.69 462 THR A C 1
ATOM 3402 O O . THR A 1 462 ? -20.735 -13.380 -33.098 1.00 97.69 462 THR A O 1
ATOM 3405 N N . ALA A 1 463 ? -22.067 -13.077 -34.884 1.00 97.44 463 ALA A N 1
ATOM 3406 C CA . ALA A 1 463 ? -21.365 -13.996 -35.772 1.00 97.44 463 ALA A CA 1
ATOM 3407 C C . ALA A 1 463 ? -19.853 -13.699 -35.807 1.00 97.44 463 ALA A C 1
ATOM 3409 O O . ALA A 1 463 ? -19.433 -12.541 -35.844 1.00 97.44 463 ALA A O 1
ATOM 3410 N N . GLY A 1 464 ? -19.028 -14.745 -35.805 1.00 96.62 464 GLY A N 1
ATOM 3411 C CA . GLY A 1 464 ? -17.568 -14.629 -35.793 1.00 96.62 464 GLY A CA 1
ATOM 3412 C C . GLY A 1 464 ? -16.927 -14.511 -34.405 1.00 96.62 464 GLY A C 1
ATOM 3413 O O . GLY A 1 464 ? -15.707 -14.624 -34.321 1.00 96.62 464 GLY A O 1
ATOM 3414 N N . MET A 1 465 ? -17.701 -14.357 -33.322 1.00 97.94 465 MET A N 1
ATOM 3415 C CA . MET A 1 465 ? -17.158 -14.442 -31.960 1.00 97.94 465 MET A CA 1
ATOM 3416 C C . MET A 1 465 ? -16.653 -15.860 -31.665 1.00 97.94 465 MET A C 1
ATOM 3418 O O . MET A 1 465 ? -17.354 -16.844 -31.920 1.00 97.94 465 MET A O 1
ATOM 3422 N N . ASN A 1 466 ? -15.440 -15.969 -31.123 1.00 96.81 466 ASN A N 1
ATOM 3423 C CA . ASN A 1 466 ? -14.933 -17.218 -30.547 1.00 96.81 466 ASN A CA 1
ATOM 3424 C C . ASN A 1 466 ? -15.390 -17.357 -29.079 1.00 96.81 466 ASN A C 1
ATOM 3426 O O . ASN A 1 466 ? -16.008 -16.450 -28.521 1.00 96.81 466 ASN A O 1
ATOM 3430 N N . ILE A 1 467 ? -15.085 -18.485 -28.426 1.00 96.50 467 ILE A N 1
ATOM 3431 C CA . ILE A 1 467 ? -15.529 -18.711 -27.042 1.00 96.50 467 ILE A CA 1
ATOM 3432 C C . ILE A 1 467 ? -14.982 -17.686 -26.037 1.00 96.50 467 ILE A C 1
ATOM 3434 O O . ILE A 1 467 ? -15.682 -17.344 -25.086 1.00 96.50 467 ILE A O 1
ATOM 3438 N N . ASP A 1 468 ? -13.770 -17.167 -26.242 1.00 96.94 468 ASP A N 1
ATOM 3439 C CA . ASP A 1 468 ? -13.185 -16.165 -25.350 1.00 96.94 468 ASP A CA 1
ATOM 3440 C C . ASP A 1 468 ? -13.932 -14.823 -25.477 1.00 96.94 468 ASP A C 1
ATOM 3442 O O . ASP A 1 468 ? -14.248 -14.200 -24.461 1.00 96.94 468 ASP A O 1
ATOM 3446 N N . ASP A 1 469 ? -14.310 -14.426 -26.699 1.00 97.69 469 ASP A N 1
ATOM 3447 C CA . ASP A 1 469 ? -15.139 -13.238 -26.950 1.00 97.69 469 ASP A CA 1
ATOM 3448 C C . ASP A 1 469 ? -16.535 -13.384 -26.324 1.00 97.69 469 ASP A C 1
ATOM 3450 O O . ASP A 1 469 ? -17.036 -12.458 -25.688 1.00 97.69 469 ASP A O 1
ATOM 3454 N N . ILE A 1 470 ? -17.149 -14.567 -26.450 1.00 97.81 470 ILE A N 1
ATOM 3455 C CA . ILE A 1 470 ? -18.465 -14.871 -25.867 1.00 97.81 470 ILE A CA 1
ATOM 3456 C C . ILE A 1 470 ? -18.419 -14.793 -24.341 1.00 97.81 470 ILE A C 1
ATOM 3458 O O . ILE A 1 470 ? -19.279 -14.167 -23.719 1.00 97.81 470 ILE A O 1
ATOM 3462 N N . VAL A 1 471 ? -17.412 -15.419 -23.727 1.00 98.06 471 VAL A N 1
ATOM 3463 C CA . VAL A 1 471 ? -17.208 -15.380 -22.275 1.00 98.06 471 VAL A CA 1
ATOM 3464 C C . VAL A 1 471 ? -17.029 -13.938 -21.808 1.00 98.06 471 VAL A C 1
ATOM 3466 O O . VAL A 1 471 ? -17.641 -13.535 -20.814 1.00 98.06 471 VAL A O 1
ATOM 3469 N N . ALA A 1 472 ? -16.225 -13.148 -22.524 1.00 97.44 472 ALA A N 1
ATOM 3470 C CA . ALA A 1 472 ? -16.038 -11.737 -22.220 1.00 97.44 472 ALA A CA 1
ATOM 3471 C C . ALA A 1 472 ? -17.363 -10.969 -22.306 1.00 97.44 472 ALA A C 1
ATOM 3473 O O . ALA A 1 472 ? -17.697 -10.254 -21.362 1.00 97.44 472 ALA A O 1
ATOM 3474 N N . GLU A 1 473 ? -18.135 -11.155 -23.378 1.00 97.94 473 GLU A N 1
ATOM 3475 C CA . GLU A 1 473 ? -19.401 -10.453 -23.598 1.00 97.94 473 GLU A CA 1
ATOM 3476 C C . GLU A 1 473 ? -20.439 -10.779 -22.518 1.00 97.94 473 GLU A C 1
ATOM 3478 O O . GLU A 1 473 ? -21.030 -9.869 -21.937 1.00 97.94 473 GLU A O 1
ATOM 3483 N N . ILE A 1 474 ? -20.601 -12.054 -22.151 1.00 97.50 474 ILE A N 1
ATOM 3484 C CA . ILE A 1 474 ? -21.517 -12.458 -21.072 1.00 97.50 474 ILE A CA 1
ATOM 3485 C C . ILE A 1 474 ? -21.095 -11.830 -19.738 1.00 97.50 474 ILE A C 1
ATOM 3487 O O . ILE A 1 474 ? -21.927 -11.289 -19.004 1.00 97.50 474 ILE A O 1
ATOM 3491 N N . ASN A 1 475 ? -19.794 -11.843 -19.434 1.00 97.44 475 ASN A N 1
ATOM 3492 C CA . ASN A 1 475 ? -19.269 -11.321 -18.174 1.00 97.44 475 ASN A CA 1
ATOM 3493 C C . ASN A 1 475 ? -19.441 -9.801 -18.017 1.00 97.44 475 ASN A C 1
ATOM 3495 O O . ASN A 1 475 ? -19.486 -9.323 -16.878 1.00 97.44 475 ASN A O 1
ATOM 3499 N N . ARG A 1 476 ? -19.632 -9.040 -19.108 1.00 96.88 476 ARG A N 1
ATOM 3500 C CA . ARG A 1 476 ? -19.991 -7.605 -19.048 1.00 96.88 476 ARG A CA 1
ATOM 3501 C C . ARG A 1 476 ? -21.317 -7.362 -18.329 1.00 96.88 476 ARG A C 1
ATOM 3503 O O . ARG A 1 476 ? -21.490 -6.306 -17.728 1.00 96.88 476 ARG A O 1
ATOM 3510 N N . TYR A 1 477 ? -22.220 -8.341 -18.356 1.00 96.56 477 TYR A N 1
ATOM 3511 C CA . TYR A 1 477 ? -23.547 -8.279 -17.742 1.00 96.56 477 TYR A CA 1
ATOM 3512 C C . TYR A 1 477 ? -23.636 -9.061 -16.422 1.00 96.56 477 TYR A C 1
ATOM 3514 O O . TYR A 1 477 ? -24.733 -9.297 -15.910 1.00 96.56 477 TYR A O 1
ATOM 3522 N N . SER A 1 478 ? -22.507 -9.476 -15.841 1.00 94.31 478 SER A N 1
ATOM 3523 C CA . SER A 1 478 ? -22.477 -10.306 -14.625 1.00 94.31 478 SER A CA 1
ATOM 3524 C C . SER A 1 478 ? -23.094 -9.629 -13.394 1.00 94.31 478 SER A C 1
ATOM 3526 O O . SER A 1 478 ? -23.725 -10.298 -12.575 1.00 94.31 478 SER A O 1
ATOM 3528 N N . SER A 1 479 ? -22.992 -8.302 -13.280 1.00 93.25 479 SER A N 1
ATOM 3529 C CA . SER A 1 479 ? -23.628 -7.523 -12.207 1.00 93.25 479 SER A CA 1
ATOM 3530 C C . SER A 1 479 ? -25.152 -7.438 -12.337 1.00 93.25 479 SER A C 1
ATOM 3532 O O . SER A 1 479 ? -25.842 -7.318 -11.328 1.00 93.25 479 SER A O 1
ATOM 3534 N N . GLU A 1 480 ? -25.684 -7.521 -13.560 1.00 95.31 480 GLU A N 1
ATOM 3535 C CA . GLU A 1 480 ? -27.127 -7.518 -13.830 1.00 95.31 480 GLU A CA 1
ATOM 3536 C C . GLU A 1 480 ? -27.723 -8.926 -13.718 1.00 95.31 480 GLU A C 1
ATOM 3538 O O . GLU A 1 480 ? -28.827 -9.107 -13.210 1.00 95.31 480 GLU A O 1
ATOM 3543 N N . THR A 1 481 ? -26.987 -9.937 -14.182 1.00 95.81 481 THR A N 1
ATOM 3544 C CA . THR A 1 481 ? -27.464 -11.326 -14.258 1.00 95.81 481 THR A CA 1
ATOM 3545 C C . THR A 1 481 ? -27.174 -12.144 -13.002 1.00 95.81 481 THR A C 1
ATOM 3547 O O . THR A 1 481 ? -27.842 -13.153 -12.771 1.00 95.81 481 THR A O 1
ATOM 3550 N N . ASN A 1 482 ? -26.202 -11.726 -12.180 1.00 95.62 482 ASN A N 1
ATOM 3551 C CA . ASN A 1 482 ? -25.590 -12.517 -11.104 1.00 95.62 482 ASN A CA 1
ATOM 3552 C C . ASN A 1 482 ? -24.972 -13.842 -11.586 1.00 95.62 482 ASN A C 1
ATOM 3554 O O . ASN A 1 482 ? -24.843 -14.793 -10.806 1.00 95.62 482 ASN A O 1
ATOM 3558 N N . VAL A 1 483 ? -24.565 -13.901 -12.856 1.00 96.88 483 VAL A N 1
ATOM 3559 C CA . VAL A 1 483 ? -23.948 -15.067 -13.492 1.00 96.88 483 VAL A CA 1
ATOM 3560 C C . VAL A 1 483 ? -22.634 -14.654 -14.149 1.00 96.88 483 VAL A C 1
ATOM 3562 O O . VAL A 1 483 ? -22.526 -13.575 -14.723 1.00 96.88 483 VAL A O 1
ATOM 3565 N N . MET A 1 484 ? -21.631 -15.521 -14.064 1.00 96.94 484 MET A N 1
ATOM 3566 C CA . MET A 1 484 ? -20.377 -15.411 -14.803 1.00 96.94 484 MET A CA 1
ATOM 3567 C C . MET A 1 484 ? -20.243 -16.569 -15.789 1.00 96.94 484 MET A C 1
ATOM 3569 O O . MET A 1 484 ? -20.706 -17.672 -15.511 1.00 96.94 484 MET A O 1
ATOM 3573 N N . ALA A 1 485 ? -19.589 -16.324 -16.916 1.00 97.38 485 ALA A N 1
ATOM 3574 C CA . ALA A 1 485 ? -19.230 -17.330 -17.902 1.00 97.38 485 ALA A CA 1
ATOM 3575 C C . ALA A 1 485 ? -17.735 -17.666 -17.827 1.00 97.38 485 ALA A C 1
ATOM 3577 O O . ALA A 1 485 ? -16.900 -16.807 -17.535 1.00 97.38 485 ALA A O 1
ATOM 3578 N N . LEU A 1 486 ? -17.407 -18.920 -18.120 1.00 97.31 486 LEU A N 1
ATOM 3579 C CA . LEU A 1 486 ? -16.064 -19.476 -18.219 1.00 97.31 486 LEU A CA 1
ATOM 3580 C C . LEU A 1 486 ? -16.004 -20.428 -19.418 1.00 97.31 486 LEU A C 1
ATOM 3582 O O . LEU A 1 486 ? -17.031 -20.964 -19.834 1.00 97.31 486 LEU A O 1
ATOM 3586 N N . LYS A 1 487 ? -14.794 -20.694 -19.919 1.00 95.81 487 LYS A N 1
ATOM 3587 C CA . LYS A 1 487 ? -14.551 -21.840 -20.800 1.00 95.81 487 LYS A CA 1
ATOM 3588 C C . LYS A 1 487 ? -14.014 -23.011 -19.993 1.00 95.81 487 LYS A C 1
ATOM 3590 O O . LYS A 1 487 ? -13.083 -22.833 -19.204 1.00 95.81 487 LYS A O 1
ATOM 3595 N N . THR A 1 488 ? -14.584 -24.191 -20.187 1.00 96.50 488 THR A 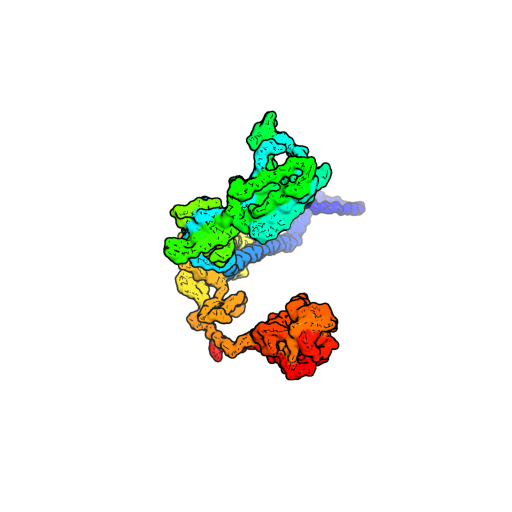N 1
ATOM 3596 C CA . THR A 1 488 ? -14.174 -25.392 -19.458 1.00 96.50 488 THR A CA 1
ATOM 3597 C C . THR A 1 488 ? -14.188 -26.639 -20.332 1.00 96.50 488 THR A C 1
ATOM 3599 O O . THR A 1 488 ? -14.560 -26.599 -21.504 1.00 96.50 488 THR A O 1
ATOM 3602 N N . ASP A 1 489 ? -13.779 -27.766 -19.757 1.00 95.25 489 ASP A N 1
ATOM 3603 C CA . ASP A 1 489 ? -14.122 -29.086 -20.285 1.00 95.25 489 ASP A CA 1
ATOM 3604 C C . ASP A 1 489 ? -15.628 -29.387 -20.135 1.00 95.25 489 ASP A C 1
ATOM 3606 O O . ASP A 1 489 ? -16.368 -28.629 -19.500 1.00 95.25 489 ASP A O 1
ATOM 3610 N N . ALA A 1 490 ? -16.076 -30.512 -20.702 1.00 93.31 490 ALA A N 1
ATOM 3611 C CA . ALA A 1 490 ? -17.473 -30.954 -20.655 1.00 93.31 490 ALA A CA 1
ATOM 3612 C C . ALA A 1 490 ? -18.002 -31.178 -19.223 1.00 93.31 490 ALA A C 1
ATOM 3614 O O . ALA A 1 490 ? -19.206 -31.127 -18.998 1.00 93.31 490 ALA A O 1
ATOM 3615 N N . ALA A 1 491 ? -17.114 -31.424 -18.252 1.00 92.38 491 ALA A N 1
ATOM 3616 C CA . ALA A 1 491 ? -17.468 -31.604 -16.844 1.00 92.38 491 ALA A CA 1
ATOM 3617 C C . ALA A 1 491 ? -17.585 -30.274 -16.072 1.00 92.38 491 ALA A C 1
ATOM 3619 O O . ALA A 1 491 ? -18.034 -30.259 -14.923 1.00 92.38 491 ALA A O 1
ATOM 3620 N N . GLY A 1 492 ? -17.168 -29.152 -16.668 1.00 91.12 492 GLY A N 1
ATOM 3621 C CA . GLY A 1 492 ? -17.214 -27.842 -16.027 1.00 91.12 492 GLY A CA 1
ATOM 3622 C C . GLY A 1 492 ? -16.128 -27.611 -14.970 1.00 91.12 492 GLY A C 1
ATOM 3623 O O . GLY A 1 492 ? -16.296 -26.756 -14.095 1.00 91.12 492 GLY A O 1
ATOM 3624 N N . THR A 1 493 ? -15.036 -28.383 -15.000 1.00 87.31 493 THR A N 1
ATOM 3625 C CA . THR A 1 493 ? -13.993 -28.386 -13.953 1.00 87.31 493 THR A CA 1
ATOM 3626 C C . THR A 1 493 ? -12.585 -28.073 -14.458 1.00 87.31 493 THR A C 1
ATOM 3628 O O . THR A 1 493 ? -11.785 -27.540 -13.689 1.00 87.31 493 THR A O 1
ATOM 3631 N N . GLY A 1 494 ? -12.277 -28.384 -15.721 1.00 89.19 494 GLY A N 1
ATOM 3632 C CA . GLY A 1 494 ? -10.975 -28.156 -16.361 1.00 89.19 494 GLY A CA 1
ATOM 3633 C C . GLY A 1 494 ? -11.023 -27.095 -17.461 1.00 89.19 494 GLY A C 1
ATOM 3634 O O . GLY A 1 494 ? -11.973 -26.325 -17.539 1.00 89.19 494 GLY A O 1
ATOM 3635 N N . THR A 1 495 ? -10.009 -27.064 -18.330 1.00 88.94 495 THR A N 1
ATOM 3636 C CA . THR A 1 495 ? -9.949 -26.170 -19.503 1.00 88.94 495 THR A CA 1
ATOM 3637 C C . THR A 1 495 ? -10.460 -26.890 -20.749 1.00 88.94 495 THR A C 1
ATOM 3639 O O . THR A 1 495 ? -10.090 -28.033 -21.001 1.00 88.94 495 THR A O 1
ATOM 3642 N N . GLY A 1 496 ? -11.252 -26.204 -21.566 1.00 91.94 496 GLY A N 1
ATOM 3643 C CA . GLY A 1 496 ? -11.774 -26.707 -22.837 1.00 91.94 496 GLY A CA 1
ATOM 3644 C C . GLY A 1 496 ? -12.567 -25.614 -23.546 1.00 91.94 496 GLY A C 1
ATOM 3645 O O . GLY A 1 496 ? -12.451 -24.446 -23.163 1.00 91.94 496 GLY A O 1
ATOM 3646 N N . ASN A 1 497 ? -13.367 -25.977 -24.551 1.00 94.44 497 ASN A N 1
ATOM 3647 C CA . ASN A 1 497 ? -14.207 -25.018 -25.275 1.00 94.44 497 ASN A CA 1
ATOM 3648 C C . ASN A 1 497 ? -15.714 -25.216 -25.032 1.00 94.44 497 ASN A C 1
ATOM 3650 O O . ASN A 1 497 ? -16.538 -24.952 -25.909 1.00 94.44 497 ASN A O 1
ATOM 3654 N N . TYR A 1 498 ? -16.087 -25.688 -23.842 1.00 96.56 498 TYR A N 1
ATOM 3655 C CA . TYR A 1 498 ? -17.476 -25.682 -23.391 1.00 96.56 498 TYR A CA 1
ATOM 3656 C C . TYR A 1 498 ? -17.775 -24.373 -22.671 1.00 96.56 498 TYR A C 1
ATOM 3658 O O . TYR A 1 498 ? -16.991 -23.926 -21.830 1.00 96.56 498 TYR A O 1
ATOM 3666 N N . LEU A 1 499 ? -18.915 -23.763 -22.994 1.00 97.31 499 LEU A N 1
ATOM 3667 C CA . LEU A 1 499 ? -19.389 -22.574 -22.300 1.00 97.31 499 LEU A CA 1
ATOM 3668 C C . LEU A 1 499 ? -20.010 -22.975 -20.959 1.00 97.31 499 LEU A C 1
ATOM 3670 O O . LEU A 1 499 ? -21.009 -23.692 -20.921 1.00 97.31 499 LEU A O 1
ATOM 3674 N N . THR A 1 500 ? -19.440 -22.481 -19.865 1.00 97.88 500 THR A N 1
ATOM 3675 C CA . THR A 1 500 ? -19.887 -22.794 -18.505 1.00 97.88 500 THR A CA 1
ATOM 3676 C C . THR A 1 500 ? -20.305 -21.543 -17.768 1.00 97.88 500 THR A C 1
ATOM 3678 O O . THR A 1 500 ? -19.539 -20.596 -17.637 1.00 97.88 500 THR A O 1
ATOM 3681 N N . PHE A 1 501 ? -21.514 -21.563 -17.229 1.00 97.94 501 PHE A N 1
ATOM 3682 C CA . PHE A 1 501 ? -22.091 -20.516 -16.406 1.00 97.94 501 PHE A CA 1
ATOM 3683 C C . PHE A 1 501 ? -21.952 -20.883 -14.933 1.00 97.94 501 PHE A C 1
ATOM 3685 O O . PHE A 1 501 ? -22.196 -22.030 -14.552 1.00 97.94 501 PHE A O 1
ATOM 3692 N N . ARG A 1 502 ? -21.613 -19.907 -14.092 1.00 97.69 502 ARG A N 1
ATOM 3693 C CA . ARG A 1 502 ? -21.613 -20.032 -12.633 1.00 97.69 502 ARG A CA 1
ATOM 3694 C C . ARG A 1 502 ? -22.353 -18.876 -11.987 1.00 97.69 502 ARG A C 1
ATOM 3696 O O . ARG A 1 502 ? -22.270 -17.745 -12.459 1.00 97.69 502 ARG A O 1
ATOM 3703 N N . SER A 1 503 ? -23.039 -19.132 -10.878 1.00 96.94 503 SER A N 1
ATOM 3704 C CA . SER A 1 503 ? -23.564 -18.048 -10.048 1.00 96.94 503 SER A CA 1
ATOM 3705 C C . SER A 1 503 ? -22.406 -17.224 -9.486 1.00 96.94 503 SER A C 1
ATOM 3707 O O . SER A 1 503 ? -21.400 -17.776 -9.050 1.00 96.94 503 SER A O 1
ATOM 3709 N N . VAL A 1 504 ? -22.541 -15.897 -9.445 1.00 94.94 504 VAL A N 1
ATOM 3710 C CA . VAL A 1 504 ? -21.505 -15.026 -8.857 1.00 94.94 504 VAL A CA 1
ATOM 3711 C C . VAL A 1 504 ? -21.336 -15.313 -7.360 1.00 94.94 504 VAL A C 1
ATOM 3713 O O . VAL A 1 504 ? -20.228 -15.270 -6.829 1.00 94.94 504 VAL A O 1
ATOM 3716 N N . ARG A 1 505 ? -22.430 -15.670 -6.679 1.00 93.00 505 ARG A N 1
ATOM 3717 C CA . ARG A 1 505 ? -22.465 -15.976 -5.243 1.00 93.00 505 ARG A CA 1
ATOM 3718 C C . ARG A 1 505 ? -22.527 -17.481 -4.982 1.00 93.00 505 ARG A C 1
ATOM 3720 O O . ARG A 1 505 ? -23.100 -18.228 -5.773 1.00 93.00 505 ARG A O 1
ATOM 3727 N N . TYR A 1 506 ? -21.948 -17.902 -3.862 1.00 93.00 506 TYR A N 1
ATOM 3728 C CA . TYR A 1 506 ? -22.043 -19.263 -3.330 1.00 93.00 506 TYR A CA 1
ATOM 3729 C C . TYR A 1 506 ? -23.336 -19.438 -2.535 1.00 93.00 506 TYR A C 1
ATOM 3731 O O . TYR A 1 506 ? -23.802 -18.478 -1.922 1.00 93.00 506 TYR A O 1
ATOM 3739 N N . GLY A 1 507 ? -23.862 -20.660 -2.493 1.00 93.38 507 GLY A N 1
ATOM 3740 C CA . GLY A 1 507 ? -25.000 -21.007 -1.644 1.00 93.38 507 GLY A CA 1
ATOM 3741 C C . GLY A 1 507 ? -26.172 -21.611 -2.405 1.00 93.38 507 GLY A C 1
ATOM 3742 O O . GLY A 1 507 ? -26.317 -21.416 -3.612 1.00 93.38 507 GLY A O 1
ATOM 3743 N N . SER A 1 508 ? -27.028 -22.332 -1.685 1.00 92.62 508 SER A N 1
ATOM 3744 C CA . SER A 1 508 ? -28.193 -23.027 -2.251 1.00 92.62 508 SER A CA 1
ATOM 3745 C C . SER A 1 508 ? -29.285 -22.072 -2.742 1.00 92.62 508 SER A C 1
ATOM 3747 O O . SER A 1 508 ? -30.034 -22.398 -3.662 1.00 92.62 508 SER A O 1
ATOM 3749 N N . ALA A 1 509 ? -29.332 -20.858 -2.187 1.00 92.25 509 ALA A N 1
ATOM 3750 C CA . ALA A 1 509 ? -30.276 -19.814 -2.578 1.00 92.25 509 ALA A CA 1
ATOM 3751 C C . ALA A 1 509 ? -29.980 -19.194 -3.958 1.00 92.25 509 ALA A C 1
ATOM 3753 O O . ALA A 1 509 ? -30.838 -18.511 -4.519 1.00 92.25 509 ALA A O 1
ATOM 3754 N N . TYR A 1 510 ? -28.778 -19.396 -4.506 1.00 91.88 510 TYR A N 1
ATOM 3755 C CA . TYR A 1 510 ? -28.354 -18.770 -5.754 1.00 91.88 510 TYR A CA 1
ATOM 3756 C C . TYR A 1 510 ? -28.400 -19.779 -6.899 1.00 91.88 510 TYR A C 1
ATOM 3758 O O . TYR A 1 510 ? -27.535 -20.638 -7.029 1.00 91.88 510 TYR A O 1
ATOM 3766 N N . SER A 1 511 ? -29.415 -19.642 -7.748 1.00 94.25 511 SER A N 1
ATOM 3767 C CA . SER A 1 511 ? -29.594 -20.405 -8.985 1.00 94.25 511 SER A CA 1
ATOM 3768 C C . SER A 1 511 ? -29.809 -19.446 -10.158 1.00 94.25 511 SER A C 1
ATOM 3770 O O . SER A 1 511 ? -29.950 -18.235 -9.965 1.00 94.25 511 SER A O 1
ATOM 3772 N N . PHE A 1 512 ? -29.809 -19.967 -11.380 1.00 97.06 512 PHE A N 1
ATOM 3773 C CA . PHE A 1 512 ? -30.032 -19.173 -12.581 1.00 97.06 512 PHE A CA 1
ATOM 3774 C C . PHE A 1 512 ? -30.653 -20.001 -13.705 1.00 97.06 512 PHE A C 1
ATOM 3776 O O . PHE A 1 512 ? -30.691 -21.230 -13.658 1.00 97.06 512 PHE A O 1
ATOM 3783 N N . THR A 1 513 ? -31.141 -19.294 -14.718 1.00 97.38 513 THR A N 1
ATOM 3784 C CA . THR A 1 513 ? -31.661 -19.863 -15.964 1.00 97.38 513 THR A CA 1
ATOM 3785 C C . THR A 1 513 ? -30.844 -19.342 -17.135 1.00 97.38 513 THR A C 1
ATOM 3787 O O . THR A 1 513 ? -30.472 -18.165 -17.154 1.00 97.38 513 THR A O 1
ATOM 3790 N N . VAL A 1 514 ? -30.577 -20.210 -18.106 1.00 97.25 514 VAL A N 1
ATOM 3791 C CA . VAL A 1 514 ? -29.974 -19.833 -19.388 1.00 97.25 514 VAL A CA 1
ATOM 3792 C C . VAL A 1 514 ? -30.785 -20.474 -20.503 1.00 97.25 514 VAL A C 1
ATOM 3794 O O . VAL A 1 514 ? -31.215 -21.615 -20.378 1.00 97.25 514 VAL A O 1
ATOM 3797 N N . VAL A 1 515 ? -31.007 -19.749 -21.590 1.00 97.69 515 VAL A N 1
ATOM 3798 C CA . VAL A 1 515 ? -31.555 -20.304 -22.831 1.00 97.69 515 VAL A CA 1
ATOM 3799 C C . VAL A 1 515 ? -31.002 -19.531 -24.018 1.00 97.69 515 VAL A C 1
ATOM 3801 O O . VAL A 1 515 ? -30.814 -18.317 -23.930 1.00 97.69 515 VAL A O 1
ATOM 3804 N N . SER A 1 516 ? -30.735 -20.220 -25.120 1.00 97.19 516 SER A N 1
ATOM 3805 C CA . SER A 1 516 ? -30.387 -19.604 -26.396 1.00 97.19 516 SER A CA 1
ATOM 3806 C C . SER A 1 516 ? -31.626 -19.448 -27.272 1.00 97.19 516 SER A C 1
ATOM 3808 O O . SER A 1 516 ? -32.550 -20.255 -27.230 1.00 97.19 516 SER A O 1
ATOM 3810 N N . ASN A 1 517 ? -31.657 -18.428 -28.125 1.00 97.25 517 ASN A N 1
ATOM 3811 C CA . ASN A 1 517 ? -32.643 -18.359 -29.203 1.00 97.25 517 ASN A CA 1
ATOM 3812 C C . ASN A 1 517 ? -32.348 -19.347 -30.352 1.00 97.25 517 ASN A C 1
ATOM 3814 O O . ASN A 1 517 ? -33.128 -19.411 -31.305 1.00 97.25 517 ASN A O 1
ATOM 3818 N N . ARG A 1 518 ? -31.230 -20.083 -30.299 1.00 95.81 518 ARG A N 1
ATOM 3819 C CA . ARG A 1 518 ? -30.789 -21.022 -31.335 1.00 95.81 518 ARG A CA 1
ATOM 3820 C C . ARG A 1 518 ? -30.729 -22.456 -30.830 1.00 95.81 518 ARG A C 1
ATOM 3822 O O . ARG A 1 518 ? -30.4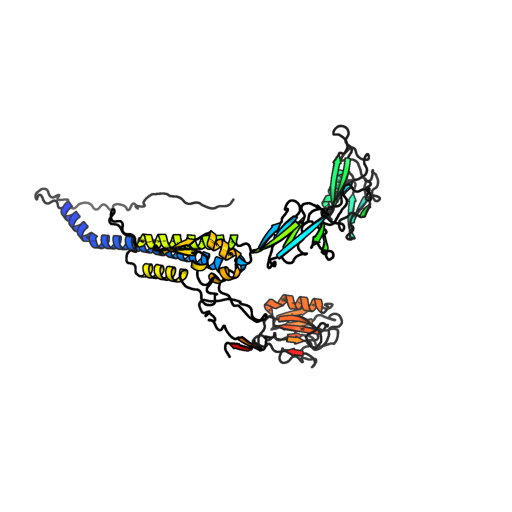02 -22.713 -29.675 1.00 95.81 518 ARG A O 1
ATOM 3829 N N . SER A 1 519 ? -31.006 -23.387 -31.743 1.00 95.75 519 SER A N 1
ATOM 3830 C CA . SER A 1 519 ? -30.808 -24.813 -31.495 1.00 95.75 519 SER A CA 1
ATOM 3831 C C . SER A 1 519 ? -29.330 -25.191 -31.442 1.00 95.75 519 SER A C 1
ATOM 3833 O O . SER A 1 519 ? -28.524 -24.627 -32.187 1.00 95.75 519 SER A O 1
ATOM 3835 N N . VAL A 1 520 ? -28.985 -26.190 -30.628 1.00 93.69 520 VAL A N 1
ATOM 3836 C CA . VAL A 1 520 ? -27.609 -26.703 -30.529 1.00 93.69 520 VAL A CA 1
ATOM 3837 C C . VAL A 1 520 ? -27.135 -27.241 -31.880 1.00 93.69 520 VAL A C 1
ATOM 3839 O O . VAL A 1 520 ? -27.652 -28.228 -32.397 1.00 93.69 520 VAL A O 1
ATOM 3842 N N . THR A 1 521 ? -26.094 -26.614 -32.428 1.00 93.44 521 THR A N 1
ATOM 3843 C CA . THR A 1 521 ? -25.328 -27.128 -33.572 1.00 93.44 521 THR A CA 1
ATOM 3844 C C . THR A 1 521 ? -23.861 -27.212 -33.166 1.00 93.44 521 THR A C 1
ATOM 3846 O O . THR A 1 521 ? -23.231 -26.191 -32.871 1.00 93.44 521 THR A O 1
ATOM 3849 N N . ALA A 1 522 ? -23.333 -28.436 -33.099 1.00 87.69 522 ALA A N 1
ATOM 3850 C CA . ALA A 1 522 ? -21.995 -28.706 -32.580 1.00 87.69 522 ALA A CA 1
ATOM 3851 C C . ALA A 1 522 ? -20.915 -27.927 -33.349 1.00 87.69 522 ALA A C 1
ATOM 3853 O O . ALA A 1 522 ? -20.917 -27.894 -34.580 1.00 87.69 522 ALA A O 1
ATOM 3854 N N . GLY A 1 523 ? -19.991 -27.308 -32.613 1.00 90.44 523 GLY A N 1
ATOM 3855 C CA . GLY A 1 523 ? -18.842 -26.598 -33.169 1.00 90.44 523 GLY A CA 1
ATOM 3856 C C . GLY A 1 523 ? -19.097 -25.167 -33.651 1.00 90.44 523 GLY A C 1
ATOM 3857 O O . GLY A 1 523 ? -18.117 -24.474 -33.921 1.00 90.44 523 GLY A O 1
ATOM 3858 N N . VAL A 1 524 ? -20.357 -24.717 -33.745 1.00 94.44 524 VAL A N 1
ATOM 3859 C CA . VAL A 1 524 ? -20.720 -23.409 -34.342 1.00 94.44 524 VAL A CA 1
ATOM 3860 C C . VAL A 1 524 ? -21.765 -22.593 -33.564 1.00 94.44 524 VAL A C 1
ATOM 3862 O O . VAL A 1 524 ? -22.077 -21.474 -33.959 1.00 94.44 524 VAL A O 1
ATOM 3865 N N . THR A 1 525 ? -22.295 -23.117 -32.455 1.00 95.81 525 THR A N 1
ATOM 3866 C CA . THR A 1 525 ? -23.198 -22.404 -31.521 1.00 95.81 525 THR A CA 1
ATOM 3867 C C . THR A 1 525 ? -22.616 -22.431 -30.111 1.00 95.81 525 THR A C 1
ATOM 3869 O O . THR A 1 525 ? -21.687 -23.196 -29.851 1.00 95.81 525 THR A O 1
ATOM 3872 N N . THR A 1 526 ? -23.172 -21.655 -29.175 1.00 95.56 526 THR A N 1
ATOM 3873 C CA . THR A 1 526 ? -22.741 -21.689 -27.760 1.00 95.56 526 THR A CA 1
ATOM 3874 C C . THR A 1 526 ? -22.921 -23.052 -27.081 1.00 95.56 526 THR A C 1
ATOM 3876 O O . THR A 1 526 ? -22.361 -23.281 -26.010 1.00 95.56 526 THR A O 1
ATOM 3879 N N . GLY A 1 527 ? -23.735 -23.938 -27.665 1.00 94.38 527 GLY A N 1
ATOM 3880 C CA . GLY A 1 527 ? -24.054 -25.254 -27.114 1.00 94.38 527 GLY A CA 1
ATOM 3881 C C . GLY A 1 527 ? -25.104 -25.246 -25.997 1.00 94.38 527 GLY A C 1
ATOM 3882 O O . GLY A 1 527 ? -25.390 -26.305 -25.444 1.00 94.38 527 GLY A O 1
ATOM 3883 N N . VAL A 1 528 ? -25.681 -24.085 -25.659 1.00 95.31 528 VAL A N 1
ATOM 3884 C CA . VAL A 1 528 ? -26.745 -23.957 -24.643 1.00 95.31 528 VAL A CA 1
ATOM 3885 C C . VAL A 1 528 ? -28.065 -24.550 -25.144 1.00 95.31 528 VAL A C 1
ATOM 3887 O O . VAL A 1 528 ? -28.707 -25.324 -24.439 1.00 95.31 528 VAL A O 1
ATOM 3890 N N . GLY A 1 529 ? -28.452 -24.212 -26.377 1.00 94.62 529 GLY A N 1
ATOM 3891 C CA . GLY A 1 529 ? -29.689 -24.687 -26.997 1.00 94.62 529 GLY A CA 1
ATOM 3892 C C . GLY A 1 529 ? -30.937 -23.886 -26.642 1.00 94.62 529 GLY A C 1
ATOM 3893 O O . GLY A 1 529 ? -30.916 -22.971 -25.818 1.00 94.62 529 GLY A O 1
ATOM 3894 N N . ASN A 1 530 ? -32.045 -24.255 -27.283 1.00 95.06 530 ASN A N 1
ATOM 3895 C CA . ASN A 1 530 ? -33.319 -23.528 -27.216 1.00 95.06 530 ASN A CA 1
ATOM 3896 C C . ASN A 1 530 ? -34.245 -23.935 -26.053 1.00 95.06 530 ASN A C 1
ATOM 3898 O O . ASN A 1 530 ? -35.372 -23.446 -25.953 1.00 95.06 530 ASN A O 1
ATOM 3902 N N . GLN A 1 531 ? -33.779 -24.828 -25.182 1.00 95.75 531 GLN A N 1
ATOM 3903 C CA . GLN A 1 531 ? -34.458 -25.222 -23.950 1.00 95.75 531 GLN A CA 1
ATOM 3904 C C . GLN A 1 531 ? -33.848 -24.463 -22.775 1.00 95.75 531 GLN A C 1
ATOM 3906 O O . GLN A 1 531 ? -32.639 -24.230 -22.738 1.00 95.75 531 GLN A O 1
ATOM 3911 N N . ILE A 1 532 ? -34.679 -24.086 -21.803 1.00 95.75 532 ILE A N 1
ATOM 3912 C CA . ILE A 1 532 ? -34.180 -23.478 -20.569 1.00 95.75 532 ILE A CA 1
ATOM 3913 C C . ILE A 1 532 ? -33.370 -24.522 -19.811 1.00 95.75 532 ILE A C 1
ATOM 3915 O O . ILE A 1 532 ? -33.891 -25.580 -19.473 1.00 95.75 532 ILE A O 1
ATOM 3919 N N . VAL A 1 533 ? -32.123 -24.184 -19.502 1.00 96.19 533 VAL A N 1
ATOM 3920 C CA . VAL A 1 533 ? -31.262 -24.969 -18.622 1.00 96.19 533 VAL A CA 1
ATOM 3921 C C . VAL A 1 533 ? -31.125 -24.292 -17.270 1.00 96.19 533 VAL A C 1
ATOM 3923 O O . VAL A 1 533 ? -31.080 -23.060 -17.155 1.00 96.19 533 VAL A O 1
ATOM 3926 N N . THR A 1 534 ? -31.039 -25.116 -16.233 1.00 96.50 534 THR A N 1
ATOM 3927 C CA . THR A 1 534 ? -30.769 -24.686 -14.863 1.00 96.50 534 THR A CA 1
ATOM 3928 C C . THR A 1 534 ? -29.698 -25.573 -14.237 1.00 96.50 534 THR A C 1
ATOM 3930 O O . THR A 1 534 ? -29.476 -26.692 -14.693 1.00 96.50 534 THR A O 1
ATOM 3933 N N . PRO A 1 535 ? -29.059 -25.142 -13.140 1.00 95.81 535 PRO A N 1
ATOM 3934 C CA . PRO A 1 535 ? -28.124 -25.989 -12.402 1.00 95.81 535 PRO A CA 1
ATOM 3935 C C . PRO A 1 535 ? -28.693 -27.343 -11.938 1.00 95.81 535 PRO A C 1
ATOM 3937 O O . PRO A 1 535 ? -27.919 -28.262 -11.680 1.00 95.81 535 PRO A O 1
ATOM 3940 N N . ALA A 1 536 ? -30.020 -27.461 -11.802 1.00 94.62 536 ALA A N 1
ATOM 3941 C CA . ALA A 1 536 ? -30.717 -28.693 -11.423 1.00 94.62 536 ALA A CA 1
ATOM 3942 C C . ALA A 1 536 ? -31.233 -29.506 -12.625 1.00 94.62 536 ALA A C 1
ATOM 3944 O O . ALA A 1 536 ? -31.541 -30.683 -12.466 1.00 94.62 536 ALA A O 1
ATOM 3945 N N . ASP A 1 537 ? -31.330 -28.878 -13.796 1.00 94.38 537 ASP A N 1
ATOM 3946 C CA . ASP A 1 537 ? -31.809 -29.465 -15.049 1.00 94.38 537 ASP A CA 1
ATOM 3947 C C . ASP A 1 537 ? -30.930 -28.942 -16.201 1.00 94.38 537 ASP A C 1
ATOM 3949 O O . ASP A 1 537 ? -31.277 -27.951 -16.857 1.00 94.38 537 ASP A O 1
ATOM 3953 N N . PRO A 1 538 ? -29.708 -29.487 -16.345 1.00 92.56 538 PRO A N 1
ATOM 3954 C CA . PRO A 1 538 ? -28.686 -28.922 -17.222 1.00 92.56 538 PRO A CA 1
ATOM 3955 C C . PRO A 1 538 ? -28.727 -29.476 -18.646 1.00 92.56 538 PRO A C 1
ATOM 3957 O O . PRO A 1 538 ? -28.070 -28.922 -19.524 1.00 92.56 538 PRO A O 1
ATOM 3960 N N . ASP A 1 539 ? -29.455 -30.569 -18.870 1.00 88.94 539 ASP A N 1
ATOM 3961 C CA . ASP A 1 539 ? -29.375 -31.387 -20.081 1.00 88.94 539 ASP A CA 1
ATOM 3962 C C . ASP A 1 539 ? -29.748 -30.585 -21.342 1.00 88.94 539 ASP A C 1
ATOM 3964 O O . ASP A 1 539 ? -29.149 -30.761 -22.415 1.00 88.94 539 ASP A O 1
ATOM 3968 N N . GLY A 1 540 ? -30.691 -29.648 -21.193 1.00 86.06 540 GLY A N 1
ATOM 3969 C CA . GLY A 1 540 ? -31.123 -28.733 -22.245 1.00 86.06 540 GLY A CA 1
ATOM 3970 C C . GLY A 1 540 ? -31.626 -29.459 -23.489 1.00 86.06 540 GLY A C 1
ATOM 3971 O O . GLY A 1 540 ? -32.125 -30.579 -23.429 1.00 86.06 540 GLY A O 1
ATOM 3972 N N . GLU A 1 541 ? -31.484 -28.827 -24.654 1.00 88.75 541 GLU A N 1
ATOM 3973 C CA . GLU A 1 541 ? -31.897 -29.428 -25.933 1.00 88.75 541 GLU A CA 1
ATOM 3974 C C . GLU A 1 541 ? -31.002 -30.611 -26.339 1.00 88.75 541 GLU A C 1
ATOM 3976 O O . GLU A 1 541 ? -31.459 -31.554 -26.980 1.00 88.75 541 GLU A O 1
ATOM 3981 N N . SER A 1 542 ? -29.720 -30.564 -25.966 1.00 84.62 542 SER A N 1
ATOM 3982 C CA . SER A 1 542 ? -28.724 -31.570 -26.356 1.00 84.62 542 SER A CA 1
ATOM 3983 C C . SER A 1 542 ? -28.830 -32.896 -25.597 1.00 84.62 542 SER A C 1
ATOM 3985 O O . SER A 1 542 ? -28.357 -33.914 -26.097 1.00 84.62 542 SER A O 1
ATOM 3987 N N . GLY A 1 543 ? -29.393 -32.888 -24.384 1.00 88.81 543 GLY A N 1
ATOM 3988 C CA . GLY A 1 543 ? -29.361 -34.033 -23.473 1.00 88.81 543 GLY A CA 1
ATOM 3989 C C . GLY A 1 543 ? -28.000 -34.292 -22.809 1.00 88.81 543 GLY A C 1
ATOM 3990 O O . GLY A 1 543 ? -27.826 -35.343 -22.200 1.00 88.81 543 GLY A O 1
ATOM 3991 N N . LEU A 1 544 ? -27.015 -33.402 -22.984 1.00 89.50 544 LEU A N 1
ATOM 3992 C CA . LEU A 1 544 ? -25.610 -33.644 -22.621 1.00 89.50 544 LEU A CA 1
ATOM 3993 C C . LEU A 1 544 ? -24.995 -32.571 -21.711 1.00 89.50 544 LEU A C 1
ATOM 3995 O O . LEU A 1 544 ? -23.821 -32.686 -21.352 1.00 89.50 544 LEU A O 1
ATOM 3999 N N . GLY A 1 545 ? -25.744 -31.529 -21.343 1.00 90.25 545 GLY A N 1
ATOM 4000 C CA . GLY A 1 545 ? -25.250 -30.500 -20.427 1.00 90.25 545 GLY A CA 1
ATOM 4001 C C . GLY A 1 545 ? -24.925 -31.051 -19.034 1.00 90.25 545 GLY A C 1
ATOM 4002 O O . GLY A 1 545 ? -25.386 -32.118 -18.637 1.00 90.25 545 GLY A O 1
ATOM 4003 N N . GLN A 1 546 ? -24.094 -30.330 -18.280 1.00 95.50 546 GLN A N 1
ATOM 4004 C CA . GLN A 1 546 ? -23.718 -30.708 -16.911 1.00 95.50 546 GLN A CA 1
ATOM 4005 C C . GLN A 1 546 ? -24.098 -29.613 -15.922 1.00 95.50 546 GLN A C 1
ATOM 4007 O O . GLN A 1 546 ? -23.854 -28.433 -16.161 1.00 95.50 546 GLN A O 1
ATOM 4012 N N . GLY A 1 547 ? -24.682 -30.000 -14.791 1.00 93.31 547 GLY A 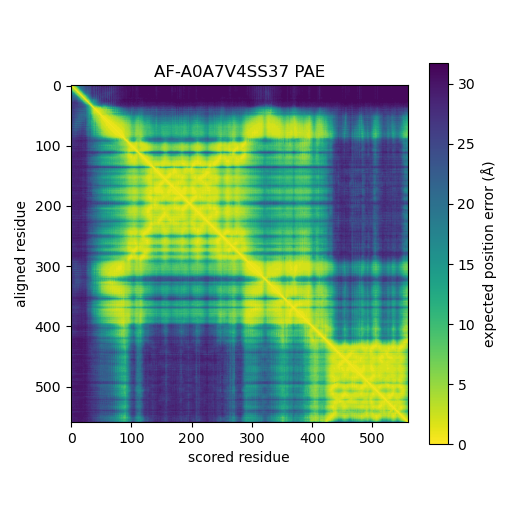N 1
ATOM 4013 C CA . GLY A 1 547 ? -25.247 -29.080 -13.807 1.00 93.31 547 GLY A CA 1
ATOM 4014 C C . GLY A 1 547 ? -24.773 -29.397 -12.403 1.00 93.31 547 GLY A C 1
ATOM 4015 O O . GLY A 1 547 ? -24.627 -30.558 -12.024 1.00 93.31 547 GLY A O 1
ATOM 4016 N N . MET A 1 548 ? -24.540 -28.358 -11.611 1.00 94.50 548 MET A N 1
ATOM 4017 C CA . MET A 1 548 ? -24.316 -28.499 -10.178 1.00 94.50 548 MET A CA 1
ATOM 4018 C C . MET A 1 548 ? -25.118 -27.442 -9.441 1.00 94.50 548 MET A C 1
ATOM 4020 O O . MET A 1 548 ? -24.872 -26.253 -9.610 1.00 94.50 548 MET A O 1
ATOM 4024 N N . VAL A 1 549 ? -26.036 -27.856 -8.569 1.00 95.75 549 VAL A N 1
ATOM 4025 C CA . VAL A 1 549 ? -26.727 -26.914 -7.681 1.00 95.75 549 VAL A CA 1
ATOM 4026 C C . VAL A 1 549 ? -25.752 -26.274 -6.692 1.00 95.75 549 VAL A C 1
ATOM 4028 O O . VAL A 1 549 ? -24.790 -26.914 -6.235 1.00 95.75 549 VAL A O 1
ATOM 4031 N N . GLY A 1 550 ? -26.019 -25.009 -6.367 1.00 94.31 550 GLY A N 1
ATOM 4032 C CA . GLY A 1 550 ? -25.318 -24.295 -5.309 1.00 94.31 550 GLY A CA 1
ATOM 4033 C C . GLY A 1 550 ? -25.548 -24.970 -3.958 1.00 94.31 550 GLY A C 1
ATOM 4034 O O . GLY A 1 550 ? -26.594 -25.571 -3.718 1.00 94.31 550 GLY A O 1
ATOM 4035 N N . LEU A 1 551 ? -24.549 -24.901 -3.085 1.00 94.94 551 LEU A N 1
ATOM 4036 C CA . LEU A 1 551 ? -24.592 -25.496 -1.750 1.00 94.94 551 LEU A CA 1
ATOM 4037 C C . LEU A 1 551 ? -24.150 -24.465 -0.723 1.00 94.94 551 LEU A C 1
ATOM 4039 O O . LEU A 1 551 ? -23.210 -23.709 -0.975 1.00 94.94 551 LEU A O 1
ATOM 4043 N N . ASP A 1 552 ? -24.815 -24.450 0.427 1.00 92.88 552 ASP A N 1
ATOM 4044 C CA . ASP A 1 552 ? -24.392 -23.653 1.577 1.00 92.88 552 ASP A CA 1
ATOM 4045 C C . ASP A 1 552 ? -23.280 -24.367 2.349 1.00 92.88 552 ASP A C 1
ATOM 4047 O O . ASP A 1 552 ? -23.111 -25.588 2.246 1.00 92.88 552 ASP A O 1
ATOM 4051 N N . VAL A 1 553 ? -22.529 -23.603 3.144 1.00 89.88 553 VAL A N 1
ATOM 4052 C CA . VAL A 1 553 ? -21.638 -24.191 4.150 1.00 89.88 553 VAL A CA 1
ATOM 4053 C C . VAL A 1 553 ? -22.500 -24.917 5.180 1.00 89.88 553 VAL A C 1
ATOM 4055 O O . VAL A 1 553 ? -23.460 -24.342 5.691 1.00 89.88 553 VAL A O 1
ATOM 4058 N N . ALA A 1 554 ? -22.151 -26.159 5.506 1.00 90.56 554 ALA A N 1
ATOM 4059 C CA . ALA A 1 554 ? -22.777 -26.899 6.596 1.00 90.56 554 ALA A CA 1
ATOM 4060 C C . ALA A 1 554 ? -21.724 -27.322 7.617 1.00 90.56 554 ALA A C 1
ATOM 4062 O O . ALA A 1 554 ? -20.568 -27.582 7.274 1.00 90.56 554 ALA A O 1
ATOM 4063 N N . GLY A 1 555 ? -22.130 -27.371 8.881 1.00 88.62 555 GLY A N 1
ATOM 4064 C CA . GLY A 1 555 ? -21.223 -27.643 9.978 1.00 88.62 555 GLY A CA 1
ATOM 4065 C C . GLY A 1 555 ? -21.855 -27.430 11.344 1.00 88.62 555 GLY A C 1
ATOM 4066 O O . GLY A 1 555 ? -23.069 -27.248 11.464 1.00 88.62 555 GLY A O 1
ATOM 4067 N N . LYS A 1 556 ? -21.009 -27.452 12.368 1.00 89.44 556 LYS A N 1
ATOM 4068 C CA . LYS A 1 556 ? -21.369 -27.283 13.772 1.00 89.44 556 LYS A CA 1
ATOM 4069 C C . LYS A 1 556 ? -20.381 -26.374 14.492 1.00 89.44 556 LYS A C 1
ATOM 4071 O O . LYS A 1 556 ? -19.223 -26.265 14.093 1.00 89.44 556 LYS A O 1
ATOM 4076 N N . ILE A 1 557 ? -20.842 -25.755 15.576 1.00 84.25 557 ILE A N 1
ATOM 4077 C CA . ILE A 1 557 ? -20.010 -24.987 16.503 1.00 84.25 557 ILE A CA 1
ATOM 4078 C C . ILE A 1 557 ? -20.232 -25.571 17.902 1.00 84.25 557 ILE A C 1
ATOM 4080 O O . ILE A 1 557 ? -21.349 -25.527 18.412 1.00 84.25 557 ILE A O 1
ATOM 4084 N N . ASN A 1 558 ? -19.161 -26.075 18.517 1.00 81.75 558 ASN A N 1
ATOM 4085 C CA . ASN A 1 558 ? -19.109 -26.772 19.807 1.00 81.75 558 ASN A CA 1
ATOM 4086 C C . ASN A 1 558 ? -19.832 -28.135 19.858 1.00 81.75 558 ASN A C 1
ATOM 4088 O O . ASN A 1 558 ? -20.407 -28.489 20.890 1.00 81.75 558 ASN A O 1
ATOM 4092 N N . GLY A 1 559 ? -19.724 -28.925 18.780 1.00 65.81 559 GLY A N 1
ATOM 4093 C CA . GLY A 1 559 ? -20.356 -30.254 18.646 1.00 65.81 559 GLY A CA 1
ATOM 4094 C C . GLY A 1 559 ? -21.802 -30.193 18.174 1.00 65.81 559 GLY A C 1
ATOM 4095 O O . GLY A 1 559 ? -22.424 -31.283 18.045 1.00 65.81 559 GLY A O 1
#

Foldseek 3Di:
DDDDDDDDDDDDDDDDDDDDDDDDDDDDPDPPPDPDPVVVVVVVVVVVVCVVVVVVVVVVVLVVQVVVLVVVLVVLVVVLVVLLVVLQDCVLQQAKDKDKPDVLFKDKHFADNFDFDKWWKAWADAFDKFKWKFDKDFDQDQFAFQAFFWKKWAFQLGQIDIFTDDPVQRGNVSVQVRVVVVVRQKHKDWDFPDDPVGTMIMIMIIGPFTARRGQTPDTDQVGGPDGRHTHIDSVDTPDDGHWTWMWIDDDPPIDIDTHNHQWDAPPGDRMIMGGNHHDRVDIMMMTMDGDCPSSVVSVVSSLVSLQVSLVSLVQQCDADPVVRDHRSCHPPPVSVVVLVVSLCVQQDFAAPADPCQRHCVSQQWDQDPSRHTDHDPVSNVVVCVVDVPSNSVNSYDADDDPDPVDGDDDDDPPDDDLHPVGKDWFWPDDWDWKKKWFQAFQQFWAQAWKWKQKQNDTFIDGTRDAQVNVQVSVQVCCVVRQKHWDAAPQQLPHHDRIIMITGVDTAQPDKMKMAMPAADDHNHDNRQGHAIAILVRRCGNPNGMHHHGTHDTDIDIPD

Secondary structure (DSSP, 8-state):
--------------------------------SS---HHHHHHHHHHHHHHHHHHHHHHHHHHHHHHHHHHHHHHHHHHHHHHHHHHH-HHHHTPEEEEES-TTTEEEEE-SSPPPEEEEEEEEE--B--EEEBPSSS-SSTT-B--EEEEEEEETTS-EEEEEE-TTT-BHHHHHHHHHHH-SSEEEEEEE-S-SSS--EEEEEEESS-SGGG-EEEEEEEEEESS----B-SSS-SB--B-EEEEE-SSTT-EEEEESSSEE-SSSTTEEEEE----TTPPEEEEEEE-HHHHHHHHHHHHHHHHHHHHHHHHHH-EETTTTEE-TTTT-HHHHHHHHHHHHHHHPPPTTS-TTSSSGGGGTEEE-TTS-EEE-HHHHHHHHHH-HHHHHHHHS-----SSTT-------TTPPP-TTT---EEEEE--BEEEEE-SS---SB-SS-EEEEETTEEEEEPTT-BHHHHHHHHHTTHHHHSEEEEEE-TTSSSSSSEEEEEEEEESTT----EEESS---TTTS-S--SS-BBTTB--TTTT--EEE--B--EEEE--

Mean predicted aligned error: 15.37 Å

Solvent-accessible surface area (backbone atoms only — not comparable to full-atom values): 30584 Å² total; per-residue (Å²): 142,79,92,86,90,83,90,75,90,84,91,84,86,90,79,82,89,77,85,86,83,87,75,91,81,84,77,88,78,72,79,84,82,74,90,62,62,59,68,61,53,52,50,51,51,52,52,61,70,40,46,67,58,53,49,53,52,50,52,48,52,50,52,51,52,48,50,52,51,52,52,50,50,52,51,42,51,50,52,36,47,53,40,48,52,58,56,32,41,65,72,68,68,57,38,54,38,46,48,48,76,42,59,74,36,33,42,53,43,53,46,78,87,43,70,69,47,77,43,43,38,28,32,64,36,54,32,27,37,16,25,35,42,29,57,77,82,80,27,67,51,60,72,40,50,29,18,34,35,43,35,38,41,30,30,60,70,68,57,66,51,74,42,78,31,44,97,90,35,24,19,51,50,33,48,29,51,47,44,46,68,65,63,76,58,43,39,48,47,77,44,71,79,46,47,93,93,52,44,26,39,26,47,36,40,32,28,74,46,37,2,53,54,38,21,66,75,43,74,45,34,82,52,37,42,92,45,60,56,73,50,65,46,75,89,69,40,80,34,67,38,28,37,15,28,38,31,42,53,89,58,97,82,41,49,75,47,76,36,44,42,38,68,43,61,80,85,45,74,33,31,37,39,36,58,66,42,57,46,76,86,49,76,34,46,35,40,34,36,73,42,57,65,62,50,48,53,47,51,52,51,35,42,50,42,47,34,62,44,42,53,57,55,50,52,21,69,44,70,41,84,88,81,71,45,61,24,90,55,53,89,42,65,66,62,53,48,53,53,51,52,52,53,49,63,64,69,43,71,50,80,78,50,58,88,75,40,20,35,46,58,61,38,28,36,40,73,50,97,87,66,39,64,45,77,39,67,68,46,34,52,50,38,39,73,74,39,46,67,52,54,45,53,64,54,22,87,84,61,91,58,100,45,96,88,56,77,71,86,82,80,59,96,83,59,72,79,51,55,95,82,51,77,49,72,46,78,78,37,71,58,30,46,11,26,31,17,23,37,26,46,31,78,50,37,26,78,52,68,43,42,36,33,37,65,83,43,81,44,83,43,56,50,64,37,34,63,69,54,47,27,52,58,51,42,75,44,21,87,80,48,47,36,38,50,43,62,9,27,70,84,56,79,53,78,46,50,15,41,23,40,32,34,72,49,66,15,57,90,36,77,61,43,39,28,28,81,43,71,64,41,79,34,36,32,69,14,46,7,62,30,74,20,25,24,87,48,22,29,38,64,70,67,52,19,31,48,36,62,22,27,50,69,39,65,41,73,71,117